Protein AF-A0A8S1D3E4-F1 (afdb_monomer_lite)

InterPro domains:
  IPR016024 Armadillo-type fold [SSF48371] (99-571)
  IPR039600 TANGO6/Rtp1 [PTHR20959] (107-395)
  IPR057347 TANGO6, N-terminal domain [PF25267] (110-205)
  IPR057407 TANGO6, HEAT repeat [PF23565] (251-438)

Organism: NCBI:txid197152

pLDDT: mean 80.7, std 14.31, range [28.19, 96.5]

Foldseek 3Di:
DDDPDPDDPDDDPVDDLVVLLVLLLVLLVLQLPDQDPPDDPVSNLVSNVVSLVVSCVSNVHPCLVCVVCVLCVVLPDDDPPPDPPSLLSSLSSLLSSLLVSLVSDDAPDDDDPSSLVSLLSSLLSCCQRQFVLLFDWQQFDDVVVVDVDRDHDDDDNPCSLSSLVSSLVSLLPRPRPSSVVSNLVRCVRRSLSSLLVNCVVPVVSVVVSVVSCVVDDLLSLLLSLVVSCPDDPRHDPSSNVSSVVVLLVLCLDVCSLVSLLSSLVVPDPPPDLLVSLLVSLCVSVPDPCLPPLSSLLSNLVNLVVLCLDPDPSSVLSSLSNLLVCCVSPVPSSLVRHVCVLLVLLVDQQQDVVLARDDDPVSLVSNQSSLVSLCSNVVRNVPQLVSCLVRLLSLLSSLVNCVPHPNPPSSNVSSLVSNLSNLQRHPDPSNLVSVLPDDPVSLVVNLVDLSNLQSNLVNLLVVLVVDPDPVSNVSSLVSNLVSCPDPSNLVVCLVDPDVSLLVSLLVLLVDDDQVSLQSSLVVLLSSLVRDLVSLVSNLVSLVSLVVVCPDPPHDPVSNVSSVVSNVCSVVSCPVVVCVVVVVVVVVVVVVVVVVVVVDDDDDDDDDDDPLDDLVNLVVQCVDPDPVSVVSSVVSLVVCVVVPPVVSVVVVVVVD

Secondary structure (DSSP, 8-state):
-----S--------S-HHHHHHHHHHHHHHHHSPP-TTS-HHHHHHHHHHHHHHHHHHHT-S-HHHHTHHHHHHT-PPP---S--HHHHHHHHHHHHHHHHHHHS-TT----HHHHHHHHHHHHHIIIIIIGGGSPTTSS--GGGT-SS-------GGGHHHHHHHHHHHHHT---HHHHHHHHHHHHHHHHHHHHHHHHH-TTHHHHHHHHHHHS-HHHHHHHHHHHTS--TT--HHHHHHHHHHHHHHHTSTTHHHHHHHHHHTTS-SS-HHHHHHHHHHHHT-SSGGG-HHHHHHHHHHHHHHHTSS-HHHHHHHHHHHHHHHHH-HHHHIIIIIHHHHTTTTS--B-TT--B---HHHHHHHHHHHHHHHHHHHHH---GGGGHHHHHHHHHHHHHHHHTT--HHHHHHHHHHHHHHHHH---HHHHHHHHTS-HHHHHHHHTSHHHHHHHHHHHHHHHTT---HHHHHHHHHHHHHHHTSHHHHHHHHHS--HHHHHHHHHHHT-S-HHHHHHHHHHHHHHHHH-HHHHHHHGGGHHHHHHHHT-SSS-HHHHHHHHHHHHHHHTTT--HHHHHHHHHHHHHHHHHHHHHHHS--PPP--S------HHHHHHHHT-SSHHHHHHHHHHHHHHHHTT-HHHHHHHHHH-

Radius of gyration: 42.12 Å; chains: 1; bounding box: 104×60×114 Å

Structure (mmCIF, N/CA/C/O backbone):
data_AF-A0A8S1D3E4-F1
#
_entry.id   AF-A0A8S1D3E4-F1
#
loop_
_atom_site.group_PDB
_atom_site.id
_atom_site.type_symbol
_atom_site.label_atom_id
_atom_site.label_alt_id
_atom_site.label_comp_id
_atom_site.label_asym_id
_atom_site.label_entity_id
_atom_site.label_seq_id
_atom_site.pdbx_PDB_ins_code
_atom_site.Cartn_x
_atom_site.Cartn_y
_atom_site.Cartn_z
_atom_site.occupancy
_atom_site.B_iso_or_equiv
_atom_site.auth_seq_id
_atom_site.auth_comp_id
_atom_site.auth_asym_id
_atom_site.auth_atom_id
_atom_site.pdbx_PDB_model_num
ATOM 1 N N . MET A 1 1 ? -2.136 -3.989 -42.545 1.00 36.16 1 MET A N 1
ATOM 2 C CA . MET A 1 1 ? -0.784 -4.506 -42.837 1.00 36.16 1 MET A CA 1
ATOM 3 C C . MET A 1 1 ? -0.884 -6.013 -42.980 1.00 36.16 1 MET A C 1
ATOM 5 O O . MET A 1 1 ? -1.240 -6.682 -42.019 1.00 36.16 1 MET A O 1
ATOM 9 N N . THR A 1 2 ? -0.713 -6.501 -44.203 1.00 28.19 2 THR A N 1
ATOM 10 C CA . THR A 1 2 ? -0.707 -7.915 -44.620 1.00 28.19 2 THR A CA 1
ATOM 11 C C . THR A 1 2 ? 0.515 -8.655 -44.045 1.00 28.19 2 THR A C 1
ATOM 13 O O . THR A 1 2 ? 1.530 -8.001 -43.794 1.00 28.19 2 THR A O 1
ATOM 16 N N . PRO A 1 3 ? 0.469 -9.985 -43.828 1.00 32.81 3 PRO A N 1
ATOM 17 C CA . PRO A 1 3 ? 1.600 -10.726 -43.288 1.00 32.81 3 PRO A CA 1
ATOM 18 C C . PRO A 1 3 ? 2.579 -11.064 -44.418 1.00 32.81 3 PRO A C 1
ATOM 20 O O . PRO A 1 3 ? 2.307 -11.912 -45.259 1.00 32.81 3 PRO A O 1
ATOM 23 N N . ILE A 1 4 ? 3.718 -10.377 -44.437 1.00 31.39 4 ILE A N 1
ATOM 24 C CA . ILE A 1 4 ? 4.891 -10.739 -45.239 1.00 31.39 4 ILE A CA 1
ATOM 25 C C . ILE A 1 4 ? 5.908 -11.287 -44.235 1.00 31.39 4 ILE A C 1
ATOM 27 O O . ILE A 1 4 ? 6.656 -10.525 -43.631 1.00 31.39 4 ILE A O 1
ATOM 31 N N . MET A 1 5 ? 5.843 -12.592 -43.966 1.00 30.23 5 MET A N 1
ATOM 32 C CA . MET A 1 5 ? 6.750 -13.290 -43.039 1.00 30.23 5 MET A CA 1
ATOM 33 C C . MET A 1 5 ? 7.652 -14.326 -43.729 1.00 30.23 5 MET A C 1
ATOM 35 O O . MET A 1 5 ? 8.582 -14.795 -43.089 1.00 30.23 5 MET A O 1
ATOM 39 N N . ASP A 1 6 ? 7.472 -14.621 -45.023 1.00 28.56 6 ASP A N 1
ATOM 40 C CA . ASP A 1 6 ? 8.093 -15.816 -45.630 1.00 28.56 6 ASP A CA 1
ATOM 41 C C . ASP A 1 6 ? 9.161 -15.559 -46.709 1.00 28.56 6 ASP A C 1
ATOM 43 O O . ASP A 1 6 ? 9.592 -16.489 -47.384 1.00 28.56 6 ASP A O 1
ATOM 47 N N . THR A 1 7 ? 9.663 -14.333 -46.882 1.00 31.59 7 THR A N 1
ATOM 48 C CA . THR A 1 7 ? 10.673 -14.055 -47.926 1.00 31.59 7 THR A CA 1
ATOM 49 C C . THR A 1 7 ? 11.857 -13.244 -47.419 1.00 31.59 7 THR A C 1
ATOM 51 O O . THR A 1 7 ? 12.033 -12.096 -47.810 1.00 31.59 7 THR A O 1
ATOM 54 N N . LEU A 1 8 ? 12.694 -13.854 -46.577 1.00 31.80 8 LEU A N 1
ATOM 55 C CA . LEU A 1 8 ? 14.083 -13.432 -46.358 1.00 31.80 8 LEU A CA 1
ATOM 56 C C . LEU A 1 8 ? 14.974 -14.673 -46.183 1.00 31.80 8 LEU A C 1
ATOM 58 O O . LEU A 1 8 ? 15.350 -15.042 -45.075 1.00 31.80 8 LEU A O 1
ATOM 62 N N . SER A 1 9 ? 15.312 -15.323 -47.300 1.00 34.59 9 SER A N 1
ATOM 63 C CA . SER A 1 9 ? 16.481 -16.203 -47.357 1.00 34.59 9 SER A CA 1
ATOM 64 C C . SER A 1 9 ? 17.702 -15.308 -47.559 1.00 34.59 9 SER A C 1
ATOM 66 O O . SER A 1 9 ? 17.910 -14.773 -48.648 1.00 34.59 9 SER A O 1
ATOM 68 N N . LEU A 1 10 ? 18.446 -15.075 -46.477 1.00 40.31 10 LEU A N 1
ATOM 69 C CA . LEU A 1 10 ? 19.677 -14.287 -46.467 1.00 40.31 10 LEU A CA 1
ATOM 70 C C . LEU A 1 10 ? 20.739 -14.910 -47.383 1.00 40.31 10 LEU A C 1
ATOM 72 O O . LEU A 1 10 ? 20.843 -16.129 -47.504 1.00 40.31 10 LEU A O 1
ATOM 76 N N . MET A 1 11 ? 21.501 -14.026 -48.027 1.00 38.31 11 MET A N 1
ATOM 77 C CA . MET A 1 11 ? 22.643 -14.327 -48.885 1.00 38.31 11 MET A CA 1
ATOM 78 C C . MET A 1 11 ? 23.598 -15.346 -48.245 1.00 38.31 11 MET A C 1
ATOM 80 O O . MET A 1 11 ? 23.834 -15.318 -47.039 1.00 38.31 11 MET A O 1
ATOM 84 N N . ASP A 1 12 ? 24.148 -16.216 -49.094 1.00 40.94 12 ASP A N 1
ATOM 85 C CA . ASP A 1 12 ? 25.049 -17.340 -48.808 1.00 40.94 12 ASP A CA 1
ATOM 86 C C . ASP A 1 12 ? 26.293 -16.924 -47.977 1.00 40.94 12 ASP 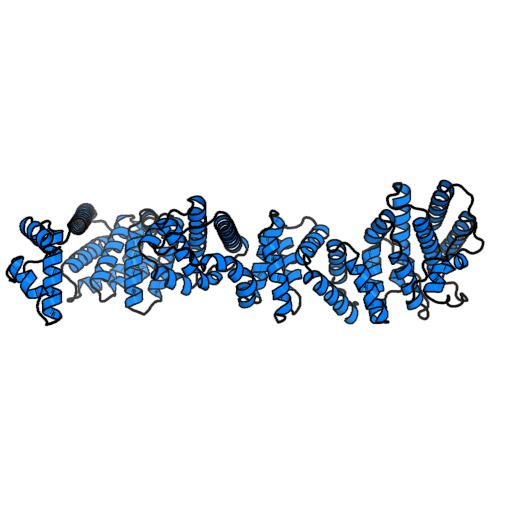A C 1
ATOM 88 O O . ASP A 1 12 ? 27.401 -16.768 -48.488 1.00 40.94 12 ASP A O 1
ATOM 92 N N . MET A 1 13 ? 26.144 -16.776 -46.658 1.00 44.19 13 MET A N 1
ATOM 93 C CA . MET A 1 13 ? 27.261 -16.792 -45.709 1.00 44.19 13 MET A CA 1
ATOM 94 C C . MET A 1 13 ? 27.557 -18.246 -45.327 1.00 44.19 13 MET A C 1
ATOM 96 O O . MET A 1 13 ? 27.177 -18.719 -44.262 1.00 44.19 13 MET A O 1
ATOM 100 N N . LYS A 1 14 ? 28.247 -18.980 -46.207 1.00 43.19 14 LYS A N 1
ATOM 101 C CA . LYS A 1 14 ? 28.715 -20.362 -45.958 1.00 43.19 14 LYS A CA 1
ATOM 102 C C . LYS A 1 14 ? 29.958 -20.443 -45.047 1.00 43.19 14 LYS A C 1
ATOM 104 O O . LYS A 1 14 ? 30.759 -21.362 -45.188 1.00 43.19 14 LYS A O 1
ATOM 109 N N . GLN A 1 15 ? 30.147 -19.491 -44.133 1.00 48.56 15 GLN A N 1
ATOM 110 C CA . GLN A 1 15 ? 31.189 -19.556 -43.099 1.00 48.56 15 GLN A CA 1
ATOM 111 C C . GLN A 1 15 ? 30.568 -19.960 -41.759 1.00 48.56 15 GLN A C 1
ATOM 113 O O . GLN A 1 15 ? 29.418 -19.630 -41.480 1.00 48.56 15 GLN A O 1
ATOM 118 N N . GLU A 1 16 ? 31.315 -20.724 -40.957 1.00 53.31 16 GLU A N 1
ATOM 119 C CA . GLU A 1 16 ? 30.838 -21.287 -39.693 1.00 53.31 16 GLU A CA 1
ATOM 120 C C . GLU A 1 16 ? 30.218 -20.210 -38.775 1.00 53.31 16 GLU A C 1
ATOM 122 O O . GLU A 1 16 ? 30.792 -19.131 -38.608 1.00 53.31 16 GLU A O 1
ATOM 127 N N . PRO A 1 17 ? 29.072 -20.489 -38.123 1.00 57.88 17 PRO A N 1
ATOM 128 C CA . PRO A 1 17 ? 28.314 -19.504 -37.341 1.00 57.88 17 PRO A CA 1
ATOM 129 C C . PRO A 1 17 ? 29.106 -18.868 -36.182 1.00 57.88 17 PRO A C 1
ATOM 131 O O . PRO A 1 17 ? 28.777 -17.765 -35.751 1.00 57.88 17 PRO A O 1
ATOM 134 N N . ALA A 1 18 ? 30.165 -19.528 -35.702 1.00 61.53 18 ALA A N 1
ATOM 135 C CA . ALA A 1 18 ? 31.038 -19.017 -34.646 1.00 61.53 18 ALA A CA 1
ATOM 136 C C . ALA A 1 18 ? 31.941 -17.851 -35.101 1.00 61.53 18 ALA A C 1
ATOM 138 O O . ALA A 1 18 ? 32.345 -17.034 -34.273 1.00 61.53 18 ALA A O 1
ATOM 139 N N . ASP A 1 19 ? 32.250 -17.738 -36.397 1.00 78.94 19 ASP A N 1
ATOM 140 C CA . ASP A 1 19 ? 33.063 -16.629 -36.912 1.00 78.94 19 ASP A CA 1
ATOM 141 C C . ASP A 1 19 ? 32.231 -15.339 -37.035 1.00 78.94 19 ASP A C 1
ATOM 143 O O . ASP A 1 19 ? 32.696 -14.247 -36.709 1.00 78.94 19 ASP A O 1
ATOM 147 N N . GLY A 1 20 ? 30.949 -15.461 -37.400 1.00 84.19 20 GLY A N 1
ATOM 148 C CA . GLY A 1 20 ? 30.034 -14.322 -37.542 1.00 84.19 20 GLY A CA 1
ATOM 149 C C . GLY A 1 20 ? 29.807 -13.546 -36.239 1.00 84.19 20 GLY A C 1
ATOM 150 O O . GLY A 1 20 ? 29.916 -12.319 -36.223 1.00 84.19 20 GLY A O 1
ATOM 151 N N . GLU A 1 21 ? 29.552 -14.248 -35.130 1.00 88.94 21 GLU A N 1
ATOM 152 C CA . GLU A 1 21 ? 29.365 -13.622 -33.811 1.00 88.94 21 GLU A CA 1
ATOM 153 C C . GLU A 1 21 ? 30.618 -12.846 -33.372 1.00 88.94 21 GLU A C 1
ATOM 155 O O . GLU A 1 21 ? 30.540 -11.665 -33.015 1.00 88.94 21 GLU A O 1
ATOM 160 N N . ASN A 1 22 ? 31.785 -13.493 -33.433 1.00 89.44 22 ASN A N 1
ATOM 161 C CA . ASN A 1 22 ? 33.046 -12.897 -32.995 1.00 89.44 22 ASN A CA 1
ATOM 162 C C . ASN A 1 22 ? 33.419 -11.675 -33.840 1.00 89.44 22 ASN A C 1
ATOM 164 O O . ASN A 1 22 ? 33.875 -10.666 -33.297 1.00 89.44 22 ASN A O 1
ATOM 168 N N . ARG A 1 23 ? 33.168 -11.721 -35.153 1.00 90.75 23 ARG A N 1
ATOM 169 C CA . ARG A 1 23 ? 33.380 -10.581 -36.056 1.00 90.75 23 ARG A CA 1
ATOM 170 C C . ARG A 1 23 ? 32.477 -9.396 -35.718 1.00 90.75 23 ARG A C 1
ATOM 172 O O . ARG A 1 23 ? 32.962 -8.264 -35.682 1.00 90.75 23 ARG A O 1
ATOM 179 N N . LEU A 1 24 ? 31.201 -9.631 -35.411 1.00 91.12 24 LEU A N 1
ATOM 180 C CA . LEU A 1 24 ? 30.271 -8.571 -35.002 1.00 91.12 24 LEU A CA 1
ATOM 181 C C . LEU A 1 24 ? 30.682 -7.932 -33.670 1.00 91.12 24 LEU A C 1
ATOM 183 O O . LEU A 1 24 ? 30.702 -6.704 -33.560 1.00 91.12 24 LEU A O 1
ATOM 187 N N . PHE A 1 25 ? 31.073 -8.729 -32.671 1.00 92.81 25 PHE A N 1
ATOM 188 C CA . PHE A 1 25 ? 31.577 -8.188 -31.406 1.00 92.81 25 PHE A CA 1
ATOM 189 C C . PHE A 1 25 ? 32.932 -7.490 -31.550 1.00 92.81 25 PHE A C 1
ATOM 191 O O . PHE A 1 25 ? 33.169 -6.509 -30.843 1.00 92.81 25 PHE A O 1
ATOM 198 N N . ALA A 1 26 ? 33.800 -7.932 -32.463 1.00 92.38 26 ALA A N 1
ATOM 199 C CA . ALA A 1 26 ? 35.049 -7.244 -32.783 1.00 92.38 26 ALA A CA 1
ATOM 200 C C . ALA A 1 26 ? 34.786 -5.876 -33.430 1.00 92.38 26 ALA A C 1
ATOM 202 O O . ALA A 1 26 ? 35.363 -4.875 -33.001 1.00 92.38 26 ALA A O 1
ATOM 203 N N . ALA A 1 27 ? 33.864 -5.807 -34.393 1.00 91.38 27 ALA A N 1
ATOM 204 C CA . ALA A 1 27 ? 33.439 -4.548 -35.000 1.00 91.38 27 ALA A CA 1
ATOM 205 C C . ALA A 1 27 ? 32.810 -3.606 -33.964 1.00 91.38 27 ALA A C 1
ATOM 207 O O . ALA A 1 27 ? 33.144 -2.421 -33.913 1.00 91.38 27 ALA A O 1
ATOM 208 N N . LEU A 1 28 ? 31.965 -4.143 -33.077 1.00 92.19 28 LEU A N 1
ATOM 209 C CA . LEU A 1 28 ? 31.385 -3.386 -31.973 1.00 92.19 28 LEU A CA 1
ATOM 210 C C . LEU A 1 28 ? 32.476 -2.866 -31.023 1.00 92.19 28 LEU A C 1
ATOM 212 O O . LEU A 1 28 ? 32.456 -1.703 -30.637 1.00 92.19 28 LEU A O 1
ATOM 216 N N . ALA A 1 29 ? 33.473 -3.685 -30.686 1.00 93.19 29 ALA A N 1
ATOM 217 C CA . ALA A 1 29 ? 34.586 -3.275 -29.833 1.00 93.19 29 ALA A CA 1
ATOM 218 C C . ALA A 1 29 ? 35.414 -2.141 -30.458 1.00 93.19 29 ALA A C 1
ATOM 220 O O . ALA A 1 29 ? 35.778 -1.197 -29.757 1.00 93.19 29 ALA A O 1
ATOM 221 N N . VAL A 1 30 ? 35.692 -2.206 -31.765 1.00 92.62 30 VAL A N 1
ATOM 222 C CA . VAL A 1 30 ? 36.372 -1.138 -32.521 1.00 92.62 30 VAL A CA 1
ATOM 223 C C . VAL A 1 30 ? 35.572 0.161 -32.451 1.00 92.62 30 VAL A C 1
ATOM 225 O O . VAL A 1 30 ? 36.122 1.207 -32.095 1.00 92.62 30 VAL A O 1
ATOM 228 N N . LEU A 1 31 ? 34.266 0.073 -32.703 1.00 90.00 31 LEU A N 1
ATOM 229 C CA . LEU A 1 31 ? 33.356 1.211 -32.711 1.00 90.00 31 LEU A CA 1
ATOM 230 C C . LEU A 1 31 ? 33.274 1.904 -31.339 1.00 90.00 31 LEU A C 1
ATOM 232 O O . LEU A 1 31 ? 33.252 3.132 -31.256 1.00 90.00 31 LEU A O 1
ATOM 236 N N . LEU A 1 32 ? 33.287 1.120 -30.257 1.00 88.94 32 LEU A N 1
ATOM 237 C CA . LEU A 1 32 ? 33.111 1.594 -28.880 1.00 88.94 32 LEU A CA 1
ATOM 238 C C . LEU A 1 32 ? 34.402 2.017 -28.176 1.00 88.94 32 LEU A C 1
ATOM 240 O O . LEU A 1 32 ? 34.339 2.499 -27.040 1.00 88.94 32 LEU A O 1
ATOM 244 N N . LYS A 1 33 ? 35.578 1.871 -28.806 1.00 88.19 33 LYS A N 1
ATOM 245 C CA . LYS A 1 33 ? 36.824 2.417 -28.245 1.00 88.19 33 LYS A CA 1
ATOM 246 C C . LYS A 1 33 ? 36.609 3.900 -27.958 1.00 88.19 33 LYS A C 1
ATOM 248 O O . LYS A 1 33 ? 36.222 4.653 -28.848 1.00 88.19 33 LYS A O 1
ATOM 253 N N . ALA A 1 34 ? 36.833 4.337 -26.720 1.00 70.56 34 ALA A N 1
ATOM 254 C CA . ALA A 1 34 ? 36.514 5.705 -26.318 1.00 70.56 34 ALA A CA 1
ATOM 255 C C . ALA A 1 34 ? 37.275 6.731 -27.188 1.00 70.56 34 ALA A C 1
ATOM 257 O O . ALA A 1 34 ? 38.471 6.558 -27.439 1.00 70.56 34 ALA A O 1
ATOM 258 N N . PRO A 1 35 ? 36.618 7.784 -27.706 1.00 67.00 35 PRO A N 1
ATOM 259 C CA . PRO A 1 35 ? 37.335 8.926 -28.257 1.00 67.00 35 PRO A CA 1
ATOM 260 C C . PRO A 1 35 ? 38.094 9.636 -27.130 1.00 67.00 35 PRO A C 1
ATOM 262 O O . PRO A 1 35 ? 37.649 9.673 -25.981 1.00 67.00 35 PRO A O 1
ATOM 265 N N . ASP A 1 36 ? 39.269 10.166 -27.454 1.00 67.62 36 ASP A N 1
ATOM 266 C CA . ASP A 1 36 ? 40.132 10.825 -26.479 1.00 67.62 36 ASP A CA 1
ATOM 267 C C . ASP A 1 36 ? 39.442 12.085 -25.923 1.00 67.62 36 ASP A C 1
ATOM 269 O O . ASP A 1 36 ? 39.165 13.040 -26.652 1.00 67.62 36 ASP A O 1
ATOM 273 N N . ARG A 1 37 ? 39.118 12.061 -24.624 1.00 63.28 37 ARG A N 1
ATOM 274 C CA . ARG A 1 37 ? 38.174 12.992 -23.973 1.00 63.28 37 ARG A CA 1
ATOM 275 C C . ARG A 1 37 ? 38.679 14.433 -23.876 1.00 63.28 37 ARG A C 1
ATOM 277 O O . ARG A 1 37 ? 37.902 15.324 -23.556 1.00 63.28 37 ARG A O 1
ATOM 284 N N . LYS A 1 38 ? 39.971 14.669 -24.117 1.00 70.75 38 LYS A N 1
ATOM 285 C CA . LYS A 1 38 ? 40.598 16.001 -24.046 1.00 70.75 38 LYS A CA 1
ATOM 286 C C . LYS A 1 38 ? 40.566 16.764 -25.375 1.00 70.75 38 LYS A C 1
ATOM 288 O O . LYS A 1 38 ? 41.084 17.875 -25.443 1.00 70.75 38 LYS A O 1
ATOM 293 N N . LYS A 1 39 ? 40.018 16.171 -26.439 1.00 71.88 39 LYS A N 1
ATOM 294 C CA . LYS A 1 39 ? 40.077 16.737 -27.790 1.00 71.88 39 LYS A CA 1
ATOM 295 C C . LYS A 1 39 ? 38.863 17.616 -28.109 1.00 71.88 39 LYS A C 1
ATOM 297 O O . LYS A 1 39 ? 37.799 17.478 -27.515 1.00 71.88 39 LYS A O 1
ATOM 302 N N . SER A 1 40 ? 39.043 18.539 -29.054 1.00 77.06 40 SER A N 1
ATOM 303 C CA . SER A 1 40 ? 37.979 19.424 -29.543 1.00 77.06 40 SER A CA 1
ATOM 304 C C . SER A 1 40 ? 36.834 18.636 -30.194 1.00 77.06 40 SER A C 1
ATOM 306 O O . SER A 1 40 ? 37.038 17.528 -30.684 1.00 77.06 40 SER A O 1
ATOM 308 N N . PHE A 1 41 ? 35.638 19.231 -30.261 1.00 70.94 41 PHE A N 1
ATOM 309 C CA . PHE A 1 41 ? 34.446 18.614 -30.863 1.00 70.94 41 PHE A CA 1
ATOM 310 C C . PHE A 1 41 ? 34.702 18.038 -32.269 1.00 70.94 41 PHE A C 1
ATOM 312 O O . PHE A 1 41 ? 34.396 16.877 -32.528 1.00 70.94 41 PHE A O 1
ATOM 319 N N . LYS A 1 42 ? 35.357 18.814 -33.145 1.00 79.00 42 LYS A N 1
ATOM 320 C CA . LYS A 1 42 ? 35.733 18.376 -34.500 1.00 79.00 42 LYS A CA 1
ATOM 321 C C . LYS A 1 42 ? 36.629 17.134 -34.476 1.00 79.00 42 LYS A C 1
ATOM 323 O O . LYS A 1 42 ? 36.416 16.200 -35.234 1.00 79.00 42 LYS A O 1
ATOM 328 N N . SER A 1 43 ? 37.572 17.077 -33.538 1.00 82.44 43 SER A N 1
ATOM 329 C CA . SER A 1 43 ? 38.435 15.908 -33.379 1.00 82.44 43 SER A CA 1
ATOM 330 C C . SER A 1 43 ? 37.693 14.674 -32.850 1.00 82.44 43 SER A C 1
ATOM 332 O O . SER A 1 43 ? 38.132 13.556 -33.126 1.00 82.44 43 SER A O 1
ATOM 334 N N . VAL A 1 44 ? 36.612 14.846 -32.083 1.00 83.62 44 VAL A N 1
ATOM 335 C CA . VAL A 1 44 ? 35.749 13.729 -31.667 1.00 83.62 44 VAL A CA 1
ATOM 336 C C . VAL A 1 44 ? 34.955 13.214 -32.866 1.00 83.62 44 VAL A C 1
ATOM 338 O O . VAL A 1 44 ? 34.896 12.003 -33.063 1.00 83.62 44 VAL A O 1
ATOM 341 N N . GLU A 1 45 ? 34.411 14.108 -33.694 1.00 84.75 45 GLU A N 1
ATOM 342 C CA . GLU A 1 45 ? 33.708 13.742 -34.927 1.00 84.75 45 GLU A CA 1
ATOM 343 C C . GLU A 1 45 ? 34.618 12.978 -35.902 1.00 84.75 45 GLU A C 1
ATOM 345 O O . GLU A 1 45 ? 34.265 11.882 -36.337 1.00 84.75 45 GLU A O 1
ATOM 350 N N . ASP A 1 46 ? 35.824 13.487 -36.169 1.00 87.94 46 ASP A N 1
ATOM 351 C CA . ASP A 1 46 ? 36.811 12.812 -37.023 1.00 87.94 46 ASP A CA 1
ATOM 352 C C . ASP A 1 46 ? 37.178 11.426 -36.462 1.00 87.94 46 ASP A C 1
ATOM 354 O O . ASP A 1 46 ? 37.262 10.442 -37.199 1.00 87.94 46 ASP A O 1
ATOM 358 N N . SER A 1 47 ? 37.321 11.311 -35.135 1.00 88.44 47 SER A N 1
ATOM 359 C CA . SER A 1 47 ? 37.568 10.021 -34.482 1.00 88.44 47 SER A CA 1
ATOM 360 C C . SER A 1 47 ? 36.407 9.039 -34.654 1.00 88.44 47 SER A C 1
ATOM 362 O O . SER A 1 47 ? 36.666 7.841 -34.780 1.00 88.44 47 SER A O 1
ATOM 364 N N . LEU A 1 48 ? 35.154 9.504 -34.644 1.00 87.31 48 LEU A N 1
ATOM 365 C CA . LEU A 1 48 ? 33.990 8.650 -34.893 1.00 87.31 48 LEU A CA 1
ATOM 366 C C . LEU A 1 48 ? 33.953 8.185 -36.350 1.00 87.31 48 LEU A C 1
ATOM 368 O O . LEU A 1 48 ? 33.726 7.001 -36.581 1.00 87.31 48 LEU A O 1
ATOM 372 N N . ARG A 1 49 ? 34.248 9.063 -37.319 1.00 89.50 49 ARG A N 1
ATOM 373 C CA . ARG A 1 49 ? 34.319 8.692 -38.747 1.00 89.50 49 ARG A CA 1
ATOM 374 C C . ARG A 1 49 ? 35.348 7.595 -39.002 1.00 89.50 49 ARG A C 1
ATOM 376 O O . ARG A 1 49 ? 35.041 6.621 -39.686 1.00 89.50 49 ARG A O 1
ATOM 383 N N . ILE A 1 50 ? 36.537 7.717 -38.406 1.00 90.19 50 ILE A N 1
ATOM 384 C CA . ILE A 1 50 ? 37.587 6.692 -38.503 1.00 90.19 50 ILE A CA 1
ATOM 385 C C . ILE A 1 50 ? 37.083 5.359 -37.938 1.00 90.19 50 ILE A C 1
ATOM 387 O O . ILE A 1 50 ? 37.166 4.339 -38.613 1.00 90.19 50 ILE A O 1
ATOM 391 N N . LYS A 1 51 ? 36.475 5.365 -36.746 1.00 91.38 51 LYS A N 1
ATOM 392 C CA . LYS A 1 51 ? 35.950 4.143 -36.111 1.00 91.38 51 LYS A CA 1
ATOM 393 C C . LYS A 1 51 ? 34.814 3.494 -36.890 1.00 91.38 51 LYS A C 1
ATOM 395 O O . LYS A 1 51 ? 34.753 2.272 -36.956 1.00 91.38 51 LYS A O 1
ATOM 400 N N . ILE A 1 52 ? 33.933 4.293 -37.492 1.00 89.19 52 ILE A N 1
ATOM 401 C CA . ILE A 1 52 ? 32.889 3.800 -38.397 1.00 89.19 52 ILE A CA 1
ATOM 402 C C . ILE A 1 52 ? 33.534 3.084 -39.588 1.00 89.19 52 ILE A C 1
ATOM 404 O O . ILE A 1 52 ? 33.150 1.961 -39.908 1.00 89.19 52 ILE A O 1
ATOM 408 N N . SER A 1 53 ? 34.547 3.697 -40.205 1.00 88.06 53 SER A N 1
ATOM 409 C CA . SER A 1 53 ? 35.274 3.098 -41.328 1.00 88.06 53 SER A CA 1
ATOM 410 C C . SER A 1 53 ? 35.982 1.796 -40.934 1.00 88.06 53 SER A C 1
ATOM 412 O O . SER A 1 53 ? 35.901 0.812 -41.667 1.00 88.06 53 SER A O 1
ATOM 414 N N . GLU A 1 54 ? 36.649 1.758 -39.778 1.00 90.12 54 GLU A N 1
ATOM 415 C CA . GLU A 1 54 ? 37.331 0.560 -39.264 1.00 90.12 54 GLU A CA 1
ATOM 416 C C . GLU A 1 54 ? 36.346 -0.572 -38.923 1.00 90.12 54 GLU A C 1
ATOM 418 O O . GLU A 1 54 ? 36.604 -1.746 -39.213 1.00 90.12 54 GLU A O 1
ATOM 423 N N . ALA A 1 55 ? 35.197 -0.235 -38.330 1.00 87.88 55 ALA A N 1
ATOM 424 C CA . ALA A 1 55 ? 34.141 -1.199 -38.038 1.00 87.88 55 ALA A CA 1
ATOM 425 C C . ALA A 1 55 ? 33.545 -1.778 -39.331 1.00 87.88 55 ALA A C 1
ATOM 427 O O . ALA A 1 55 ? 33.426 -2.996 -39.446 1.00 87.88 55 ALA A O 1
ATOM 428 N N . ASN A 1 56 ? 33.259 -0.942 -40.335 1.00 84.62 56 ASN A N 1
ATOM 429 C CA . ASN A 1 56 ? 32.781 -1.396 -41.647 1.00 84.62 56 ASN A CA 1
ATOM 430 C C . ASN A 1 56 ? 33.788 -2.330 -42.334 1.00 84.62 56 ASN A C 1
ATOM 432 O O . ASN A 1 56 ? 33.401 -3.386 -42.838 1.00 84.62 56 ASN A O 1
ATOM 436 N N . HIS A 1 57 ? 35.082 -1.997 -42.272 1.00 87.69 57 HIS A N 1
ATOM 437 C CA . HIS A 1 57 ? 36.146 -2.859 -42.789 1.00 87.69 57 HIS A CA 1
ATOM 438 C C . HIS A 1 57 ? 36.182 -4.218 -42.071 1.00 87.69 57 HIS A C 1
ATOM 440 O O . HIS A 1 57 ? 36.316 -5.255 -42.713 1.00 87.69 57 HIS A O 1
ATOM 446 N N . THR A 1 58 ? 36.005 -4.238 -40.746 1.00 87.62 58 THR A N 1
ATOM 447 C CA . THR A 1 58 ? 35.968 -5.482 -39.951 1.00 87.62 58 THR A CA 1
ATOM 448 C C . THR A 1 58 ? 34.762 -6.355 -40.313 1.00 87.62 58 THR A C 1
ATOM 450 O O . THR A 1 58 ? 34.853 -7.585 -40.352 1.00 87.62 58 THR A O 1
ATOM 453 N N . LEU A 1 59 ? 33.628 -5.728 -40.616 1.00 82.56 59 LEU A N 1
ATOM 454 C CA . LEU A 1 59 ? 32.426 -6.432 -41.053 1.00 82.56 59 LEU A CA 1
ATOM 455 C C . LEU A 1 59 ? 32.539 -6.927 -42.507 1.00 82.56 59 LEU A C 1
ATOM 457 O O . LEU A 1 59 ? 31.818 -7.845 -42.883 1.00 82.56 59 LEU A O 1
ATOM 461 N N . GLY A 1 60 ? 33.491 -6.410 -43.293 1.00 81.12 60 GLY A N 1
ATOM 462 C CA . GLY A 1 60 ? 33.693 -6.789 -44.695 1.00 81.12 60 GLY A CA 1
ATOM 463 C C . GLY A 1 60 ? 32.663 -6.173 -45.642 1.00 81.12 60 GLY A C 1
ATOM 464 O O . GLY A 1 60 ? 32.435 -6.706 -46.724 1.00 81.12 60 GLY A O 1
ATOM 465 N N . PHE A 1 61 ? 32.028 -5.069 -45.239 1.00 70.12 61 PHE A N 1
ATOM 466 C CA . PHE A 1 61 ? 31.075 -4.347 -46.075 1.00 70.12 61 PHE A CA 1
ATOM 467 C C . PHE A 1 61 ? 31.671 -3.009 -46.495 1.00 70.12 61 PHE A C 1
ATOM 469 O O . PHE A 1 61 ? 32.045 -2.194 -45.652 1.00 70.12 61 PHE A O 1
ATOM 476 N N . GLU A 1 62 ? 31.678 -2.741 -47.798 1.00 62.12 62 GLU A N 1
ATOM 477 C CA . GLU A 1 62 ? 32.059 -1.425 -48.321 1.00 62.12 62 GLU A CA 1
ATOM 478 C C . GLU A 1 62 ? 31.004 -0.349 -47.987 1.00 62.12 62 GLU A C 1
ATOM 480 O O . GLU A 1 62 ? 31.319 0.838 -47.996 1.00 62.12 62 GLU A O 1
ATOM 485 N N . ASN A 1 63 ? 29.764 -0.739 -47.633 1.00 58.53 63 ASN A N 1
ATOM 486 C CA . ASN A 1 63 ? 28.699 0.195 -47.249 1.00 58.53 63 ASN A CA 1
ATOM 487 C C . ASN A 1 63 ? 27.594 -0.440 -46.370 1.00 58.53 63 ASN A C 1
ATOM 489 O O . ASN A 1 63 ? 26.502 -0.765 -46.836 1.00 58.53 63 ASN A O 1
ATOM 493 N N . LEU A 1 64 ? 27.835 -0.583 -45.061 1.00 55.12 64 LEU A N 1
ATOM 494 C CA . LEU A 1 64 ? 26.844 -1.134 -44.114 1.00 55.12 64 LEU A CA 1
ATOM 495 C C . LEU A 1 64 ? 25.530 -0.329 -44.057 1.00 55.12 64 LEU A C 1
ATOM 497 O O . LEU A 1 64 ? 24.479 -0.864 -43.715 1.00 55.12 64 LEU A O 1
ATOM 501 N N . ALA A 1 65 ? 25.572 0.959 -44.413 1.00 52.75 65 ALA A N 1
ATOM 502 C CA . ALA A 1 65 ? 24.389 1.817 -44.475 1.00 52.75 65 ALA A CA 1
ATOM 503 C C . ALA A 1 65 ? 23.332 1.308 -45.475 1.00 52.75 65 ALA A C 1
ATOM 505 O O . ALA A 1 65 ? 22.151 1.615 -45.309 1.00 52.75 65 ALA A O 1
ATOM 506 N N . GLN A 1 66 ? 23.746 0.514 -46.470 1.00 54.53 66 GLN A N 1
ATOM 507 C CA . GLN A 1 66 ? 22.869 -0.087 -47.474 1.00 54.53 66 GLN A CA 1
ATOM 508 C C . GLN A 1 66 ? 22.372 -1.492 -47.081 1.00 54.53 66 GLN A C 1
ATOM 510 O O . GLN A 1 66 ? 21.349 -1.915 -47.599 1.00 54.53 66 GLN A O 1
ATOM 515 N N . SER A 1 67 ? 23.023 -2.219 -46.156 1.00 51.84 67 SER A N 1
ATOM 516 C CA . SER A 1 67 ? 22.649 -3.616 -45.832 1.00 51.84 67 SER A CA 1
ATOM 517 C C . SER A 1 67 ? 21.537 -3.766 -44.786 1.00 51.84 67 SER A C 1
ATOM 519 O O . SER A 1 67 ? 20.936 -4.829 -44.677 1.00 51.84 67 SER A O 1
ATOM 521 N N . VAL A 1 68 ? 21.187 -2.700 -44.059 1.00 53.28 68 VAL A N 1
ATOM 522 C CA . VAL A 1 68 ? 20.044 -2.689 -43.112 1.00 53.28 68 VAL A CA 1
ATOM 523 C C . VAL A 1 68 ? 18.693 -2.627 -43.847 1.00 53.28 68 VAL A C 1
ATOM 525 O O . VAL A 1 68 ? 17.629 -2.531 -43.231 1.00 53.28 68 VAL A O 1
ATOM 528 N N . ASP A 1 69 ? 18.726 -2.669 -45.179 1.00 51.88 69 ASP A N 1
ATOM 529 C CA . ASP A 1 69 ? 17.608 -2.383 -46.064 1.00 51.88 69 ASP A CA 1
ATOM 530 C C . ASP A 1 69 ? 16.298 -3.122 -45.745 1.00 51.88 69 ASP A C 1
ATOM 532 O O . ASP A 1 69 ? 15.259 -2.482 -45.833 1.00 51.88 69 ASP A O 1
ATOM 536 N N . PRO A 1 70 ? 16.252 -4.381 -45.266 1.00 56.78 70 PRO A N 1
ATOM 537 C CA . PRO A 1 70 ? 14.968 -5.033 -44.994 1.00 56.78 70 PRO A CA 1
ATOM 538 C C . PRO A 1 70 ? 14.149 -4.348 -43.886 1.00 56.78 70 PRO A C 1
ATOM 540 O O . PRO A 1 70 ? 12.924 -4.271 -43.970 1.00 56.78 70 PRO A O 1
ATOM 543 N N . LEU A 1 71 ? 14.811 -3.812 -42.854 1.00 50.34 71 LEU A N 1
ATOM 544 C CA . LEU A 1 71 ? 14.148 -3.066 -41.779 1.00 50.34 71 LEU A CA 1
ATOM 545 C C . LEU A 1 71 ? 13.943 -1.595 -42.124 1.00 50.34 71 LEU A C 1
ATOM 547 O O . LEU A 1 71 ? 12.938 -1.001 -41.729 1.00 50.34 71 LEU A O 1
ATOM 551 N N . ILE A 1 72 ? 14.887 -1.011 -42.866 1.00 49.84 72 ILE A N 1
ATOM 552 C CA . ILE A 1 72 ? 14.767 0.350 -43.395 1.00 49.84 72 ILE A CA 1
ATOM 553 C C . ILE A 1 72 ? 13.570 0.436 -44.335 1.00 49.84 72 ILE A C 1
ATOM 555 O O . ILE A 1 72 ? 12.734 1.313 -44.163 1.00 49.84 72 ILE A O 1
ATOM 559 N N . GLN A 1 73 ? 13.451 -0.492 -45.283 1.00 55.78 73 GLN A N 1
ATOM 560 C CA . GLN A 1 73 ? 12.382 -0.530 -46.277 1.00 55.78 73 GLN A CA 1
ATOM 561 C C . GLN A 1 73 ? 11.009 -0.728 -45.623 1.00 55.78 73 GLN A C 1
ATOM 563 O O . GLN A 1 73 ? 10.035 -0.132 -46.079 1.00 55.78 73 GLN A O 1
ATOM 568 N N . GLN A 1 74 ? 10.922 -1.465 -44.507 1.00 54.97 74 GLN A N 1
ATOM 569 C CA . GLN A 1 74 ? 9.692 -1.543 -43.703 1.00 54.97 74 GLN A CA 1
ATOM 570 C C . GLN A 1 74 ? 9.329 -0.215 -43.014 1.00 54.97 74 GLN A C 1
ATOM 572 O O . GLN A 1 74 ? 8.155 0.022 -42.732 1.00 54.97 74 GLN A O 1
ATOM 577 N N . CYS A 1 75 ? 10.310 0.653 -42.753 1.00 48.94 75 CYS A N 1
ATOM 578 C CA . CYS A 1 75 ? 10.132 1.945 -42.081 1.00 48.94 75 CYS A CA 1
ATOM 579 C C . CYS A 1 75 ? 10.099 3.152 -43.046 1.00 48.94 75 CYS A C 1
ATOM 581 O O . CYS A 1 75 ? 9.972 4.286 -42.581 1.00 48.94 75 CYS A O 1
ATOM 583 N N . GLY A 1 76 ? 10.189 2.924 -44.363 1.00 51.31 76 GLY A N 1
ATOM 584 C CA . GLY A 1 76 ? 10.214 3.952 -45.412 1.00 51.31 76 GLY A CA 1
ATOM 585 C C . GLY A 1 76 ? 11.626 4.313 -45.917 1.00 51.31 76 GLY A C 1
ATOM 586 O O . GLY A 1 76 ? 12.623 4.023 -45.254 1.00 51.31 76 GLY A O 1
ATOM 587 N N . PRO A 1 77 ? 11.739 4.938 -47.107 1.00 48.44 77 PRO A N 1
ATOM 588 C CA . PRO A 1 77 ? 13.027 5.241 -47.729 1.00 48.44 77 PRO A CA 1
ATOM 589 C C . PRO A 1 77 ? 13.886 6.169 -46.858 1.00 48.44 77 PRO A C 1
ATOM 591 O O . PRO A 1 77 ? 13.394 7.123 -46.252 1.00 48.44 77 PRO A O 1
ATOM 594 N N . LEU A 1 78 ? 15.192 5.886 -46.814 1.00 50.34 78 LEU A N 1
ATOM 595 C CA . LEU A 1 78 ? 16.190 6.757 -46.196 1.00 50.34 78 LEU A CA 1
ATOM 596 C C . LEU A 1 78 ? 16.090 8.162 -46.807 1.00 50.34 78 LEU A C 1
ATOM 598 O O . LEU A 1 78 ? 16.113 8.286 -48.031 1.00 50.34 78 LEU A O 1
ATOM 602 N N . PRO A 1 79 ? 16.026 9.234 -46.001 1.00 53.16 79 PRO A N 1
ATOM 603 C CA . PRO A 1 79 ? 16.145 10.566 -46.560 1.00 53.16 79 PRO A CA 1
ATOM 604 C C . PRO A 1 79 ? 17.557 10.703 -47.131 1.00 53.16 79 PRO A C 1
ATOM 606 O O . PRO A 1 79 ? 18.518 10.575 -46.369 1.00 53.16 79 PRO A O 1
ATOM 609 N N . GLU A 1 80 ? 17.665 10.963 -48.436 1.00 53.28 80 GLU A N 1
ATOM 610 C CA . GLU A 1 80 ? 18.929 11.043 -49.179 1.00 53.28 80 GLU A CA 1
ATOM 611 C C . GLU A 1 80 ? 20.028 11.718 -48.337 1.00 53.28 80 GLU A C 1
ATOM 613 O O . GLU A 1 80 ? 19.844 12.797 -47.749 1.00 53.28 80 GLU A O 1
ATOM 618 N N . SER A 1 81 ? 21.144 11.003 -48.192 1.00 47.72 81 SER A N 1
ATOM 619 C CA . SER A 1 81 ? 22.221 11.210 -47.217 1.00 47.72 81 SER A CA 1
ATOM 620 C C . SER A 1 81 ? 23.122 12.408 -47.525 1.00 47.72 81 SER A C 1
ATOM 622 O O . SER A 1 81 ? 24.280 12.433 -47.123 1.00 47.72 81 SER A O 1
ATOM 624 N N . ASN A 1 82 ? 22.605 13.443 -48.188 1.00 51.25 82 ASN A N 1
ATOM 625 C CA . ASN A 1 82 ? 23.385 14.624 -48.575 1.00 51.25 82 ASN A CA 1
ATOM 626 C C . ASN A 1 82 ? 23.849 15.492 -47.383 1.00 51.25 82 ASN A C 1
ATOM 628 O O . ASN A 1 82 ? 24.427 16.555 -47.578 1.00 51.25 82 ASN A O 1
ATOM 632 N N . THR A 1 83 ? 23.626 15.055 -46.139 1.00 55.41 83 THR A N 1
ATOM 633 C CA . THR A 1 83 ? 24.069 15.736 -44.916 1.00 55.41 83 THR A CA 1
ATOM 634 C C . THR A 1 83 ? 24.780 14.740 -43.999 1.00 55.41 83 THR A C 1
ATOM 636 O O . THR A 1 83 ? 24.130 13.837 -43.472 1.00 55.41 83 THR A O 1
ATOM 639 N N . SER A 1 84 ? 26.090 14.920 -43.803 1.00 70.06 84 SER A N 1
ATOM 640 C CA . SER A 1 84 ? 26.971 14.065 -42.995 1.00 70.06 84 SER A CA 1
ATOM 641 C C . SER A 1 84 ? 26.721 14.221 -41.485 1.00 70.06 84 SER A C 1
ATOM 643 O O . SER A 1 84 ? 27.473 14.915 -40.798 1.00 70.06 84 SER A O 1
ATOM 645 N N . ASP A 1 85 ? 25.650 13.633 -40.952 1.00 85.31 85 ASP A N 1
ATOM 646 C CA . ASP A 1 85 ? 25.473 13.516 -39.498 1.00 85.31 85 ASP A CA 1
ATOM 647 C C . ASP A 1 85 ? 26.245 12.289 -38.998 1.00 85.31 85 ASP A C 1
ATOM 649 O O . ASP A 1 85 ? 25.702 11.192 -38.870 1.00 85.31 85 ASP A O 1
ATOM 653 N N . THR A 1 86 ? 27.525 12.497 -38.687 1.00 87.06 86 THR A N 1
ATOM 654 C CA . THR A 1 86 ? 28.433 11.455 -38.187 1.00 87.06 86 THR A CA 1
ATOM 655 C C . THR A 1 86 ? 27.867 10.705 -36.971 1.00 87.06 86 THR A C 1
ATOM 657 O O . THR A 1 86 ? 28.096 9.506 -36.815 1.00 87.06 86 THR A O 1
ATOM 660 N N . ALA A 1 87 ? 27.118 11.382 -36.091 1.00 87.00 87 ALA A N 1
ATOM 661 C CA . ALA A 1 87 ? 26.533 10.748 -34.910 1.00 87.00 87 ALA A CA 1
ATOM 662 C C . ALA A 1 87 ? 25.369 9.818 -35.285 1.00 87.00 87 ALA A C 1
ATOM 664 O O . ALA A 1 87 ? 25.154 8.784 -34.642 1.00 87.00 87 ALA A O 1
ATOM 665 N N . TRP A 1 88 ? 24.602 10.178 -36.316 1.00 87.19 88 TRP A N 1
ATOM 666 C CA . TRP A 1 88 ? 23.569 9.303 -36.864 1.00 87.19 88 TRP A CA 1
ATOM 667 C C . TRP A 1 88 ? 24.173 8.118 -37.618 1.00 87.19 88 TRP A C 1
ATOM 669 O O . TRP A 1 88 ? 23.712 6.996 -37.416 1.00 87.19 88 TRP A O 1
ATOM 679 N N . ASP A 1 89 ? 25.238 8.330 -38.390 1.00 87.06 89 ASP A N 1
ATOM 680 C CA . ASP A 1 89 ? 25.956 7.250 -39.081 1.00 87.06 89 ASP A CA 1
ATOM 681 C C . ASP A 1 89 ? 26.511 6.232 -38.076 1.00 87.06 89 ASP A C 1
ATOM 683 O O . ASP A 1 89 ? 26.306 5.025 -38.223 1.00 87.06 89 ASP A O 1
ATOM 687 N N . PHE A 1 90 ? 27.111 6.718 -36.983 1.00 90.00 90 PHE A N 1
ATOM 688 C CA . PHE A 1 90 ? 27.538 5.885 -35.859 1.00 90.00 90 PHE A CA 1
ATOM 689 C C . PHE A 1 90 ? 26.377 5.066 -35.279 1.00 90.00 90 PHE A C 1
ATOM 691 O O . PHE A 1 90 ? 26.499 3.859 -35.049 1.00 90.00 90 PHE A O 1
ATOM 698 N N . SER A 1 91 ? 25.237 5.723 -35.042 1.00 89.81 91 SER A N 1
ATOM 699 C CA . SER A 1 91 ? 24.046 5.082 -34.479 1.00 89.81 91 SER A CA 1
ATOM 700 C C . SER A 1 91 ? 23.491 4.021 -35.428 1.00 89.81 91 SER A C 1
ATOM 702 O O . SER A 1 91 ? 23.143 2.936 -34.976 1.00 89.81 91 SER A O 1
ATOM 704 N N . CYS A 1 92 ? 23.470 4.295 -36.735 1.00 86.00 92 CYS A N 1
ATOM 705 C CA . CYS A 1 92 ? 23.055 3.343 -37.758 1.00 86.00 92 CYS A CA 1
ATOM 706 C C . CYS A 1 92 ? 23.937 2.103 -37.739 1.00 86.00 92 CYS A C 1
ATOM 708 O O . CYS A 1 92 ? 23.405 1.018 -37.554 1.00 86.00 92 CYS A O 1
ATOM 710 N N . VAL A 1 93 ? 25.260 2.259 -37.846 1.00 88.19 93 VAL A N 1
ATOM 711 C CA . VAL A 1 93 ? 26.202 1.127 -37.836 1.00 88.19 93 VAL A CA 1
ATOM 712 C C . VAL A 1 93 ? 26.066 0.307 -36.554 1.00 88.19 93 VAL A C 1
ATOM 714 O O . VAL A 1 93 ? 26.010 -0.919 -36.611 1.00 88.19 93 VAL A O 1
ATOM 717 N N . THR A 1 94 ? 25.931 0.968 -35.400 1.00 90.38 94 THR A N 1
ATOM 718 C CA . THR A 1 94 ? 25.707 0.274 -34.124 1.00 90.38 94 THR A CA 1
ATOM 719 C C . THR A 1 94 ? 24.405 -0.532 -34.150 1.00 90.38 94 THR A C 1
ATOM 721 O O . THR A 1 94 ? 24.410 -1.710 -33.805 1.00 90.38 94 THR A O 1
ATOM 724 N N . LEU A 1 95 ? 23.292 0.069 -34.581 1.00 88.12 95 LEU A N 1
ATOM 725 C CA . LEU A 1 95 ? 21.993 -0.604 -34.678 1.00 88.12 95 LEU A CA 1
ATOM 726 C C . LEU A 1 95 ? 22.022 -1.782 -35.662 1.00 88.12 95 LEU A C 1
ATOM 728 O O . LEU A 1 95 ? 21.448 -2.824 -35.355 1.00 88.12 95 LEU A O 1
ATOM 732 N N . SER A 1 96 ? 22.733 -1.656 -36.786 1.00 85.19 96 SER A N 1
ATOM 733 C CA . SER A 1 96 ? 22.940 -2.746 -37.745 1.00 85.19 96 SER A CA 1
ATOM 734 C C . SER A 1 96 ? 23.648 -3.930 -37.103 1.00 85.19 96 SER A C 1
ATOM 736 O O . SER A 1 96 ? 23.170 -5.054 -37.198 1.00 85.19 96 SER A O 1
ATOM 738 N N . ILE A 1 97 ? 24.763 -3.675 -36.407 1.00 88.69 97 ILE A N 1
ATOM 739 C CA . ILE A 1 97 ? 25.524 -4.728 -35.724 1.00 88.69 97 ILE A CA 1
ATOM 740 C C . ILE A 1 97 ? 24.633 -5.438 -34.703 1.00 88.69 97 ILE A C 1
ATOM 742 O O . ILE A 1 97 ? 24.633 -6.661 -34.630 1.00 88.69 97 ILE A O 1
ATOM 746 N N . LEU A 1 98 ? 23.846 -4.684 -33.932 1.00 88.19 98 LEU A N 1
ATOM 747 C CA . LEU A 1 98 ? 22.940 -5.250 -32.931 1.00 88.19 98 LEU A CA 1
ATOM 748 C C . LEU A 1 98 ? 21.826 -6.093 -33.552 1.00 88.19 98 LEU A C 1
ATOM 750 O O . LEU A 1 98 ? 21.471 -7.135 -33.002 1.00 88.19 98 LEU A O 1
ATOM 754 N N . PHE A 1 99 ? 21.284 -5.651 -34.684 1.00 84.25 99 PHE A N 1
ATOM 755 C CA . PHE A 1 99 ? 20.265 -6.398 -35.405 1.00 84.25 99 PHE A CA 1
ATOM 756 C C . PHE A 1 99 ? 20.818 -7.711 -35.969 1.00 84.25 99 PHE A C 1
ATOM 758 O O . PHE A 1 99 ? 20.197 -8.758 -35.792 1.00 84.25 99 PHE A O 1
ATOM 765 N N . GLU A 1 100 ? 22.008 -7.683 -36.569 1.00 84.75 100 GLU A N 1
ATOM 766 C CA . GLU A 1 100 ? 22.662 -8.901 -37.055 1.00 84.75 100 GLU A CA 1
ATOM 767 C C . GLU A 1 100 ? 23.041 -9.842 -35.911 1.00 84.75 100 GLU A C 1
ATOM 769 O O . GLU A 1 100 ? 22.788 -11.044 -35.989 1.00 84.75 100 GLU A O 1
ATOM 774 N N . LEU A 1 101 ? 23.542 -9.306 -34.793 1.00 87.69 101 LEU A N 1
ATOM 775 C CA . LEU A 1 101 ? 23.793 -10.098 -33.587 1.00 87.69 101 LEU A CA 1
ATOM 776 C C . LEU A 1 101 ? 22.526 -10.818 -33.123 1.00 87.69 101 LEU A C 1
ATOM 778 O O . LEU A 1 101 ? 22.586 -11.995 -32.785 1.00 87.69 101 LEU A O 1
ATOM 782 N N . LYS A 1 102 ? 21.370 -10.150 -33.148 1.00 86.44 102 LYS A N 1
ATOM 783 C CA . LYS A 1 102 ? 20.080 -10.763 -32.809 1.00 86.44 102 LYS A CA 1
ATOM 784 C C . LYS A 1 102 ? 19.692 -11.889 -33.781 1.00 86.44 102 LYS A C 1
ATOM 786 O O . LYS A 1 102 ? 19.079 -12.855 -33.338 1.00 86.44 102 LYS A O 1
ATOM 791 N N . ASN A 1 103 ? 20.029 -11.793 -35.067 1.00 84.44 103 ASN A N 1
ATOM 792 C CA . ASN A 1 103 ? 19.727 -12.847 -36.044 1.00 84.44 103 ASN A CA 1
ATOM 793 C C . ASN A 1 103 ? 20.647 -14.070 -35.895 1.00 84.44 103 ASN A C 1
ATOM 795 O O . ASN A 1 103 ? 20.210 -15.195 -36.131 1.00 84.44 103 ASN A O 1
ATOM 799 N N . ILE A 1 104 ? 21.905 -13.858 -35.497 1.00 86.12 104 ILE A N 1
ATOM 800 C CA . ILE A 1 104 ? 22.893 -14.934 -35.320 1.00 86.12 104 ILE A CA 1
ATOM 801 C C . ILE A 1 104 ? 22.738 -15.623 -33.957 1.00 86.12 104 ILE A C 1
ATOM 803 O O . ILE A 1 104 ? 22.849 -16.848 -33.856 1.00 86.12 104 ILE A O 1
ATOM 807 N N . LEU A 1 105 ? 22.470 -14.855 -32.900 1.00 86.62 105 LEU A N 1
ATOM 808 C CA . LEU A 1 105 ? 22.353 -15.381 -31.545 1.00 86.62 105 LEU A CA 1
ATOM 809 C C . LEU A 1 105 ? 21.004 -16.073 -31.348 1.00 86.62 105 LEU A C 1
ATOM 811 O O . LEU A 1 105 ? 19.952 -15.434 -31.288 1.00 86.62 105 LEU A O 1
ATOM 815 N N . LYS A 1 106 ? 21.054 -17.394 -31.169 1.00 81.19 106 LYS A N 1
ATOM 816 C CA . LYS A 1 106 ? 19.895 -18.191 -30.757 1.00 81.19 106 LYS A CA 1
ATOM 817 C C . LYS A 1 106 ? 19.386 -17.730 -29.388 1.00 81.19 106 LYS A C 1
ATOM 819 O O . LYS A 1 106 ? 20.165 -17.287 -28.540 1.00 81.19 106 LYS A O 1
ATOM 824 N N . ASP A 1 107 ? 18.084 -17.876 -29.159 1.00 74.88 107 ASP A N 1
ATOM 825 C CA . ASP A 1 107 ? 17.491 -17.608 -27.849 1.00 74.88 107 ASP A CA 1
ATOM 826 C C . ASP A 1 107 ? 18.148 -18.500 -26.778 1.00 74.88 107 ASP A C 1
ATOM 828 O O . ASP A 1 107 ? 18.251 -19.717 -26.944 1.00 74.88 107 ASP A O 1
ATOM 832 N N . GLY A 1 108 ? 18.632 -17.884 -25.693 1.00 70.69 108 GLY A N 1
ATOM 833 C CA . GLY A 1 108 ? 19.346 -18.566 -24.606 1.00 70.69 108 GLY A CA 1
ATOM 834 C C . GLY A 1 108 ? 20.857 -18.747 -24.808 1.00 70.69 108 GLY A C 1
ATOM 835 O O . GLY A 1 108 ? 21.490 -19.458 -24.024 1.00 70.69 108 GLY A O 1
ATOM 836 N N . ALA A 1 109 ? 21.457 -18.133 -25.834 1.00 80.50 109 ALA A N 1
ATOM 837 C CA . ALA A 1 109 ? 22.908 -18.121 -26.003 1.00 80.50 109 ALA A CA 1
ATOM 838 C C . ALA A 1 109 ? 23.603 -17.343 -24.867 1.00 80.50 109 ALA A C 1
ATOM 840 O O . ALA A 1 109 ? 23.380 -16.151 -24.665 1.00 80.50 109 ALA A O 1
ATOM 841 N N . LEU A 1 110 ? 24.501 -18.013 -24.137 1.00 81.88 110 LEU A N 1
ATOM 842 C CA . LEU A 1 110 ? 25.243 -17.397 -23.038 1.00 81.88 110 LEU A CA 1
ATOM 843 C C . LEU A 1 110 ? 26.287 -16.405 -23.568 1.00 81.88 110 LEU A C 1
ATOM 845 O O . LEU A 1 110 ? 27.344 -16.793 -24.059 1.00 81.88 110 LEU A O 1
ATOM 849 N N . LEU A 1 111 ? 26.019 -15.110 -23.405 1.00 88.31 111 LEU A N 1
ATOM 850 C CA . LEU A 1 111 ? 26.984 -14.059 -23.728 1.00 88.31 111 LEU A CA 1
ATOM 851 C C . LEU A 1 111 ? 28.137 -14.012 -22.717 1.00 88.31 111 LEU A C 1
ATOM 853 O O . LEU A 1 111 ? 27.912 -13.984 -21.500 1.00 88.31 111 LEU A O 1
ATOM 857 N N . SER A 1 112 ? 29.368 -13.894 -23.225 1.00 90.88 112 SER A N 1
ATOM 858 C CA . SER A 1 112 ? 30.557 -13.665 -22.399 1.00 90.88 112 SER A CA 1
ATOM 859 C C . SER A 1 112 ? 30.461 -12.343 -21.620 1.00 90.88 112 SER A C 1
ATOM 861 O O . SER A 1 112 ? 29.746 -11.410 -22.001 1.00 90.88 112 SER A O 1
ATOM 863 N N . VAL A 1 113 ? 31.216 -12.222 -20.522 1.00 91.38 113 VAL A N 1
ATOM 864 C CA . VAL A 1 113 ? 31.284 -10.975 -19.731 1.00 91.38 113 VAL A CA 1
ATOM 865 C C . VAL A 1 113 ? 31.738 -9.797 -20.600 1.00 91.38 113 VAL A C 1
ATOM 867 O O . VAL A 1 113 ? 31.216 -8.688 -20.474 1.00 91.38 113 VAL A O 1
ATOM 870 N N . GLN A 1 114 ? 32.662 -10.047 -21.530 1.00 92.19 114 GLN A N 1
ATOM 871 C CA . GLN A 1 114 ? 33.155 -9.041 -22.462 1.00 92.19 114 GLN A CA 1
ATOM 872 C C . GLN A 1 114 ? 32.078 -8.622 -23.474 1.00 92.19 114 GLN A C 1
ATOM 874 O O . GLN A 1 114 ? 31.888 -7.425 -23.687 1.00 92.19 114 GLN A O 1
ATOM 879 N N . HIS A 1 115 ? 31.304 -9.568 -24.020 1.00 92.88 115 HIS A N 1
ATOM 880 C CA . HIS A 1 115 ? 30.173 -9.270 -24.910 1.00 92.88 115 HIS A CA 1
ATOM 881 C C . HIS A 1 115 ? 29.123 -8.404 -24.203 1.00 92.88 115 HIS A C 1
ATOM 883 O O . HIS A 1 115 ? 28.703 -7.378 -24.739 1.00 92.88 115 HIS A O 1
ATOM 889 N N . LYS A 1 116 ? 28.760 -8.742 -22.957 1.00 91.00 116 LYS A N 1
ATOM 890 C CA . LYS A 1 116 ? 27.827 -7.939 -22.143 1.00 91.00 116 LYS A CA 1
ATOM 891 C C . LYS A 1 116 ? 28.352 -6.524 -21.879 1.00 91.00 116 LYS A C 1
ATOM 893 O O . LYS A 1 116 ? 27.571 -5.574 -21.898 1.00 91.00 116 LYS A O 1
ATOM 898 N N . SER A 1 117 ? 29.660 -6.377 -21.660 1.00 90.81 117 SER A N 1
ATOM 899 C CA . SER A 1 117 ? 30.312 -5.070 -21.501 1.00 90.81 117 SER A CA 1
ATOM 900 C C . SER A 1 117 ? 30.224 -4.230 -22.781 1.00 90.81 117 SER A C 1
ATOM 902 O O . SER A 1 117 ? 29.814 -3.070 -22.726 1.00 90.81 117 SER A O 1
ATOM 904 N N . HIS A 1 118 ? 30.513 -4.823 -23.945 1.00 92.25 118 HIS A N 1
ATOM 905 C CA . HIS A 1 118 ? 30.376 -4.140 -25.234 1.00 92.25 118 HIS A CA 1
ATOM 906 C C . HIS A 1 118 ? 28.923 -3.735 -25.517 1.00 92.25 118 HIS A C 1
ATOM 908 O O . HIS A 1 118 ? 28.678 -2.599 -25.905 1.00 92.25 118 HIS A O 1
ATOM 914 N N . LEU A 1 119 ? 27.942 -4.606 -25.257 1.00 92.12 119 LEU A N 1
ATOM 915 C CA . LEU A 1 119 ? 26.523 -4.263 -25.426 1.00 92.12 119 LEU A CA 1
ATOM 916 C C . LEU A 1 119 ? 26.081 -3.122 -24.504 1.00 92.12 119 LEU A C 1
ATOM 918 O O . LEU A 1 119 ? 25.324 -2.253 -24.930 1.00 92.12 119 LEU A O 1
ATOM 922 N N . ARG A 1 120 ? 26.566 -3.091 -23.257 1.00 90.25 120 ARG A N 1
ATOM 923 C CA . ARG A 1 120 ? 26.284 -1.988 -22.328 1.00 90.25 120 ARG A CA 1
ATOM 924 C C . ARG A 1 120 ? 26.842 -0.667 -22.853 1.00 90.25 120 ARG A C 1
ATOM 926 O O . ARG A 1 120 ? 26.111 0.314 -22.906 1.00 90.25 120 ARG A O 1
ATOM 933 N N . ALA A 1 121 ? 28.097 -0.655 -23.295 1.00 89.69 121 ALA A N 1
ATOM 934 C CA . ALA A 1 121 ? 28.690 0.535 -23.894 1.00 89.69 121 ALA A CA 1
ATOM 935 C C . ALA A 1 121 ? 27.942 0.955 -25.176 1.00 89.69 121 ALA A C 1
ATOM 937 O O . ALA A 1 121 ? 27.647 2.134 -25.349 1.00 89.69 121 ALA A O 1
ATOM 938 N N . ALA A 1 122 ? 27.549 0.009 -26.036 1.00 91.12 122 ALA A N 1
ATOM 939 C CA . ALA A 1 122 ? 26.728 0.289 -27.217 1.00 91.12 122 ALA A CA 1
ATOM 940 C C . ALA A 1 122 ? 25.398 0.953 -26.853 1.00 91.12 122 ALA A C 1
ATOM 942 O O . ALA A 1 122 ? 25.005 1.936 -27.477 1.00 91.12 122 ALA A O 1
ATOM 943 N N . ALA A 1 123 ? 24.729 0.446 -25.817 1.00 89.44 123 ALA A N 1
ATOM 944 C CA . ALA A 1 123 ? 23.513 1.032 -25.281 1.00 89.44 123 ALA A CA 1
ATOM 945 C C . ALA A 1 123 ? 23.745 2.472 -24.794 1.00 89.44 123 ALA A C 1
ATOM 947 O O . ALA A 1 123 ? 23.006 3.369 -25.183 1.00 89.44 123 ALA A O 1
ATOM 948 N N . GLU A 1 124 ? 24.796 2.729 -24.017 1.00 87.56 124 GLU A N 1
ATOM 949 C CA . GLU A 1 124 ? 25.131 4.081 -23.545 1.00 87.56 124 GLU A CA 1
ATOM 950 C C . GLU A 1 124 ? 25.388 5.057 -24.706 1.00 87.56 124 GLU A C 1
ATOM 952 O O . GLU A 1 124 ? 24.841 6.163 -24.718 1.00 87.56 124 GLU A O 1
ATOM 957 N N . PHE A 1 125 ? 26.150 4.646 -25.725 1.00 88.25 125 PHE A N 1
ATOM 958 C CA . PHE A 1 125 ? 26.381 5.477 -26.909 1.00 88.25 125 PHE A CA 1
ATOM 959 C C . PHE A 1 125 ? 25.111 5.685 -27.738 1.00 88.25 125 PHE A C 1
ATOM 961 O O . PHE A 1 125 ? 24.877 6.795 -28.211 1.00 88.25 125 PHE A O 1
ATOM 968 N N . LEU A 1 126 ? 24.256 4.672 -27.891 1.00 89.94 126 LEU A N 1
ATOM 969 C CA . LEU A 1 126 ? 22.965 4.826 -28.567 1.00 89.94 126 LEU A CA 1
ATOM 970 C C . LEU A 1 126 ? 22.017 5.751 -27.800 1.00 89.94 126 LEU A C 1
ATOM 972 O O . LEU A 1 126 ? 21.281 6.509 -28.426 1.00 89.94 126 LEU A O 1
ATOM 976 N N . SER A 1 127 ? 22.058 5.755 -26.468 1.00 89.38 127 SER A N 1
ATOM 977 C CA . SER A 1 127 ? 21.347 6.754 -25.665 1.00 89.38 127 SER A CA 1
ATOM 978 C C . SER A 1 127 ? 21.866 8.157 -25.977 1.00 89.38 127 SER A C 1
ATOM 980 O O . SER A 1 127 ? 21.095 9.037 -26.368 1.00 89.38 127 SER A O 1
ATOM 982 N N . ALA A 1 128 ? 23.184 8.346 -25.867 1.00 88.50 128 ALA A N 1
ATOM 983 C CA . ALA A 1 128 ? 23.831 9.651 -25.946 1.00 88.50 128 ALA A CA 1
ATOM 984 C C . ALA A 1 128 ? 23.838 10.256 -27.356 1.00 88.50 128 ALA A C 1
ATOM 986 O O . ALA A 1 128 ? 23.699 11.467 -27.498 1.00 88.50 128 ALA A O 1
ATOM 987 N N . LEU A 1 129 ? 23.993 9.429 -28.391 1.00 88.38 129 LEU A N 1
ATOM 988 C CA . LEU A 1 129 ? 24.136 9.854 -29.786 1.00 88.38 129 LEU A CA 1
ATOM 989 C C . LEU A 1 129 ? 22.904 9.527 -30.626 1.00 88.38 129 LEU A C 1
ATOM 991 O O . LEU A 1 129 ? 22.590 10.253 -31.564 1.00 88.38 129 LEU A O 1
ATOM 995 N N . GLY A 1 130 ? 22.205 8.440 -30.318 1.00 87.81 130 GLY A N 1
ATOM 996 C CA . GLY A 1 130 ? 21.105 7.927 -31.130 1.00 87.81 130 GLY A CA 1
ATOM 997 C C . GLY A 1 130 ? 19.758 8.507 -30.728 1.00 87.81 130 GLY A C 1
ATOM 998 O O . GLY A 1 130 ? 19.067 9.046 -31.583 1.00 87.81 130 GLY A O 1
ATOM 999 N N . VAL A 1 131 ? 19.395 8.430 -29.446 1.00 91.69 131 VAL A N 1
ATOM 1000 C CA . VAL A 1 131 ? 18.028 8.715 -28.981 1.00 91.69 131 VAL A CA 1
ATOM 1001 C C . VAL A 1 131 ? 17.916 10.074 -28.298 1.00 91.69 131 VAL A C 1
ATOM 1003 O O . VAL A 1 131 ? 17.140 10.915 -28.745 1.00 91.69 131 VAL A O 1
ATOM 1006 N N . SER A 1 132 ? 18.695 10.330 -27.245 1.00 91.25 132 SER A N 1
ATOM 1007 C CA . SER A 1 132 ? 18.513 11.519 -26.404 1.00 91.25 132 SER A CA 1
ATOM 1008 C C . SER A 1 132 ? 18.655 12.855 -27.153 1.00 91.25 132 SER A C 1
ATOM 1010 O O . SER A 1 132 ? 17.855 13.743 -26.865 1.00 91.25 132 SER A O 1
ATOM 1012 N N . PRO A 1 133 ? 19.576 13.038 -28.125 1.00 89.69 133 PRO A N 1
ATOM 1013 C CA . PRO A 1 133 ? 19.649 14.278 -28.911 1.00 89.69 133 PRO A CA 1
ATOM 1014 C C . PRO A 1 133 ? 18.451 14.508 -29.844 1.00 89.69 133 PRO A C 1
ATOM 1016 O O . PRO A 1 133 ? 18.295 15.601 -30.391 1.00 89.69 133 PRO A O 1
ATOM 1019 N N . LEU A 1 134 ? 17.639 13.474 -30.084 1.00 90.94 134 LEU A N 1
ATOM 1020 C CA . LEU A 1 134 ? 16.439 13.537 -30.923 1.00 90.94 134 LEU A CA 1
ATOM 1021 C C . LEU A 1 134 ? 15.160 13.783 -30.115 1.00 90.94 134 LEU A C 1
ATOM 1023 O O . LEU A 1 134 ? 14.106 14.052 -30.698 1.00 90.94 134 LEU A O 1
ATOM 1027 N N . LEU A 1 135 ? 15.240 13.694 -28.786 1.00 92.75 135 LEU A N 1
ATOM 1028 C CA . LEU A 1 135 ? 14.132 14.022 -27.902 1.00 92.75 135 LEU A CA 1
ATOM 1029 C C . LEU A 1 135 ? 13.946 15.543 -27.822 1.00 92.75 135 LEU A C 1
ATOM 1031 O O . LEU A 1 135 ? 14.904 16.318 -27.877 1.00 92.75 135 LEU A O 1
ATOM 1035 N N . GLN A 1 136 ? 12.697 15.980 -27.686 1.00 92.06 136 GLN A N 1
ATOM 1036 C CA . GLN A 1 136 ? 12.380 17.381 -27.431 1.00 92.06 136 GLN A CA 1
ATOM 1037 C C . GLN A 1 136 ? 12.963 17.825 -26.077 1.00 92.06 136 GLN A C 1
ATOM 1039 O O . GLN A 1 136 ? 13.073 17.014 -25.151 1.00 92.06 136 GLN A O 1
ATOM 1044 N N . PRO A 1 137 ? 13.308 19.115 -25.909 1.00 90.69 137 PRO A N 1
ATOM 1045 C CA . PRO A 1 137 ? 13.788 19.626 -24.631 1.00 90.69 137 PRO A CA 1
ATOM 1046 C C . PRO A 1 137 ? 12.844 19.263 -23.476 1.00 90.69 137 PRO A C 1
ATOM 1048 O O . PRO A 1 137 ? 11.649 19.541 -23.524 1.00 90.69 137 PRO A O 1
ATOM 1051 N N . GLY A 1 138 ? 13.397 18.631 -22.438 1.00 90.56 138 GLY A N 1
ATOM 1052 C CA . GLY A 1 138 ? 12.649 18.199 -21.254 1.00 90.56 138 GLY A CA 1
ATOM 1053 C C . GLY A 1 138 ? 11.906 16.865 -21.380 1.00 90.56 138 GLY A C 1
ATOM 1054 O O . GLY A 1 138 ? 11.334 16.425 -20.384 1.00 90.56 138 GLY A O 1
ATOM 1055 N N . VAL A 1 139 ? 11.931 16.209 -22.544 1.00 93.56 139 VAL A N 1
ATOM 1056 C CA . VAL A 1 139 ? 11.450 14.830 -22.717 1.00 93.56 139 VAL A CA 1
ATOM 1057 C C . VAL A 1 139 ? 12.551 13.850 -22.307 1.00 93.56 139 VAL A C 1
ATOM 1059 O O . VAL A 1 139 ? 13.675 13.924 -22.797 1.00 93.56 139 VAL A O 1
ATOM 1062 N N . GLY A 1 140 ? 12.224 12.915 -21.413 1.00 91.81 140 GLY A N 1
ATOM 1063 C CA . GLY A 1 140 ? 13.193 11.968 -20.855 1.00 91.81 140 GLY A CA 1
ATOM 1064 C C . GLY A 1 140 ? 14.035 12.543 -19.708 1.00 91.81 140 GLY A C 1
ATOM 1065 O O . GLY A 1 140 ? 13.765 13.625 -19.183 1.00 91.81 140 GLY A O 1
ATOM 1066 N N . ILE A 1 141 ? 15.054 11.788 -19.289 1.00 89.00 141 ILE A N 1
ATOM 1067 C CA . ILE A 1 141 ? 16.006 12.220 -18.255 1.00 89.00 141 ILE A CA 1
ATOM 1068 C C . ILE A 1 141 ? 17.249 12.806 -18.942 1.00 89.00 141 ILE A C 1
ATOM 1070 O O . ILE A 1 141 ? 17.818 12.129 -19.806 1.00 89.00 141 ILE A O 1
ATOM 1074 N N . PRO A 1 142 ? 17.709 14.013 -18.559 1.00 86.62 142 PRO A N 1
ATOM 1075 C CA . PRO A 1 142 ? 18.897 14.623 -19.152 1.00 86.62 142 PRO A CA 1
ATOM 1076 C C . PRO A 1 142 ? 20.122 13.698 -19.082 1.00 86.62 142 PRO A C 1
ATOM 1078 O O . PRO A 1 142 ? 20.315 12.988 -18.088 1.00 86.62 142 PRO A O 1
ATOM 1081 N N . LEU A 1 143 ? 20.950 13.685 -20.131 1.00 84.00 143 LEU A N 1
ATOM 1082 C CA . LEU A 1 143 ? 22.160 12.851 -20.185 1.00 84.00 143 LEU A CA 1
ATOM 1083 C C . LEU A 1 143 ? 23.142 13.219 -19.071 1.00 84.00 143 LEU A C 1
ATOM 1085 O O . LEU A 1 143 ? 23.785 12.338 -18.514 1.00 84.00 143 LEU A O 1
ATOM 1089 N N . GLU A 1 144 ? 23.198 14.490 -18.681 1.00 82.19 144 GLU A N 1
ATOM 1090 C CA . GLU A 1 144 ? 24.025 15.008 -17.584 1.00 82.19 144 GLU A CA 1
ATOM 1091 C C . GLU A 1 144 ? 23.698 14.327 -16.250 1.00 82.19 144 GLU A C 1
ATOM 1093 O O . GLU A 1 144 ? 24.548 14.211 -15.375 1.00 82.19 144 GLU A O 1
ATOM 1098 N N . SER A 1 145 ? 22.450 13.878 -16.087 1.00 81.00 145 SER A N 1
ATOM 1099 C CA . SER A 1 145 ? 21.987 13.192 -14.876 1.00 81.00 145 SER A CA 1
ATOM 1100 C C . SER A 1 145 ? 22.271 11.688 -14.891 1.00 81.00 145 SER A C 1
ATOM 1102 O O . SER A 1 145 ? 22.040 11.019 -13.887 1.00 81.00 145 SER A O 1
ATOM 1104 N N . ARG A 1 146 ? 22.705 11.136 -16.031 1.00 76.56 146 ARG A N 1
ATOM 1105 C CA . ARG A 1 146 ? 22.875 9.688 -16.249 1.00 76.56 146 ARG A CA 1
ATOM 1106 C C . ARG A 1 146 ? 24.299 9.300 -16.633 1.00 76.56 146 ARG A C 1
ATOM 1108 O O . ARG A 1 146 ? 24.707 8.172 -16.385 1.00 76.56 146 ARG A O 1
ATOM 1115 N N . CYS A 1 147 ? 25.048 10.225 -17.222 1.00 71.38 147 CYS A N 1
ATOM 1116 C CA . CYS A 1 147 ? 26.381 10.007 -17.752 1.00 71.38 147 CYS A CA 1
ATOM 1117 C C . CYS A 1 147 ? 27.352 11.027 -17.154 1.00 71.38 147 CYS A C 1
ATOM 1119 O O . CYS A 1 147 ? 27.104 12.229 -17.183 1.00 71.38 147 CYS A O 1
ATOM 1121 N N . ASN A 1 148 ? 28.514 10.554 -16.702 1.00 64.62 148 ASN A N 1
ATOM 1122 C CA . ASN A 1 148 ? 29.557 11.407 -16.119 1.00 64.62 148 ASN A CA 1
ATOM 1123 C C . ASN A 1 148 ? 30.197 12.384 -17.130 1.00 64.62 148 ASN A C 1
ATOM 1125 O O . ASN A 1 148 ? 30.909 13.299 -16.727 1.00 64.62 148 ASN A O 1
ATOM 1129 N N . ALA A 1 149 ? 29.993 12.175 -18.435 1.00 66.19 149 ALA A N 1
ATOM 1130 C CA . ALA A 1 149 ? 30.517 13.022 -19.507 1.00 66.19 149 ALA A CA 1
ATOM 1131 C C . ALA A 1 149 ? 29.582 12.974 -20.734 1.00 66.19 149 ALA A C 1
ATOM 1133 O O . ALA A 1 149 ? 29.812 12.173 -21.643 1.00 66.19 149 ALA A O 1
ATOM 1134 N N . PRO A 1 150 ? 28.499 13.769 -20.760 1.00 67.50 150 PRO A N 1
ATOM 1135 C CA . PRO A 1 150 ? 27.572 13.776 -21.884 1.00 67.50 150 PRO A CA 1
ATOM 1136 C C . PRO A 1 150 ? 28.247 14.396 -23.113 1.00 67.50 150 PRO A C 1
ATOM 1138 O O . PRO A 1 150 ? 28.668 15.551 -23.088 1.00 67.50 150 PRO A O 1
ATOM 1141 N N . ILE A 1 151 ? 28.357 13.626 -24.196 1.00 69.50 151 ILE A N 1
ATOM 1142 C CA . ILE A 1 151 ? 28.757 14.151 -25.504 1.00 69.50 151 ILE A CA 1
ATOM 1143 C C . ILE A 1 151 ? 27.471 14.425 -26.276 1.00 69.50 151 ILE A C 1
ATOM 1145 O O . ILE A 1 151 ? 26.740 13.494 -26.605 1.00 69.50 151 ILE A O 1
ATOM 1149 N N . THR A 1 152 ? 27.189 15.693 -26.557 1.00 67.00 152 THR A N 1
ATOM 1150 C CA . THR A 1 152 ? 26.051 16.098 -27.385 1.00 67.00 152 THR A CA 1
ATOM 1151 C C . THR A 1 152 ? 26.558 16.629 -28.720 1.00 67.00 152 THR A C 1
ATOM 1153 O O . THR A 1 152 ? 27.508 17.408 -28.779 1.00 67.00 152 THR A O 1
ATOM 1156 N N . PHE A 1 153 ? 25.939 16.174 -29.809 1.00 70.88 153 PHE A N 1
ATOM 1157 C CA . PHE A 1 153 ? 26.216 16.662 -31.158 1.00 70.88 153 PHE A CA 1
ATOM 1158 C C . PHE A 1 153 ? 25.079 17.603 -31.579 1.00 70.88 153 PHE A C 1
ATOM 1160 O O . PHE A 1 153 ? 23.910 17.240 -31.408 1.00 70.88 153 PHE A O 1
ATOM 1167 N N . PRO A 1 154 ? 25.375 18.801 -32.116 1.00 66.44 154 PRO A N 1
ATOM 1168 C CA . PRO A 1 154 ? 24.361 19.630 -32.743 1.00 66.44 154 PRO A CA 1
ATOM 1169 C C . PRO A 1 154 ? 23.774 18.865 -33.933 1.00 66.44 154 PRO A C 1
ATOM 1171 O O . PRO A 1 154 ? 24.507 18.329 -34.762 1.00 66.44 154 PRO A O 1
ATOM 1174 N N . ARG A 1 155 ? 22.442 18.795 -34.003 1.00 70.69 155 ARG A N 1
ATOM 1175 C CA . ARG A 1 155 ? 21.720 18.089 -35.065 1.00 70.69 155 ARG A CA 1
ATOM 1176 C C . ARG A 1 155 ? 20.802 19.022 -35.828 1.00 70.69 155 ARG A C 1
ATOM 1178 O O . ARG A 1 155 ? 20.116 19.842 -35.222 1.00 70.69 155 ARG A O 1
ATOM 1185 N N . ASN A 1 156 ? 20.736 18.812 -37.140 1.00 67.88 156 ASN A N 1
ATOM 1186 C CA . ASN A 1 156 ? 19.760 19.463 -38.006 1.00 67.88 156 ASN A CA 1
ATOM 1187 C C . ASN A 1 156 ? 18.334 19.028 -37.641 1.00 67.88 156 ASN A C 1
ATOM 1189 O O . ASN A 1 156 ? 18.047 17.838 -37.512 1.00 67.88 156 ASN A O 1
ATOM 1193 N N . ASP A 1 157 ? 17.433 20.001 -37.506 1.00 68.75 157 ASP A N 1
ATOM 1194 C CA . ASP A 1 157 ? 16.073 19.786 -36.999 1.00 68.75 157 ASP A CA 1
ATOM 1195 C C . ASP A 1 157 ? 15.169 18.980 -37.947 1.00 68.75 157 ASP A C 1
ATOM 1197 O O . ASP A 1 157 ? 14.266 18.279 -37.493 1.00 68.75 157 ASP A O 1
ATOM 1201 N N . THR A 1 158 ? 15.426 19.014 -39.257 1.00 73.31 158 THR A N 1
ATOM 1202 C CA . THR A 1 158 ? 14.484 18.533 -40.287 1.00 73.31 158 THR A CA 1
ATOM 1203 C C . THR A 1 158 ? 14.282 17.016 -40.330 1.00 73.31 158 THR A C 1
ATOM 1205 O O . THR A 1 158 ? 13.255 16.563 -40.828 1.00 73.31 158 THR A O 1
ATOM 1208 N N . LYS A 1 159 ? 15.222 16.216 -39.805 1.00 81.06 159 LYS A N 1
ATOM 1209 C CA . LYS A 1 159 ? 15.173 14.737 -39.839 1.00 81.06 159 LYS A CA 1
ATOM 1210 C C . LYS A 1 159 ? 15.066 14.091 -38.448 1.00 81.06 159 LYS A C 1
ATOM 1212 O O . LYS A 1 159 ? 15.162 12.873 -38.320 1.00 81.06 159 LYS A O 1
ATOM 1217 N N . LYS A 1 160 ? 14.853 14.877 -37.384 1.00 86.62 160 LYS A N 1
ATOM 1218 C CA . LYS A 1 160 ? 14.908 14.366 -36.000 1.00 86.62 160 LYS A CA 1
ATOM 1219 C C . LYS A 1 160 ? 13.899 13.250 -35.719 1.00 86.62 160 LYS A C 1
ATOM 1221 O O . LYS A 1 160 ? 14.256 12.246 -35.107 1.00 86.62 160 LYS A O 1
ATOM 1226 N N . LEU A 1 161 ? 12.659 13.405 -36.187 1.00 85.12 161 LEU A N 1
ATOM 1227 C CA . LEU A 1 161 ? 11.585 12.448 -35.912 1.00 85.12 161 LEU A CA 1
ATOM 1228 C C . LEU A 1 161 ? 11.797 11.104 -36.625 1.00 85.12 161 LEU A C 1
ATOM 1230 O O . LEU A 1 161 ? 11.581 10.059 -36.019 1.00 85.12 161 LEU A O 1
ATOM 1234 N N . SER A 1 162 ? 12.260 11.116 -37.880 1.00 84.44 162 SER A N 1
ATOM 1235 C CA . SER A 1 162 ? 12.524 9.886 -38.640 1.00 84.44 162 SER A CA 1
ATOM 1236 C C . SER A 1 162 ? 13.711 9.108 -38.071 1.00 84.44 162 SER A C 1
ATOM 1238 O O . SER A 1 162 ? 13.659 7.881 -37.974 1.00 84.44 162 SER A O 1
ATOM 1240 N N . TYR A 1 163 ? 14.752 9.810 -37.619 1.00 87.88 163 TYR A N 1
ATOM 1241 C CA . TYR A 1 163 ? 15.883 9.196 -36.923 1.00 87.88 163 TYR A CA 1
ATOM 1242 C C . TYR A 1 163 ? 15.450 8.582 -35.586 1.00 87.88 163 TYR A C 1
ATOM 1244 O O . TYR A 1 163 ? 15.816 7.446 -35.281 1.00 87.88 163 TYR A O 1
ATOM 1252 N N . LEU A 1 164 ? 14.606 9.287 -34.821 1.00 90.62 164 LEU A N 1
ATOM 1253 C CA . LEU A 1 164 ? 14.101 8.796 -33.539 1.00 90.62 164 LEU A CA 1
ATOM 1254 C C . LEU A 1 164 ? 13.259 7.543 -33.746 1.00 90.62 164 LEU A C 1
ATOM 1256 O O . LEU A 1 164 ? 13.498 6.528 -33.097 1.00 90.62 164 LEU A O 1
ATOM 1260 N N . LEU A 1 165 ? 12.315 7.603 -34.686 1.00 88.56 165 LEU A N 1
ATOM 1261 C CA . LEU A 1 165 ? 11.467 6.481 -35.059 1.00 88.56 165 LEU A CA 1
ATOM 1262 C C . LEU A 1 165 ? 12.297 5.228 -35.328 1.00 88.56 165 LEU A C 1
ATOM 1264 O O . LEU A 1 165 ? 12.054 4.167 -34.754 1.00 88.56 165 LEU A O 1
ATOM 1268 N N . ARG A 1 166 ? 13.318 5.365 -36.166 1.00 85.00 166 ARG A N 1
ATOM 1269 C CA . ARG A 1 166 ? 14.151 4.246 -36.581 1.00 85.00 166 ARG A CA 1
ATOM 1270 C C . ARG A 1 166 ? 15.011 3.690 -35.453 1.00 85.00 166 ARG A C 1
ATOM 1272 O O . ARG A 1 166 ? 15.103 2.471 -35.319 1.00 85.00 166 ARG A O 1
ATOM 1279 N N . ALA A 1 167 ? 15.596 4.557 -34.629 1.00 89.25 167 ALA A N 1
ATOM 1280 C CA . ALA A 1 167 ? 16.336 4.119 -33.451 1.00 89.25 167 ALA A CA 1
ATOM 1281 C C . ALA A 1 167 ? 15.434 3.311 -32.506 1.00 89.25 167 ALA A C 1
ATOM 1283 O O . ALA A 1 167 ? 15.791 2.208 -32.099 1.00 89.25 167 ALA A O 1
ATOM 1284 N N . ILE A 1 168 ? 14.232 3.817 -32.220 1.00 90.81 168 ILE A N 1
ATOM 1285 C CA . ILE A 1 168 ? 13.269 3.173 -31.322 1.00 90.81 168 ILE A CA 1
ATOM 1286 C C . ILE A 1 168 ? 12.772 1.838 -31.884 1.00 90.81 168 ILE A C 1
ATOM 1288 O O . ILE A 1 168 ? 12.794 0.838 -31.168 1.00 90.81 168 ILE A O 1
ATOM 1292 N N . LEU A 1 169 ? 12.378 1.783 -33.159 1.00 86.00 169 LEU A N 1
ATOM 1293 C CA . LEU A 1 169 ? 11.905 0.542 -33.780 1.00 86.00 169 LEU A CA 1
ATOM 1294 C C . LEU A 1 169 ? 12.988 -0.537 -33.802 1.00 86.00 169 LEU A C 1
ATOM 1296 O O . LEU A 1 169 ? 12.710 -1.680 -33.438 1.00 86.00 169 LEU A O 1
ATOM 1300 N N . CYS A 1 170 ? 14.223 -0.177 -34.157 1.00 83.25 170 CYS A N 1
ATOM 1301 C CA . CYS A 1 170 ? 15.327 -1.131 -34.167 1.00 83.25 170 CYS A CA 1
ATOM 1302 C C . CYS A 1 170 ? 15.614 -1.675 -32.759 1.00 83.25 170 CYS A C 1
ATOM 1304 O O . CYS A 1 170 ? 15.810 -2.878 -32.589 1.00 83.25 170 CYS A O 1
ATOM 1306 N N . LEU A 1 171 ? 15.580 -0.815 -31.734 1.00 86.19 171 LEU A N 1
ATOM 1307 C CA . LEU A 1 171 ? 15.753 -1.233 -30.341 1.00 86.19 171 LEU A CA 1
ATOM 1308 C C . LEU A 1 171 ? 14.621 -2.159 -29.870 1.00 86.19 171 LEU A C 1
ATOM 1310 O O . LEU A 1 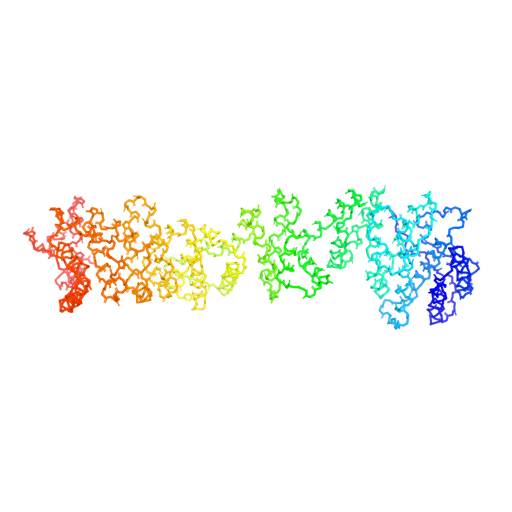171 ? 14.887 -3.153 -29.197 1.00 86.19 171 LEU A O 1
ATOM 1314 N N . MET A 1 172 ? 13.374 -1.876 -30.254 1.00 85.25 172 MET A N 1
ATOM 1315 C CA . MET A 1 172 ? 12.204 -2.683 -29.887 1.00 85.25 172 MET A CA 1
ATOM 1316 C C . MET A 1 172 ? 12.148 -4.049 -30.574 1.00 85.25 172 MET A C 1
ATOM 1318 O O . MET A 1 172 ? 11.552 -4.984 -30.040 1.00 85.25 172 MET A O 1
ATOM 1322 N N . GLN A 1 173 ? 12.725 -4.180 -31.767 1.00 82.00 173 GLN A N 1
ATOM 1323 C CA . GLN A 1 173 ? 12.696 -5.427 -32.532 1.00 82.00 173 GLN A CA 1
ATOM 1324 C C . GLN A 1 173 ? 13.688 -6.481 -32.021 1.00 82.00 173 GLN A C 1
ATOM 1326 O O . GLN A 1 173 ? 13.622 -7.634 -32.464 1.00 82.00 173 GLN A O 1
ATOM 1331 N N . ASN A 1 174 ? 14.576 -6.136 -31.087 1.00 73.25 174 ASN A N 1
ATOM 1332 C CA . ASN A 1 174 ? 15.496 -7.076 -30.453 1.00 73.25 174 ASN A CA 1
ATOM 1333 C C . ASN A 1 174 ? 14.757 -7.970 -29.449 1.00 73.25 174 ASN A C 1
ATOM 1335 O O . ASN A 1 174 ? 14.588 -7.615 -28.290 1.00 73.25 174 ASN A O 1
ATOM 1339 N N . LYS A 1 175 ? 14.303 -9.139 -29.919 1.00 68.94 175 LYS A N 1
ATOM 1340 C CA . LYS A 1 175 ? 13.597 -10.147 -29.106 1.00 68.94 175 LYS A CA 1
ATOM 1341 C C . LYS A 1 175 ? 14.517 -11.123 -28.363 1.00 68.94 175 LYS A C 1
ATOM 1343 O O . LYS A 1 175 ? 14.029 -11.811 -27.476 1.00 68.94 175 LYS A O 1
ATOM 1348 N N . ASN A 1 176 ? 15.809 -11.180 -28.707 1.00 78.00 176 ASN A N 1
ATOM 1349 C CA . ASN A 1 176 ? 16.761 -12.057 -28.024 1.00 78.00 176 ASN A CA 1
ATOM 1350 C C . ASN A 1 176 ? 16.857 -11.649 -26.543 1.00 78.00 176 ASN A C 1
ATOM 1352 O O . ASN A 1 176 ? 17.138 -10.487 -26.237 1.00 78.00 176 ASN A O 1
ATOM 1356 N N . THR A 1 177 ? 16.612 -12.595 -25.635 1.00 74.69 177 THR A N 1
ATOM 1357 C CA . THR A 1 177 ? 16.448 -12.350 -24.193 1.00 74.69 177 THR A CA 1
ATOM 1358 C C . THR A 1 177 ? 17.666 -11.701 -23.541 1.00 74.69 177 THR A C 1
ATOM 1360 O O . THR A 1 177 ? 17.512 -10.787 -22.727 1.00 74.69 177 THR A O 1
ATOM 1363 N N . ASP A 1 178 ? 18.877 -12.117 -23.914 1.00 80.31 178 ASP A N 1
ATOM 1364 C CA . ASP A 1 178 ? 20.114 -11.627 -23.305 1.00 80.31 178 ASP A CA 1
ATOM 1365 C C . ASP A 1 178 ? 20.436 -10.207 -23.761 1.00 80.31 178 ASP A C 1
ATOM 1367 O O . ASP A 1 178 ? 20.691 -9.326 -22.935 1.00 80.31 178 ASP A O 1
ATOM 1371 N N . ILE A 1 179 ? 20.331 -9.954 -25.066 1.00 82.69 179 ILE A N 1
ATOM 1372 C CA . ILE A 1 179 ? 20.484 -8.615 -25.639 1.00 82.69 179 ILE A CA 1
ATOM 1373 C C . ILE A 1 179 ? 19.422 -7.666 -25.068 1.00 82.69 179 ILE A C 1
ATOM 1375 O O . ILE A 1 179 ? 19.742 -6.573 -24.587 1.00 82.69 179 ILE A O 1
ATOM 1379 N N . TYR A 1 180 ? 18.161 -8.097 -25.067 1.00 82.12 180 TYR A N 1
ATOM 1380 C CA . TYR A 1 180 ? 17.038 -7.310 -24.569 1.00 82.12 180 TYR A CA 1
ATOM 1381 C C . TYR A 1 180 ? 17.188 -6.968 -23.083 1.00 82.12 180 TYR A C 1
ATOM 1383 O O . TYR A 1 180 ? 16.859 -5.851 -22.685 1.00 82.12 180 TYR A O 1
ATOM 1391 N N . SER A 1 181 ? 17.736 -7.871 -22.261 1.00 84.00 181 SER A N 1
ATOM 1392 C CA . SER A 1 181 ? 17.993 -7.600 -20.840 1.00 84.00 181 SER A CA 1
ATOM 1393 C C . SER A 1 181 ? 18.990 -6.451 -20.635 1.00 84.00 181 SER A C 1
ATOM 1395 O O . SER A 1 181 ? 18.742 -5.552 -19.827 1.00 84.00 181 SER A O 1
ATOM 1397 N N . VAL A 1 182 ? 20.076 -6.419 -21.420 1.00 85.12 182 VAL A N 1
ATOM 1398 C CA . VAL A 1 182 ? 21.085 -5.352 -21.362 1.00 85.12 182 VAL A CA 1
ATOM 1399 C C . VAL A 1 182 ? 20.483 -4.035 -21.842 1.00 85.12 182 VAL A C 1
ATOM 1401 O O . VAL A 1 182 ? 20.681 -3.000 -21.202 1.00 85.12 182 VAL A O 1
ATOM 1404 N N . PHE A 1 183 ? 19.700 -4.052 -22.921 1.00 82.75 183 PHE A N 1
ATOM 1405 C CA . PHE A 1 183 ? 19.049 -2.840 -23.416 1.00 82.75 183 PHE A CA 1
ATOM 1406 C C . PHE A 1 183 ? 17.967 -2.322 -22.480 1.00 82.75 183 PHE A C 1
ATOM 1408 O O . PHE A 1 183 ? 17.912 -1.125 -22.227 1.00 82.75 183 PHE A O 1
ATOM 1415 N N . THR A 1 184 ? 17.151 -3.193 -21.899 1.00 79.62 184 THR A N 1
ATOM 1416 C CA . THR A 1 184 ? 16.114 -2.778 -20.948 1.00 79.62 184 THR A CA 1
ATOM 1417 C C . THR A 1 184 ? 16.740 -2.168 -19.695 1.00 79.62 184 THR A C 1
ATOM 1419 O O . THR A 1 184 ? 16.241 -1.170 -19.184 1.00 79.62 184 THR A O 1
ATOM 1422 N N . ALA A 1 185 ? 17.879 -2.687 -19.230 1.00 83.50 185 ALA A N 1
ATOM 1423 C CA . ALA A 1 185 ? 18.573 -2.109 -18.082 1.00 83.50 185 ALA A CA 1
ATOM 1424 C C . ALA A 1 185 ? 19.087 -0.678 -18.344 1.00 83.50 185 ALA A C 1
ATOM 1426 O O . ALA A 1 185 ? 19.011 0.163 -17.446 1.00 83.50 185 ALA A O 1
ATOM 1427 N N . ASN A 1 186 ? 19.577 -0.393 -19.560 1.00 84.81 186 ASN A N 1
ATOM 1428 C CA . ASN A 1 186 ? 20.312 0.846 -19.862 1.00 84.81 186 ASN A CA 1
ATOM 1429 C C . ASN A 1 186 ? 19.527 1.879 -20.697 1.00 84.81 186 ASN A C 1
ATOM 1431 O O . ASN A 1 186 ? 19.732 3.076 -20.522 1.00 84.81 186 ASN A O 1
ATOM 1435 N N . LEU A 1 187 ? 18.620 1.447 -21.580 1.00 89.00 187 LEU A N 1
ATOM 1436 C CA . LEU A 1 187 ? 17.908 2.296 -22.549 1.00 89.00 187 LEU A CA 1
ATOM 1437 C C . LEU A 1 187 ? 16.412 2.449 -22.299 1.00 89.00 187 LEU A C 1
ATOM 1439 O O . LEU A 1 187 ? 15.768 3.225 -22.999 1.00 89.00 187 LEU A O 1
ATOM 1443 N N . MET A 1 188 ? 15.818 1.745 -21.336 1.00 90.56 188 MET A N 1
ATOM 1444 C CA . MET A 1 188 ? 14.355 1.737 -21.199 1.00 90.56 188 MET A CA 1
ATOM 1445 C C . MET A 1 188 ? 13.748 3.135 -20.994 1.00 90.56 188 MET A C 1
ATOM 1447 O O . MET A 1 188 ? 12.678 3.420 -21.527 1.00 90.56 188 MET A O 1
ATOM 1451 N N . LEU A 1 189 ? 14.446 4.034 -20.289 1.00 91.94 189 LEU A N 1
ATOM 1452 C CA . LEU A 1 189 ? 14.032 5.437 -20.154 1.00 91.94 189 LEU A CA 1
ATOM 1453 C C . LEU A 1 189 ? 13.955 6.153 -21.504 1.00 91.94 189 LEU A C 1
ATOM 1455 O O . LEU A 1 189 ? 12.974 6.842 -21.772 1.00 91.94 189 LEU A O 1
ATOM 1459 N N . ASP A 1 190 ? 14.976 5.979 -22.342 1.00 92.88 190 ASP A N 1
ATOM 1460 C CA . ASP A 1 190 ? 15.059 6.610 -23.659 1.00 92.88 190 ASP A CA 1
ATOM 1461 C C . ASP A 1 190 ? 14.050 6.003 -24.627 1.00 92.88 190 ASP A C 1
ATOM 1463 O O . ASP A 1 190 ? 13.418 6.728 -25.392 1.00 92.88 190 ASP A O 1
ATOM 1467 N N . ILE A 1 191 ? 13.851 4.683 -24.554 1.00 93.19 191 ILE A N 1
ATOM 1468 C CA . ILE A 1 191 ? 12.873 3.973 -25.376 1.00 93.19 191 ILE A CA 1
ATOM 1469 C C . ILE A 1 191 ? 11.459 4.459 -25.049 1.00 93.19 191 ILE A C 1
ATOM 1471 O O . ILE A 1 191 ? 10.715 4.826 -25.955 1.00 93.19 191 ILE A O 1
ATOM 1475 N N . LEU A 1 192 ? 11.091 4.524 -23.765 1.00 95.12 192 LEU A N 1
ATOM 1476 C CA . LEU A 1 192 ? 9.784 5.038 -23.347 1.00 95.12 192 LEU A CA 1
ATOM 1477 C C . LEU A 1 192 ? 9.608 6.515 -23.713 1.00 95.12 192 LEU A C 1
ATOM 1479 O O . LEU A 1 192 ? 8.556 6.892 -24.230 1.00 95.12 192 LEU A O 1
ATOM 1483 N N . ALA A 1 193 ? 10.630 7.343 -23.484 1.00 95.81 193 ALA A N 1
ATOM 1484 C CA . ALA A 1 193 ? 10.581 8.760 -23.824 1.00 95.81 193 ALA A CA 1
ATOM 1485 C C . ALA A 1 193 ? 10.387 8.974 -25.335 1.00 95.81 193 ALA A C 1
ATOM 1487 O O . ALA A 1 193 ? 9.508 9.736 -25.745 1.00 95.81 193 ALA A O 1
ATOM 1488 N N . GLY A 1 194 ? 11.140 8.235 -26.154 1.00 95.69 194 GLY A N 1
ATOM 1489 C CA . GLY A 1 194 ? 11.017 8.248 -27.607 1.00 95.69 194 GLY A CA 1
ATOM 1490 C C . GLY A 1 194 ? 9.657 7.749 -28.082 1.00 95.69 194 GLY A C 1
ATOM 1491 O O . GLY A 1 194 ? 9.024 8.408 -28.899 1.00 95.69 194 GLY A O 1
ATOM 1492 N N . LEU A 1 195 ? 9.149 6.650 -27.522 1.00 95.12 195 LEU A N 1
ATOM 1493 C CA . LEU A 1 195 ? 7.817 6.125 -27.839 1.00 95.12 195 LEU A CA 1
ATOM 1494 C C . LEU A 1 195 ? 6.688 7.095 -27.491 1.00 95.12 195 LEU A C 1
ATOM 1496 O O . LEU A 1 195 ? 5.723 7.215 -28.247 1.00 95.12 195 LEU A O 1
ATOM 1500 N N . PHE A 1 196 ? 6.790 7.800 -26.366 1.00 96.31 196 PHE A N 1
ATOM 1501 C CA . PHE A 1 196 ? 5.800 8.803 -25.978 1.00 96.31 196 PHE A CA 1
ATOM 1502 C C . PHE A 1 196 ? 5.842 10.022 -26.888 1.00 96.31 196 PHE A C 1
ATOM 1504 O O . PHE A 1 196 ? 4.777 10.498 -27.276 1.00 96.31 196 PHE A O 1
ATOM 1511 N N . GLN A 1 197 ? 7.034 10.484 -27.275 1.00 96.44 197 GLN A N 1
ATOM 1512 C CA . GLN A 1 197 ? 7.175 11.543 -28.272 1.00 96.44 197 GLN A CA 1
ATOM 1513 C C . GLN A 1 197 ? 6.605 11.108 -29.626 1.00 96.44 197 GLN A C 1
ATOM 1515 O O . GLN A 1 197 ? 5.752 11.799 -30.170 1.00 96.44 197 GLN A O 1
ATOM 1520 N N . LEU A 1 198 ? 6.973 9.926 -30.126 1.00 94.38 198 LEU A N 1
ATOM 1521 C CA . LEU A 1 198 ? 6.435 9.383 -31.378 1.00 94.38 198 LEU A CA 1
ATOM 1522 C C . LEU A 1 198 ? 4.910 9.227 -31.326 1.00 94.38 198 LEU A C 1
ATOM 1524 O O . LEU A 1 198 ? 4.236 9.603 -32.272 1.00 94.38 198 LEU A O 1
ATOM 1528 N N . SER A 1 199 ? 4.354 8.757 -30.206 1.00 94.50 199 SER A N 1
ATOM 1529 C CA . SER A 1 199 ? 2.901 8.633 -29.995 1.00 94.50 199 SER A CA 1
ATOM 1530 C C . SER A 1 199 ? 2.159 9.967 -29.897 1.00 94.50 199 SER A C 1
ATOM 1532 O O . SER A 1 199 ? 0.931 10.006 -30.059 1.00 94.50 199 SER A O 1
ATOM 1534 N N . HIS A 1 200 ? 2.867 11.030 -29.512 1.00 94.50 200 HIS A N 1
ATOM 1535 C CA . HIS A 1 200 ? 2.326 12.380 -29.448 1.00 94.50 200 HIS A CA 1
ATOM 1536 C C . HIS A 1 200 ? 2.255 12.996 -30.845 1.00 94.50 200 HIS A C 1
ATOM 1538 O O . HIS A 1 200 ? 1.203 13.521 -31.210 1.00 94.50 200 HIS A O 1
ATOM 1544 N N . GLU A 1 201 ? 3.337 12.861 -31.613 1.00 92.31 201 GLU A N 1
ATOM 1545 C CA . GLU A 1 201 ? 3.461 13.376 -32.981 1.00 92.31 201 GLU A CA 1
ATOM 1546 C C . GLU A 1 201 ? 2.609 12.570 -33.980 1.00 92.31 201 GLU A C 1
ATOM 1548 O O . GLU A 1 201 ? 1.923 13.145 -34.822 1.00 92.31 201 GLU A O 1
ATOM 1553 N N . ASP A 1 202 ? 2.579 11.240 -33.852 1.00 90.25 202 ASP A N 1
ATOM 1554 C CA . ASP A 1 202 ? 1.756 10.347 -34.667 1.00 90.25 202 ASP A CA 1
ATOM 1555 C C . ASP A 1 202 ? 0.997 9.330 -33.794 1.00 90.25 202 ASP A C 1
ATOM 1557 O O . ASP A 1 202 ? 1.550 8.473 -33.099 1.00 90.25 202 ASP A O 1
ATOM 1561 N N . LYS A 1 203 ? -0.337 9.405 -33.861 1.00 89.56 203 LYS A N 1
ATOM 1562 C CA . LYS A 1 203 ? -1.246 8.554 -33.084 1.00 89.56 203 LYS A CA 1
ATOM 1563 C C . LYS A 1 203 ? -1.132 7.072 -33.446 1.00 89.56 203 LYS A C 1
ATOM 1565 O O . LYS A 1 203 ? -1.545 6.258 -32.616 1.00 89.56 203 LYS A O 1
ATOM 1570 N N . SER A 1 204 ? -0.614 6.722 -34.627 1.00 87.19 204 SER A N 1
ATOM 1571 C CA . SER A 1 204 ? -0.416 5.330 -35.046 1.00 87.19 204 SER A CA 1
ATOM 1572 C C . SER A 1 204 ? 0.443 4.564 -34.027 1.00 87.19 204 SER A C 1
ATOM 1574 O O . SER A 1 204 ? 0.042 3.493 -33.577 1.00 87.19 204 SER A O 1
ATOM 1576 N N . PHE A 1 205 ? 1.496 5.202 -33.500 1.00 88.00 205 PHE A N 1
ATOM 1577 C CA . PHE A 1 205 ? 2.440 4.628 -32.532 1.00 88.00 205 PHE A CA 1
ATOM 1578 C C . PHE A 1 205 ? 1.874 4.376 -31.134 1.00 88.00 205 PHE A C 1
ATOM 1580 O O . PHE A 1 205 ? 2.525 3.726 -30.306 1.00 88.00 205 PHE A O 1
ATOM 1587 N N . LYS A 1 206 ? 0.654 4.840 -30.832 1.00 91.06 206 LYS A N 1
ATOM 1588 C CA . LYS A 1 206 ? 0.010 4.542 -29.542 1.00 91.06 206 LYS A CA 1
ATOM 1589 C C . LYS A 1 206 ? -0.211 3.044 -29.357 1.00 91.06 206 LYS A C 1
ATOM 1591 O O . LYS A 1 206 ? -0.134 2.550 -28.226 1.00 91.06 206 LYS A O 1
ATOM 1596 N N . LEU A 1 207 ? -0.490 2.327 -30.447 1.00 90.06 207 LEU A N 1
ATOM 1597 C CA . LEU A 1 207 ? -0.691 0.885 -30.413 1.00 90.06 207 LEU A CA 1
ATOM 1598 C C . LEU A 1 207 ? 0.630 0.163 -30.127 1.00 90.06 207 LEU A C 1
ATOM 1600 O O . LEU A 1 207 ? 0.676 -0.684 -29.237 1.00 90.06 207 LEU A O 1
ATOM 1604 N N . GLU A 1 208 ? 1.704 0.535 -30.815 1.00 88.12 208 GLU A N 1
ATOM 1605 C CA . GLU A 1 208 ? 3.053 -0.019 -30.656 1.00 88.12 208 GLU A CA 1
ATOM 1606 C C . GLU A 1 208 ? 3.595 0.250 -29.252 1.00 88.12 208 GLU A C 1
ATOM 1608 O O . GLU A 1 208 ? 4.083 -0.668 -28.595 1.00 88.12 208 GLU A O 1
ATOM 1613 N N . THR A 1 209 ? 3.401 1.466 -28.739 1.00 92.00 209 THR A N 1
ATOM 1614 C CA . THR A 1 209 ? 3.747 1.831 -27.357 1.00 92.00 209 THR A CA 1
ATOM 1615 C C . THR A 1 209 ? 2.994 0.969 -26.349 1.00 92.00 209 THR A C 1
ATOM 1617 O O . THR A 1 209 ? 3.580 0.439 -25.406 1.00 92.00 209 THR A O 1
ATOM 1620 N N . SER A 1 210 ? 1.691 0.767 -26.563 1.00 92.19 210 SER A N 1
ATOM 1621 C CA . SER A 1 210 ? 0.875 -0.082 -25.690 1.00 92.19 210 SER A CA 1
ATOM 1622 C C . SER A 1 210 ? 1.292 -1.554 -25.763 1.00 92.19 210 SER A C 1
ATOM 1624 O O . SER A 1 210 ? 1.311 -2.223 -24.731 1.00 92.19 210 SER A O 1
ATOM 1626 N N . LYS A 1 211 ? 1.642 -2.067 -26.951 1.00 91.19 211 LYS A N 1
ATOM 1627 C CA . LYS A 1 211 ? 2.170 -3.429 -27.135 1.00 91.19 211 LYS A CA 1
ATOM 1628 C C . LYS A 1 211 ? 3.490 -3.603 -26.385 1.00 91.19 211 LYS A C 1
ATOM 1630 O O . LYS A 1 211 ? 3.613 -4.561 -25.633 1.00 91.19 211 LYS A O 1
ATOM 1635 N N . PHE A 1 212 ? 4.418 -2.656 -26.534 1.00 90.62 212 PHE A N 1
ATOM 1636 C CA . PHE A 1 212 ? 5.720 -2.677 -25.866 1.00 90.62 212 PHE A CA 1
ATOM 1637 C C . PHE A 1 212 ? 5.594 -2.669 -24.341 1.00 90.62 212 PHE A C 1
ATOM 1639 O O . PHE A 1 212 ? 6.209 -3.478 -23.649 1.00 90.62 212 PHE A O 1
ATOM 1646 N N . ILE A 1 213 ? 4.743 -1.791 -23.805 1.00 91.62 213 ILE A N 1
ATOM 1647 C CA . ILE A 1 213 ? 4.475 -1.729 -22.365 1.00 91.62 213 ILE A CA 1
ATOM 1648 C C . ILE A 1 213 ? 3.878 -3.047 -21.861 1.00 91.62 213 ILE A C 1
ATOM 1650 O O . ILE A 1 213 ? 4.291 -3.534 -20.815 1.00 91.62 213 ILE A O 1
ATOM 1654 N N . ARG A 1 214 ? 2.943 -3.652 -22.607 1.00 90.31 214 ARG A N 1
ATOM 1655 C CA . ARG A 1 214 ? 2.319 -4.933 -22.232 1.00 90.31 214 ARG A CA 1
ATOM 1656 C C . ARG A 1 214 ? 3.269 -6.125 -22.331 1.00 90.31 214 ARG A C 1
ATOM 1658 O O . ARG A 1 214 ? 3.092 -7.077 -21.583 1.00 90.31 214 ARG A O 1
ATOM 1665 N N . SER A 1 215 ? 4.233 -6.096 -23.251 1.00 88.81 215 SER A N 1
ATOM 1666 C CA . SER A 1 215 ? 5.224 -7.167 -23.404 1.00 88.81 215 SER A CA 1
ATOM 1667 C C . SER A 1 215 ? 6.381 -7.067 -22.412 1.00 88.81 215 SER A C 1
ATOM 1669 O O . SER A 1 215 ? 7.134 -8.023 -22.261 1.00 88.81 215 SER A O 1
ATOM 1671 N N . THR A 1 216 ? 6.551 -5.918 -21.758 1.00 89.12 216 THR A N 1
ATOM 1672 C CA . THR A 1 216 ? 7.631 -5.696 -20.795 1.00 89.12 216 THR A CA 1
ATOM 1673 C C . THR A 1 216 ? 7.174 -6.072 -19.386 1.00 89.12 216 THR A C 1
ATOM 1675 O O . THR A 1 216 ? 6.020 -5.863 -19.016 1.00 89.12 216 THR A O 1
ATOM 1678 N N . HIS A 1 217 ? 8.091 -6.595 -18.569 1.00 89.38 217 HIS A N 1
ATOM 1679 C CA . HIS A 1 217 ? 7.814 -6.938 -17.175 1.00 89.38 217 HIS A CA 1
ATOM 1680 C C . HIS A 1 217 ? 7.226 -5.727 -16.403 1.00 89.38 217 HIS A C 1
ATOM 1682 O O . HIS A 1 217 ? 7.868 -4.670 -16.353 1.00 89.38 217 HIS A O 1
ATOM 1688 N N . PRO A 1 218 ? 6.027 -5.836 -15.790 1.00 90.56 218 PRO A N 1
ATOM 1689 C CA . PRO A 1 218 ? 5.308 -4.670 -15.266 1.00 90.56 218 PRO A CA 1
ATOM 1690 C C . PRO A 1 218 ? 6.052 -3.856 -14.190 1.00 90.56 218 PRO A C 1
ATOM 1692 O O . PRO A 1 218 ? 6.060 -2.628 -14.303 1.00 90.56 218 PRO A O 1
ATOM 1695 N N . PRO A 1 219 ? 6.736 -4.464 -13.194 1.00 91.00 219 PRO A N 1
ATOM 1696 C CA . PRO A 1 219 ? 7.576 -3.722 -12.248 1.00 91.00 219 PRO A CA 1
ATOM 1697 C C . PRO A 1 219 ? 8.660 -2.884 -12.932 1.00 91.00 219 PRO A C 1
ATOM 1699 O O . PRO A 1 219 ? 8.928 -1.754 -12.530 1.00 91.00 219 PRO A O 1
ATOM 1702 N N . THR A 1 220 ? 9.245 -3.399 -14.013 1.00 89.56 220 THR A N 1
ATOM 1703 C CA . THR A 1 220 ? 10.274 -2.694 -14.780 1.00 89.56 220 THR A CA 1
ATOM 1704 C C . THR A 1 220 ? 9.685 -1.460 -15.459 1.00 89.56 220 THR A C 1
ATOM 1706 O O . THR A 1 220 ? 10.213 -0.363 -15.298 1.00 89.56 220 THR A O 1
ATOM 1709 N N . VAL A 1 221 ? 8.548 -1.597 -16.150 1.00 91.81 221 VAL A N 1
ATOM 1710 C CA . VAL A 1 221 ? 7.856 -0.448 -16.762 1.00 91.81 221 VAL A CA 1
ATOM 1711 C C . VAL A 1 221 ? 7.497 0.590 -15.703 1.00 91.81 221 VAL A C 1
ATOM 1713 O O . VAL A 1 221 ? 7.798 1.769 -15.864 1.00 91.81 221 VAL A O 1
ATOM 1716 N N . MET A 1 222 ? 6.900 0.145 -14.600 1.00 91.06 222 MET A N 1
ATOM 1717 C CA . MET A 1 222 ? 6.477 0.995 -13.492 1.00 91.06 222 MET A CA 1
ATOM 1718 C C . MET A 1 222 ? 7.648 1.797 -12.911 1.00 91.06 222 MET A C 1
ATOM 1720 O O . MET A 1 222 ? 7.541 3.013 -12.757 1.00 91.06 222 MET A O 1
ATOM 1724 N N . LYS A 1 223 ? 8.798 1.148 -12.686 1.00 90.06 223 LYS A N 1
ATOM 1725 C CA . LYS A 1 223 ? 10.047 1.790 -12.246 1.00 90.06 223 LYS A CA 1
ATOM 1726 C C . LYS A 1 223 ? 10.437 2.941 -13.165 1.00 90.06 223 LYS A C 1
ATOM 1728 O O . LYS A 1 223 ? 10.683 4.050 -12.694 1.00 90.06 223 LYS A O 1
ATOM 1733 N N . TYR A 1 224 ? 10.467 2.703 -14.471 1.00 90.94 224 TYR A N 1
ATOM 1734 C CA . TYR A 1 224 ? 10.901 3.722 -15.421 1.00 90.94 224 TYR A CA 1
ATOM 1735 C C . TYR A 1 224 ? 9.860 4.828 -15.639 1.00 90.94 224 TYR A C 1
ATOM 1737 O O . TYR A 1 224 ? 10.249 5.988 -15.754 1.00 90.94 224 TYR A O 1
ATOM 1745 N N . LEU A 1 225 ? 8.558 4.527 -15.600 1.00 91.88 225 LEU A N 1
ATOM 1746 C CA . LEU A 1 225 ? 7.510 5.558 -15.625 1.00 91.88 225 LEU A CA 1
ATOM 1747 C C . LEU A 1 225 ? 7.614 6.495 -14.416 1.00 91.88 225 LEU A C 1
ATOM 1749 O O . LEU A 1 225 ? 7.543 7.710 -14.578 1.00 91.88 225 LEU A O 1
ATOM 1753 N N . LEU A 1 226 ? 7.850 5.955 -13.217 1.00 88.69 226 LEU A N 1
ATOM 1754 C CA . LEU A 1 226 ? 8.047 6.758 -12.007 1.00 88.69 226 LEU A CA 1
ATOM 1755 C C . LEU A 1 226 ? 9.304 7.633 -12.088 1.00 88.69 226 LEU A C 1
ATOM 1757 O O . LEU A 1 226 ? 9.283 8.785 -11.659 1.00 88.69 226 LEU A O 1
ATOM 1761 N N . LEU A 1 227 ? 10.387 7.118 -12.674 1.00 88.31 227 LEU A N 1
ATOM 1762 C CA . LEU A 1 227 ? 11.603 7.898 -12.915 1.00 88.31 227 LEU A CA 1
ATOM 1763 C C . LEU A 1 227 ? 11.376 9.044 -13.918 1.00 88.31 227 LEU A C 1
ATOM 1765 O O . LEU A 1 227 ? 11.946 10.119 -13.728 1.00 88.31 227 LEU A O 1
ATOM 1769 N N . LEU A 1 228 ? 10.534 8.846 -14.939 1.00 90.12 228 LEU A N 1
ATOM 1770 C CA . LEU A 1 228 ? 10.168 9.878 -15.921 1.00 90.12 228 LEU A CA 1
ATOM 1771 C C . LEU A 1 228 ? 9.265 10.982 -15.344 1.00 90.12 228 LEU A C 1
ATOM 1773 O O . LEU A 1 228 ? 9.255 12.090 -15.873 1.00 90.12 228 LEU A O 1
ATOM 1777 N N . LEU A 1 229 ? 8.536 10.710 -14.258 1.00 86.44 229 LEU A N 1
ATOM 1778 C CA . LEU A 1 229 ? 7.694 11.696 -13.566 1.00 86.44 229 LEU A CA 1
ATOM 1779 C C . LEU A 1 229 ? 8.457 12.581 -12.571 1.00 86.44 229 LEU A C 1
ATOM 1781 O O . LEU A 1 229 ? 7.843 13.425 -11.913 1.00 86.44 229 LEU A O 1
ATOM 1785 N N . LYS A 1 230 ? 9.780 12.415 -12.433 1.00 83.12 230 LYS A N 1
ATOM 1786 C CA . LYS A 1 230 ? 10.580 13.285 -11.562 1.00 83.12 230 LYS A CA 1
ATOM 1787 C C . LYS A 1 230 ? 10.400 14.761 -11.962 1.00 83.12 230 LYS A C 1
ATOM 1789 O O . LYS A 1 230 ? 10.395 15.060 -13.158 1.00 83.12 230 LYS A O 1
ATOM 1794 N N . PRO A 1 231 ? 10.283 15.692 -10.993 1.00 76.94 231 PRO A N 1
ATOM 1795 C CA . PRO A 1 231 ? 10.059 17.102 -11.289 1.00 76.94 231 PRO A CA 1
ATOM 1796 C C . PRO A 1 231 ? 11.153 17.656 -12.205 1.00 76.94 231 PRO A C 1
ATOM 1798 O O . PRO A 1 231 ? 12.323 17.705 -11.833 1.00 76.94 231 PRO A O 1
ATOM 1801 N N . ASN A 1 232 ? 10.764 18.084 -13.404 1.00 84.00 232 ASN A N 1
ATOM 1802 C CA . ASN A 1 232 ? 11.644 18.754 -14.350 1.00 84.00 232 ASN A CA 1
ATOM 1803 C C . ASN A 1 232 ? 10.915 19.992 -14.895 1.00 84.00 232 ASN A C 1
ATOM 1805 O O . ASN A 1 232 ? 9.915 19.835 -15.597 1.00 84.00 232 ASN A O 1
ATOM 1809 N N . PRO A 1 233 ? 11.393 21.220 -14.613 1.00 84.88 233 PRO A N 1
ATOM 1810 C CA . PRO A 1 233 ? 10.714 22.446 -15.034 1.00 84.88 233 PRO A CA 1
ATOM 1811 C C . PRO A 1 233 ? 10.656 22.611 -16.559 1.00 84.88 233 PRO A C 1
ATOM 1813 O O . PRO A 1 233 ? 9.833 23.370 -17.060 1.00 84.88 233 PRO A O 1
ATOM 1816 N N . LYS A 1 234 ? 11.511 21.900 -17.305 1.00 89.44 234 LYS A N 1
ATOM 1817 C CA . LYS A 1 234 ? 11.528 21.914 -18.773 1.00 89.44 234 LYS A CA 1
ATOM 1818 C C . LYS A 1 234 ? 10.610 20.855 -19.393 1.00 89.44 234 LYS A C 1
ATOM 1820 O O . LYS A 1 234 ? 10.478 20.832 -20.610 1.00 89.44 234 LYS A O 1
ATOM 1825 N N . CYS A 1 235 ? 10.007 19.974 -18.592 1.00 91.56 235 CYS A N 1
ATOM 1826 C CA . CYS A 1 235 ? 9.182 18.871 -19.080 1.00 91.56 235 CYS A CA 1
ATOM 1827 C C . CYS A 1 235 ? 7.890 19.382 -19.745 1.00 91.56 235 CYS A C 1
ATOM 1829 O O . CYS A 1 235 ? 7.112 20.096 -19.100 1.00 91.56 235 CYS A O 1
ATOM 1831 N N . PRO A 1 236 ? 7.611 19.009 -21.008 1.00 94.75 236 PRO A N 1
ATOM 1832 C CA . PRO A 1 236 ? 6.364 19.379 -21.663 1.00 94.75 236 PRO A CA 1
ATOM 1833 C C . PRO A 1 236 ? 5.134 18.807 -20.945 1.00 94.75 236 PRO A C 1
ATOM 1835 O O . PRO A 1 236 ? 5.097 17.634 -20.568 1.00 94.75 236 PRO A O 1
ATOM 1838 N N . LYS A 1 237 ? 4.060 19.605 -20.839 1.00 92.88 237 LYS A N 1
ATOM 1839 C CA . LYS A 1 237 ? 2.797 19.173 -20.206 1.00 92.88 237 LYS A CA 1
ATOM 1840 C C . LYS A 1 237 ? 2.226 17.901 -20.841 1.00 92.88 237 LYS A C 1
ATOM 1842 O O . LYS A 1 237 ? 1.732 17.034 -20.128 1.00 92.88 237 LYS A O 1
ATOM 1847 N N . TRP A 1 238 ? 2.306 17.769 -22.169 1.00 94.50 238 TRP A N 1
ATOM 1848 C CA . TRP A 1 238 ? 1.806 16.588 -22.881 1.00 94.50 238 TRP A CA 1
ATOM 1849 C C . TRP A 1 238 ? 2.550 15.308 -22.471 1.00 94.50 238 TRP A C 1
ATOM 1851 O O . TRP A 1 238 ? 1.929 14.248 -22.362 1.00 94.50 238 TRP A O 1
ATOM 1861 N N . PHE A 1 239 ? 3.856 15.405 -22.201 1.00 94.75 239 PHE A N 1
ATOM 1862 C CA . PHE A 1 239 ? 4.695 14.271 -21.823 1.00 94.75 239 PHE A CA 1
ATOM 1863 C C . PHE A 1 239 ? 4.365 13.813 -20.407 1.00 94.75 239 PHE A C 1
ATOM 1865 O O . PHE A 1 239 ? 4.163 12.619 -20.173 1.00 94.75 239 PHE A O 1
ATOM 1872 N N . LEU A 1 240 ? 4.201 14.769 -19.488 1.00 90.81 240 LEU A N 1
ATOM 1873 C CA . LEU A 1 240 ? 3.738 14.503 -18.129 1.00 90.81 240 LEU A CA 1
ATOM 1874 C C . LEU A 1 240 ? 2.360 13.822 -18.133 1.00 90.81 240 LEU A C 1
ATOM 1876 O O . LEU A 1 240 ? 2.187 12.779 -17.508 1.00 90.81 240 LEU A O 1
ATOM 1880 N N . LEU A 1 241 ? 1.394 14.359 -18.887 1.00 90.25 241 LEU A N 1
ATOM 1881 C CA . LEU A 1 241 ? 0.048 13.782 -19.001 1.00 90.25 241 LEU A CA 1
ATOM 1882 C C . LEU A 1 241 ? 0.067 12.370 -19.600 1.00 90.25 241 LEU A C 1
ATOM 1884 O O . LEU A 1 241 ? -0.651 11.490 -19.126 1.00 90.25 241 LEU A O 1
ATOM 1888 N N . THR 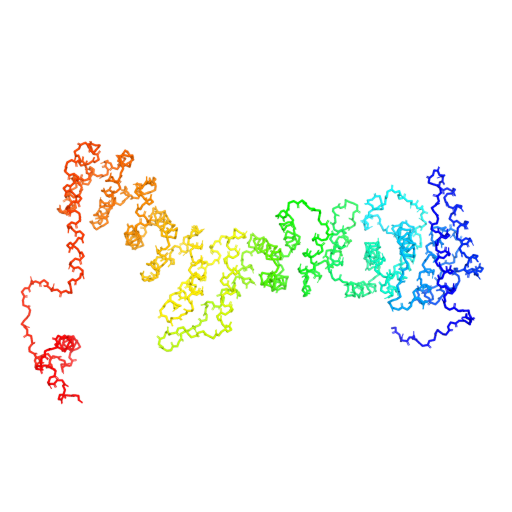A 1 242 ? 0.897 12.139 -20.619 1.00 92.19 242 THR A N 1
ATOM 1889 C CA . THR A 1 242 ? 1.025 10.828 -21.272 1.00 92.19 242 THR A CA 1
ATOM 1890 C C . THR A 1 242 ? 1.651 9.805 -20.328 1.00 92.19 242 THR A C 1
ATOM 1892 O O . THR A 1 242 ? 1.098 8.719 -20.152 1.00 92.19 242 THR A O 1
ATOM 1895 N N . THR A 1 243 ? 2.749 10.168 -19.663 1.00 91.44 243 THR A N 1
ATOM 1896 C CA . THR A 1 243 ? 3.443 9.309 -18.693 1.00 91.44 243 THR A CA 1
ATOM 1897 C C . THR A 1 243 ? 2.522 8.950 -17.531 1.00 91.44 243 THR A C 1
ATOM 1899 O O . THR A 1 243 ? 2.364 7.771 -17.219 1.00 91.44 243 THR A O 1
ATOM 1902 N N . THR A 1 244 ? 1.828 9.938 -16.961 1.00 88.88 244 THR A N 1
ATOM 1903 C CA . THR A 1 244 ? 0.822 9.728 -15.913 1.00 88.88 244 THR A CA 1
ATOM 1904 C C . THR A 1 244 ? -0.315 8.836 -16.411 1.00 88.88 244 THR A C 1
ATOM 1906 O O . THR A 1 244 ? -0.691 7.890 -15.729 1.00 88.88 244 THR A O 1
ATOM 1909 N N . SER A 1 245 ? -0.828 9.047 -17.630 1.00 89.88 245 SER A N 1
ATOM 1910 C CA . SER A 1 245 ? -1.875 8.189 -18.209 1.00 89.88 245 SER A CA 1
ATOM 1911 C C . SER A 1 245 ? -1.450 6.719 -18.285 1.00 89.88 245 SER A C 1
ATOM 1913 O O . SER A 1 245 ? -2.228 5.839 -17.910 1.00 89.88 245 SER A O 1
ATOM 1915 N N . TYR A 1 246 ? -0.223 6.434 -18.729 1.00 91.06 246 TYR A N 1
ATOM 1916 C CA . TYR A 1 246 ? 0.295 5.064 -18.767 1.00 91.06 246 TYR A CA 1
ATOM 1917 C C . TYR A 1 246 ? 0.560 4.499 -17.374 1.00 91.06 246 TYR A C 1
ATOM 1919 O O . TYR A 1 246 ? 0.184 3.355 -17.123 1.00 91.06 246 TYR A O 1
ATOM 1927 N N . LEU A 1 247 ? 1.112 5.296 -16.455 1.00 89.94 247 LEU A N 1
ATOM 1928 C CA . LEU A 1 247 ? 1.295 4.897 -15.059 1.00 89.94 247 LEU A CA 1
ATOM 1929 C C . LEU A 1 247 ? -0.037 4.454 -14.444 1.00 89.94 247 LEU A C 1
ATOM 1931 O O . LEU A 1 247 ? -0.125 3.390 -13.839 1.00 89.94 247 LEU A O 1
ATOM 1935 N N . ASN A 1 248 ? -1.092 5.229 -14.683 1.00 87.94 248 ASN A N 1
ATOM 1936 C CA . ASN A 1 248 ? -2.430 4.954 -14.176 1.00 87.94 248 ASN A CA 1
ATOM 1937 C C . ASN A 1 248 ? -3.027 3.687 -14.790 1.00 87.94 248 ASN A C 1
ATOM 1939 O O . ASN A 1 248 ? -3.606 2.874 -14.075 1.00 87.94 248 ASN A O 1
ATOM 1943 N N . LYS A 1 249 ? -2.839 3.468 -16.097 1.00 90.00 249 LYS A N 1
ATOM 1944 C CA . LYS A 1 249 ? -3.237 2.207 -16.744 1.00 90.00 249 LYS A CA 1
ATOM 1945 C C . LYS A 1 249 ? -2.514 1.008 -16.133 1.00 90.00 249 LYS A C 1
ATOM 1947 O O . LYS A 1 249 ? -3.143 -0.028 -15.944 1.00 90.00 249 LYS A O 1
ATOM 1952 N N . CYS A 1 250 ? -1.228 1.145 -15.812 1.00 90.81 250 CYS A N 1
ATOM 1953 C CA . CYS A 1 250 ? -0.467 0.094 -15.143 1.00 90.81 250 CYS A CA 1
ATOM 1954 C C . CYS A 1 250 ? -0.955 -0.127 -13.702 1.00 90.81 250 CYS A C 1
ATOM 1956 O O . CYS A 1 250 ? -1.175 -1.271 -13.325 1.00 90.81 250 CYS A O 1
ATOM 1958 N N . LEU A 1 251 ? -1.209 0.930 -12.924 1.00 90.81 251 LEU A N 1
ATOM 1959 C CA . LEU A 1 251 ? -1.760 0.835 -11.562 1.00 90.81 251 LEU A CA 1
ATOM 1960 C C . LEU A 1 251 ? -3.144 0.166 -11.529 1.00 90.81 251 LEU A C 1
ATOM 1962 O O . LEU A 1 251 ? -3.416 -0.671 -10.671 1.00 90.81 251 LEU A O 1
ATOM 1966 N N . MET A 1 252 ? -4.012 0.504 -12.486 1.00 90.56 252 MET A N 1
ATOM 1967 C CA . MET A 1 252 ? -5.362 -0.062 -12.609 1.00 90.56 252 MET A CA 1
ATOM 1968 C C . MET A 1 252 ? -5.384 -1.480 -13.195 1.00 90.56 252 MET A C 1
ATOM 1970 O O . MET A 1 252 ? -6.439 -2.116 -13.191 1.00 90.56 252 MET A O 1
ATOM 1974 N N . SER A 1 253 ? -4.268 -1.963 -13.744 1.00 92.44 253 SER A N 1
ATOM 1975 C CA . SER A 1 253 ? -4.170 -3.335 -14.246 1.00 92.44 253 SER A CA 1
ATOM 1976 C C . SER A 1 253 ? -4.027 -4.335 -13.088 1.00 92.44 253 SER A C 1
ATOM 1978 O O . SER A 1 253 ? -3.529 -3.960 -12.026 1.00 92.44 253 SER A O 1
ATOM 1980 N N . PRO A 1 254 ? -4.452 -5.602 -13.251 1.00 93.12 254 PRO A N 1
ATOM 1981 C CA . PRO A 1 254 ? -4.282 -6.619 -12.214 1.00 93.12 254 PRO A CA 1
ATOM 1982 C C . PRO A 1 254 ? -2.809 -6.768 -11.804 1.00 93.12 254 PRO A C 1
ATOM 1984 O O . PRO A 1 254 ? -1.944 -6.974 -12.652 1.00 93.12 254 PRO A O 1
ATOM 1987 N N . GLY A 1 255 ? -2.515 -6.651 -10.506 1.00 93.56 255 GLY A N 1
ATOM 1988 C CA . GLY A 1 255 ? -1.142 -6.694 -9.984 1.00 93.56 255 GLY A CA 1
ATOM 1989 C C . GLY A 1 255 ? -0.340 -5.403 -10.197 1.00 93.56 255 GLY A C 1
ATOM 1990 O O . GLY A 1 255 ? 0.862 -5.371 -9.913 1.00 93.56 255 GLY A O 1
ATOM 1991 N N . GLY A 1 256 ? -0.986 -4.331 -10.660 1.00 93.19 256 GLY A N 1
ATOM 1992 C CA . GLY A 1 256 ? -0.401 -3.007 -10.827 1.00 93.19 256 GLY A CA 1
ATOM 1993 C C . GLY A 1 256 ? 0.186 -2.461 -9.532 1.00 93.19 256 GLY A C 1
ATOM 1994 O O . GLY A 1 256 ? 1.343 -2.047 -9.523 1.00 93.19 256 GLY A O 1
ATOM 1995 N N . VAL A 1 257 ? -0.557 -2.549 -8.423 1.00 94.06 257 VAL A N 1
ATOM 1996 C CA . VAL A 1 257 ? -0.097 -2.048 -7.114 1.00 94.06 257 VAL A CA 1
ATOM 1997 C C . VAL A 1 257 ? 1.151 -2.796 -6.644 1.00 94.06 257 VAL A C 1
ATOM 1999 O O . VAL A 1 257 ? 2.151 -2.168 -6.314 1.00 94.06 257 VAL A O 1
ATOM 2002 N N . ILE A 1 258 ? 1.146 -4.133 -6.690 1.00 94.12 258 ILE A N 1
ATOM 2003 C CA . ILE A 1 258 ? 2.320 -4.959 -6.344 1.00 94.12 258 ILE A CA 1
ATOM 2004 C C . ILE A 1 258 ? 3.515 -4.589 -7.221 1.00 94.12 258 ILE A C 1
ATOM 2006 O O . ILE A 1 258 ? 4.642 -4.493 -6.737 1.00 94.12 258 ILE A O 1
ATOM 2010 N N . SER A 1 259 ? 3.272 -4.363 -8.513 1.00 93.00 259 SER A N 1
ATOM 2011 C CA . SER A 1 259 ? 4.318 -3.964 -9.450 1.00 93.00 259 SER A CA 1
ATOM 2012 C C . SER A 1 259 ? 4.918 -2.610 -9.085 1.00 93.00 259 SER A C 1
ATOM 2014 O O . SER A 1 259 ? 6.131 -2.448 -9.180 1.00 93.00 259 SER A O 1
ATOM 2016 N N . THR A 1 260 ? 4.106 -1.668 -8.602 1.00 91.69 260 THR A N 1
ATOM 2017 C CA . THR A 1 260 ? 4.555 -0.378 -8.056 1.00 91.69 260 THR A CA 1
ATOM 2018 C C . THR A 1 260 ? 5.362 -0.528 -6.783 1.00 91.69 260 THR A C 1
ATOM 2020 O O . THR A 1 260 ? 6.425 0.082 -6.680 1.00 91.69 260 THR A O 1
ATOM 2023 N N . VAL A 1 261 ? 4.916 -1.365 -5.847 1.00 91.56 261 VAL A N 1
ATOM 2024 C CA . VAL A 1 261 ? 5.670 -1.634 -4.615 1.00 91.56 261 VAL A CA 1
ATOM 2025 C C . VAL A 1 261 ? 7.042 -2.220 -4.948 1.00 91.56 261 VAL A C 1
ATOM 2027 O O . VAL A 1 261 ? 8.056 -1.686 -4.506 1.00 91.56 261 VAL A O 1
ATOM 2030 N N . ARG A 1 262 ? 7.103 -3.239 -5.814 1.00 90.75 262 ARG A N 1
ATOM 2031 C CA . ARG A 1 262 ? 8.369 -3.835 -6.280 1.00 90.75 262 ARG A CA 1
ATOM 2032 C C . ARG A 1 262 ? 9.262 -2.813 -6.984 1.00 90.75 262 ARG A C 1
ATOM 2034 O O . ARG A 1 262 ? 10.429 -2.675 -6.642 1.00 90.75 262 ARG A O 1
ATOM 2041 N N . ALA A 1 263 ? 8.692 -2.042 -7.908 1.00 87.62 263 ALA A N 1
ATOM 2042 C CA . ALA A 1 263 ? 9.412 -1.010 -8.646 1.00 87.62 263 ALA A CA 1
ATOM 2043 C C . ALA A 1 263 ? 10.056 0.042 -7.733 1.00 87.62 263 ALA A C 1
ATOM 2045 O O . ALA A 1 263 ? 11.175 0.478 -7.990 1.00 87.62 263 ALA A O 1
ATOM 2046 N N . LEU A 1 264 ? 9.353 0.465 -6.681 1.00 85.12 264 LEU A N 1
ATOM 2047 C CA . LEU A 1 264 ? 9.855 1.454 -5.730 1.00 85.12 264 LEU A CA 1
ATOM 2048 C C . LEU A 1 264 ? 10.866 0.860 -4.754 1.00 85.12 264 LEU A C 1
ATOM 2050 O O . LEU A 1 264 ? 11.819 1.551 -4.387 1.00 85.12 264 LEU A O 1
ATOM 2054 N N . HIS A 1 265 ? 10.714 -0.415 -4.392 1.00 81.50 265 HIS A N 1
ATOM 2055 C CA . HIS A 1 265 ? 11.729 -1.130 -3.624 1.00 81.50 265 HIS A CA 1
ATOM 2056 C C . HIS A 1 265 ? 13.066 -1.196 -4.372 1.00 81.50 265 HIS A C 1
ATOM 2058 O O . HIS A 1 265 ? 14.095 -0.986 -3.740 1.00 81.50 265 HIS A O 1
ATOM 2064 N N . ASP A 1 266 ? 13.045 -1.354 -5.698 1.00 75.44 266 ASP A N 1
ATOM 2065 C CA . ASP A 1 266 ? 14.247 -1.394 -6.547 1.00 75.44 266 ASP A CA 1
ATOM 2066 C C . ASP A 1 266 ? 14.897 -0.019 -6.818 1.00 75.44 266 ASP A C 1
ATOM 2068 O O . ASP A 1 266 ? 15.941 0.051 -7.475 1.00 75.44 266 ASP A O 1
ATOM 2072 N N . VAL A 1 267 ? 14.246 1.090 -6.446 1.00 70.56 267 VAL A N 1
ATOM 2073 C CA . VAL A 1 267 ? 14.694 2.464 -6.768 1.00 70.56 267 VAL A CA 1
ATOM 2074 C C . VAL A 1 267 ? 15.162 3.230 -5.535 1.00 70.56 267 VAL A C 1
ATOM 2076 O O . VAL A 1 267 ? 16.022 4.103 -5.655 1.00 70.56 267 VAL A O 1
ATOM 2079 N N . GLN A 1 268 ? 14.578 2.963 -4.370 1.00 65.06 268 GLN A N 1
ATOM 2080 C CA . GLN A 1 268 ? 14.862 3.718 -3.152 1.00 65.06 268 GLN A CA 1
ATOM 2081 C C . GLN A 1 268 ? 16.075 3.132 -2.417 1.00 65.06 268 GLN A C 1
ATOM 2083 O O . GLN A 1 268 ? 16.149 1.924 -2.210 1.00 65.06 268 GLN A O 1
ATOM 2088 N N . SER A 1 269 ? 17.023 3.994 -2.029 1.00 60.34 269 SER A N 1
ATOM 2089 C CA . SER A 1 269 ? 18.159 3.629 -1.172 1.00 60.34 269 SER A CA 1
ATOM 2090 C C . SER A 1 269 ? 17.703 3.291 0.255 1.00 60.34 269 SER A C 1
ATOM 2092 O O . SER A 1 269 ? 16.593 3.647 0.645 1.00 60.34 269 SER A O 1
ATOM 2094 N N . GLU A 1 270 ? 18.565 2.623 1.030 1.00 57.59 270 GLU A N 1
ATOM 2095 C CA . GLU A 1 270 ? 18.331 2.073 2.386 1.00 57.59 270 GLU A CA 1
ATOM 2096 C C . GLU A 1 270 ? 18.020 3.103 3.503 1.00 57.59 270 GLU A C 1
ATOM 2098 O O . GLU A 1 270 ? 18.259 2.848 4.681 1.00 57.59 270 GLU A O 1
ATOM 2103 N N . HIS A 1 271 ? 17.496 4.284 3.178 1.00 58.53 271 HIS A N 1
ATOM 2104 C CA . HIS A 1 271 ? 17.012 5.226 4.189 1.00 58.53 271 HIS A CA 1
ATOM 2105 C C . HIS A 1 271 ? 15.600 4.856 4.673 1.00 58.53 271 HIS A C 1
ATOM 2107 O O . HIS A 1 271 ? 14.860 4.178 3.964 1.00 58.53 271 HIS A O 1
ATOM 2113 N N . ASP A 1 272 ? 15.277 5.298 5.896 1.00 72.56 272 ASP A N 1
ATOM 2114 C CA . ASP A 1 272 ? 14.099 4.974 6.720 1.00 72.56 272 ASP A CA 1
ATOM 2115 C C . ASP A 1 272 ? 12.961 4.208 6.011 1.00 72.56 272 ASP A C 1
ATOM 2117 O O . ASP A 1 272 ? 12.193 4.740 5.201 1.00 72.56 272 ASP A O 1
ATOM 2121 N N . VAL A 1 273 ? 12.845 2.930 6.379 1.00 75.50 273 VAL A N 1
ATOM 2122 C CA . VAL A 1 273 ? 11.896 1.955 5.831 1.00 75.50 273 VAL A CA 1
ATOM 2123 C C . VAL A 1 273 ? 10.444 2.441 5.942 1.00 75.50 273 VAL A C 1
ATOM 2125 O O . VAL A 1 273 ? 9.647 2.191 5.035 1.00 75.50 273 VAL A O 1
ATOM 2128 N N . LEU A 1 274 ? 10.093 3.170 7.008 1.00 73.19 274 LEU A N 1
ATOM 2129 C CA . LEU A 1 274 ? 8.730 3.680 7.203 1.00 73.19 274 LEU A CA 1
ATOM 2130 C C . LEU A 1 274 ? 8.409 4.824 6.238 1.00 73.19 274 LEU A C 1
ATOM 2132 O O . LEU A 1 274 ? 7.343 4.845 5.617 1.00 73.19 274 LEU A O 1
ATOM 2136 N N . GLU A 1 275 ? 9.349 5.748 6.039 1.00 82.38 275 GLU A N 1
ATOM 2137 C CA . GLU A 1 275 ? 9.171 6.854 5.095 1.00 82.38 275 GLU A CA 1
ATOM 2138 C C . GLU A 1 275 ? 9.046 6.341 3.649 1.00 82.38 275 GLU A C 1
ATOM 2140 O O . GLU A 1 275 ? 8.288 6.891 2.842 1.00 82.38 275 GLU A O 1
ATOM 2145 N N . LYS A 1 276 ? 9.745 5.247 3.327 1.00 84.12 276 LYS A N 1
ATOM 2146 C CA . LYS A 1 276 ? 9.642 4.528 2.049 1.00 84.12 276 LYS A CA 1
ATOM 2147 C C . LYS A 1 276 ? 8.227 4.004 1.778 1.00 84.12 276 LYS A C 1
ATOM 2149 O O . LYS A 1 276 ? 7.704 4.202 0.671 1.00 84.12 276 LYS A O 1
ATOM 2154 N N . TYR A 1 277 ? 7.574 3.398 2.769 1.00 87.69 277 TYR A N 1
ATOM 2155 C CA . TYR A 1 277 ? 6.196 2.911 2.627 1.00 87.69 277 TYR A CA 1
ATOM 2156 C C . TYR A 1 277 ? 5.202 4.059 2.461 1.00 87.69 277 TYR A C 1
ATOM 2158 O O . TYR A 1 277 ? 4.414 4.049 1.512 1.00 87.69 277 TYR A O 1
ATOM 2166 N N . ALA A 1 278 ? 5.322 5.107 3.278 1.00 85.94 278 ALA A N 1
ATOM 2167 C CA . ALA A 1 278 ? 4.479 6.295 3.169 1.00 85.94 278 ALA A CA 1
ATOM 2168 C C . ALA A 1 278 ? 4.638 6.996 1.805 1.00 85.94 278 ALA A C 1
ATOM 2170 O O . ALA A 1 278 ? 3.651 7.397 1.182 1.00 85.94 278 ALA A O 1
ATOM 2171 N N . LYS A 1 279 ? 5.867 7.117 1.279 1.00 86.31 279 LYS A N 1
ATOM 2172 C CA . LYS A 1 279 ? 6.127 7.653 -0.074 1.00 86.31 279 LYS A CA 1
ATOM 2173 C C . LYS A 1 279 ? 5.467 6.799 -1.156 1.00 86.31 279 LYS A C 1
ATOM 2175 O O . LYS A 1 279 ? 4.857 7.345 -2.073 1.00 86.31 279 LYS A O 1
ATOM 2180 N N . THR A 1 280 ? 5.555 5.478 -1.033 1.00 86.62 280 THR A N 1
ATOM 2181 C CA . THR A 1 280 ? 4.931 4.534 -1.971 1.00 86.62 280 THR A CA 1
ATOM 2182 C C . THR A 1 280 ? 3.412 4.666 -1.970 1.00 86.62 280 THR A C 1
ATOM 2184 O O . THR A 1 280 ? 2.809 4.841 -3.032 1.00 86.62 280 THR A O 1
ATOM 2187 N N . ALA A 1 281 ? 2.798 4.687 -0.787 1.00 88.88 281 ALA A N 1
ATOM 2188 C CA . ALA A 1 281 ? 1.366 4.904 -0.635 1.00 88.88 281 ALA A CA 1
ATOM 2189 C C . ALA A 1 281 ? 0.933 6.254 -1.225 1.00 88.88 281 ALA A C 1
ATOM 2191 O O . ALA A 1 281 ? -0.029 6.315 -1.989 1.00 88.88 281 ALA A O 1
ATOM 2192 N N . ARG A 1 282 ? 1.687 7.332 -0.966 1.00 88.38 282 ARG A N 1
ATOM 2193 C CA . ARG A 1 282 ? 1.413 8.659 -1.542 1.00 88.38 282 ARG A CA 1
ATOM 2194 C C . ARG A 1 282 ? 1.429 8.654 -3.064 1.00 88.38 282 ARG A C 1
ATOM 2196 O O . ARG A 1 282 ? 0.569 9.311 -3.629 1.00 88.38 282 ARG A O 1
ATOM 2203 N N . ILE A 1 283 ? 2.350 7.933 -3.708 1.00 86.06 283 ILE A N 1
ATOM 2204 C CA . ILE A 1 283 ? 2.416 7.804 -5.177 1.00 86.06 283 ILE A CA 1
ATOM 2205 C C . ILE A 1 283 ? 1.183 7.064 -5.715 1.00 86.06 283 ILE A C 1
ATOM 2207 O O . ILE A 1 283 ? 0.551 7.519 -6.666 1.00 86.06 283 ILE A O 1
ATOM 2211 N N . ILE A 1 284 ? 0.798 5.953 -5.083 1.00 89.25 284 ILE A N 1
ATOM 2212 C CA . ILE A 1 284 ? -0.379 5.158 -5.481 1.00 89.25 284 ILE A CA 1
ATOM 2213 C C . ILE A 1 284 ? -1.675 5.963 -5.300 1.00 89.25 284 ILE A C 1
ATOM 2215 O O . ILE A 1 284 ? -2.619 5.837 -6.082 1.00 89.25 284 ILE A O 1
ATOM 2219 N N . LEU A 1 285 ? -1.709 6.827 -4.286 1.00 87.94 285 LEU A N 1
ATOM 2220 C CA . LEU A 1 285 ? -2.839 7.694 -3.968 1.00 87.94 285 LEU A CA 1
ATOM 2221 C C . LEU A 1 285 ? -2.748 9.084 -4.622 1.00 87.94 285 LEU A C 1
ATOM 2223 O O . LEU A 1 285 ? -3.621 9.912 -4.367 1.00 87.94 285 LEU A O 1
ATOM 2227 N N . GLN A 1 286 ? -1.690 9.396 -5.379 1.00 79.25 286 GLN A N 1
ATOM 2228 C CA . GLN A 1 286 ? -1.334 10.772 -5.757 1.00 79.25 286 GLN A CA 1
ATOM 2229 C C . GLN A 1 286 ? -2.215 11.447 -6.810 1.00 79.25 286 GLN A C 1
ATOM 2231 O O . GLN A 1 286 ? -2.392 12.657 -6.680 1.00 79.25 286 GLN A O 1
ATOM 2236 N N . PRO A 1 287 ? -2.733 10.778 -7.855 1.00 62.19 287 PRO A N 1
ATOM 2237 C CA . PRO A 1 287 ? -3.389 11.529 -8.920 1.00 62.19 287 PRO A CA 1
ATOM 2238 C C . PRO A 1 287 ? -4.750 12.066 -8.450 1.00 62.19 287 PRO A C 1
ATOM 2240 O O . PRO A 1 287 ? -5.286 11.592 -7.446 1.00 62.19 287 PRO A O 1
ATOM 2243 N N . ASP A 1 288 ? -5.324 13.017 -9.198 1.00 57.38 288 ASP A N 1
ATOM 2244 C CA . ASP A 1 288 ? -6.667 13.628 -9.042 1.00 57.38 288 ASP A CA 1
ATOM 2245 C C . ASP A 1 288 ? -7.846 12.619 -9.139 1.00 57.38 288 ASP A C 1
ATOM 2247 O O . ASP A 1 288 ? -8.948 12.906 -9.604 1.00 57.38 288 ASP A O 1
ATOM 2251 N N . PHE A 1 289 ? -7.627 11.386 -8.694 1.00 55.59 289 PHE A N 1
ATOM 2252 C CA . PHE A 1 289 ? -8.539 10.256 -8.685 1.00 55.59 289 PHE A CA 1
ATOM 2253 C C . PHE A 1 289 ? -9.402 10.161 -7.446 1.00 55.59 289 PHE A C 1
ATOM 2255 O O . PHE A 1 289 ? -10.251 9.279 -7.398 1.00 55.59 289 PHE A O 1
ATOM 2262 N N . ALA A 1 290 ? -9.279 11.103 -6.509 1.00 50.12 290 ALA A N 1
ATOM 2263 C CA . ALA A 1 290 ? -10.228 11.255 -5.407 1.00 50.12 290 ALA A CA 1
ATOM 2264 C C . ALA A 1 290 ? -11.695 11.314 -5.886 1.00 50.12 290 ALA A C 1
ATOM 2266 O O . ALA A 1 290 ? -12.603 11.023 -5.113 1.00 50.12 290 ALA A O 1
ATOM 2267 N N . ARG A 1 291 ? -11.927 11.633 -7.172 1.00 58.62 291 ARG A N 1
ATOM 2268 C CA . ARG A 1 291 ? -13.249 11.645 -7.818 1.00 58.62 291 ARG A CA 1
ATOM 2269 C C . ARG A 1 291 ? -13.511 10.489 -8.790 1.00 58.62 291 ARG A C 1
ATOM 2271 O O . ARG A 1 291 ? -14.592 10.437 -9.367 1.00 58.62 291 ARG A O 1
ATOM 2278 N N . ASN A 1 292 ? -12.561 9.581 -9.016 1.00 74.88 292 ASN A N 1
ATOM 2279 C CA . ASN A 1 292 ? -12.738 8.482 -9.962 1.00 74.88 292 ASN A CA 1
ATOM 2280 C C . ASN A 1 292 ? -13.119 7.189 -9.228 1.00 74.88 292 ASN A C 1
ATOM 2282 O O . ASN A 1 292 ? -12.259 6.386 -8.867 1.00 74.88 292 ASN A O 1
ATOM 2286 N N . ALA A 1 293 ? -14.423 6.975 -9.043 1.00 84.75 293 ALA A N 1
ATOM 2287 C CA . ALA A 1 293 ? -14.968 5.750 -8.453 1.00 84.75 293 ALA A CA 1
ATOM 2288 C C . ALA A 1 293 ? -14.463 4.474 -9.162 1.00 84.75 293 ALA A C 1
ATOM 2290 O O . ALA A 1 293 ? -14.240 3.450 -8.518 1.00 84.75 293 ALA A O 1
ATOM 2291 N N . GLU A 1 294 ? -14.210 4.534 -10.477 1.00 87.81 294 GLU A N 1
ATOM 2292 C CA . GLU A 1 294 ? -13.674 3.401 -11.240 1.00 87.81 294 GLU A CA 1
ATOM 2293 C C . GLU A 1 294 ? -12.234 3.050 -10.832 1.00 87.81 294 GLU A C 1
ATOM 2295 O O . GLU A 1 294 ? -11.862 1.874 -10.814 1.00 87.81 294 GLU A O 1
ATOM 2300 N N . TYR A 1 295 ? -11.429 4.056 -10.474 1.00 88.31 295 TYR A N 1
ATOM 2301 C CA . TYR A 1 295 ? -10.066 3.850 -9.989 1.00 88.31 295 TYR A CA 1
ATOM 2302 C C . TYR A 1 295 ? -10.081 3.083 -8.668 1.00 88.31 295 TYR A C 1
ATOM 2304 O O . TYR A 1 295 ? -9.462 2.024 -8.573 1.00 88.31 295 TYR A O 1
ATOM 2312 N N . TYR A 1 296 ? -10.851 3.555 -7.682 1.00 88.56 296 TYR A N 1
ATOM 2313 C CA . TYR A 1 296 ? -10.950 2.889 -6.381 1.00 88.56 296 TYR A CA 1
ATOM 2314 C C . TYR A 1 296 ? -11.554 1.490 -6.483 1.00 88.56 296 TYR A C 1
ATOM 2316 O O . TYR A 1 296 ? -11.036 0.562 -5.863 1.00 88.56 296 TYR A O 1
ATOM 2324 N N . LYS A 1 297 ? -12.545 1.292 -7.361 1.00 91.19 297 LYS A N 1
ATOM 2325 C CA . LYS A 1 297 ? -13.119 -0.031 -7.645 1.00 91.19 297 LYS A CA 1
ATOM 2326 C C . LYS A 1 297 ? -12.071 -1.053 -8.108 1.00 91.19 297 LYS A C 1
ATOM 2328 O O . LYS A 1 297 ? -12.200 -2.234 -7.801 1.00 91.19 297 LYS A O 1
ATOM 2333 N N . LYS A 1 298 ? -11.036 -0.621 -8.838 1.00 92.50 298 LYS A N 1
ATOM 2334 C CA . LYS A 1 298 ? -9.926 -1.486 -9.287 1.00 92.50 298 LYS A CA 1
ATOM 2335 C C . LYS A 1 298 ? -8.742 -1.508 -8.319 1.00 92.50 298 LYS A C 1
ATOM 2337 O O . LYS A 1 298 ? -7.988 -2.480 -8.314 1.00 92.50 298 LYS A O 1
ATOM 2342 N N . LEU A 1 299 ? -8.558 -0.458 -7.521 1.00 92.56 299 LEU A N 1
ATOM 2343 C CA . LEU A 1 299 ? -7.474 -0.353 -6.547 1.00 92.56 299 LEU A CA 1
ATOM 2344 C C . LEU A 1 299 ? -7.743 -1.216 -5.311 1.00 92.56 299 LEU A C 1
ATOM 2346 O O . LEU A 1 299 ? -6.878 -1.999 -4.923 1.00 92.56 299 LEU A O 1
ATOM 2350 N N . CYS A 1 300 ? -8.928 -1.102 -4.706 1.00 94.31 300 CYS A N 1
ATOM 2351 C CA . CYS A 1 300 ? -9.231 -1.736 -3.422 1.00 94.31 300 CYS A CA 1
ATOM 2352 C C . CYS A 1 300 ? -9.032 -3.266 -3.425 1.00 94.31 300 CYS A C 1
ATOM 2354 O O . CYS A 1 300 ? -8.352 -3.754 -2.524 1.00 94.31 300 CYS A O 1
ATOM 2356 N N . PRO A 1 301 ? -9.467 -4.032 -4.450 1.00 95.56 301 PRO A N 1
ATOM 2357 C CA . PRO A 1 301 ? -9.191 -5.471 -4.508 1.00 95.56 301 PRO A CA 1
ATOM 2358 C C . PRO A 1 301 ? -7.693 -5.812 -4.514 1.00 95.56 301 PRO A C 1
ATOM 2360 O O . PRO A 1 301 ? -7.275 -6.806 -3.927 1.00 95.56 301 PRO A O 1
ATOM 2363 N N . GLN A 1 302 ? -6.860 -4.975 -5.142 1.00 96.50 302 GLN A N 1
ATOM 2364 C CA . GLN A 1 302 ? -5.407 -5.171 -5.156 1.00 96.50 302 GLN A CA 1
ATOM 2365 C C . GLN A 1 302 ? -4.770 -4.853 -3.796 1.00 96.50 302 GLN A C 1
ATOM 2367 O O . GLN A 1 302 ? -3.804 -5.504 -3.404 1.00 96.50 302 GLN A O 1
ATOM 2372 N N . VAL A 1 303 ? -5.311 -3.873 -3.067 1.00 95.88 303 VAL A N 1
ATOM 2373 C CA . VAL A 1 303 ? -4.879 -3.545 -1.700 1.00 95.88 303 VAL A CA 1
ATOM 2374 C C . VAL A 1 303 ? -5.278 -4.656 -0.727 1.00 95.88 303 VAL A C 1
ATOM 2376 O O . VAL A 1 303 ? -4.444 -5.079 0.068 1.00 95.88 303 VAL A O 1
ATOM 2379 N N . LEU A 1 304 ? -6.491 -5.207 -0.845 1.00 95.12 304 LEU A N 1
ATOM 2380 C CA . LEU A 1 304 ? -6.916 -6.387 -0.078 1.00 95.12 304 LEU A CA 1
ATOM 2381 C C . LEU A 1 304 ? -6.015 -7.595 -0.346 1.00 95.12 304 LEU A C 1
ATOM 2383 O O . LEU A 1 304 ? -5.653 -8.315 0.581 1.00 95.12 304 LEU A O 1
ATOM 2387 N N . TYR A 1 305 ? -5.610 -7.805 -1.599 1.00 95.81 305 TYR A N 1
ATOM 2388 C CA . TYR A 1 305 ? -4.651 -8.856 -1.930 1.00 95.81 305 TYR A CA 1
ATOM 2389 C C . TYR A 1 305 ? -3.294 -8.639 -1.235 1.00 95.81 305 TYR A C 1
ATOM 2391 O O . TYR A 1 305 ? -2.706 -9.589 -0.727 1.00 95.81 305 TYR A O 1
ATOM 2399 N N . LEU A 1 306 ? -2.792 -7.399 -1.183 1.00 95.12 306 LEU A N 1
ATOM 2400 C CA . LEU A 1 306 ? -1.539 -7.079 -0.487 1.00 95.12 306 LEU A CA 1
ATOM 2401 C C . LEU A 1 306 ? -1.642 -7.301 1.027 1.00 95.12 306 LEU A C 1
ATOM 2403 O O . LEU A 1 306 ? -0.719 -7.868 1.613 1.00 95.12 306 LEU A O 1
ATOM 2407 N N . LEU A 1 307 ? -2.761 -6.904 1.638 1.00 94.06 307 LEU A N 1
ATOM 2408 C CA . LEU A 1 307 ? -3.046 -7.132 3.058 1.00 94.06 307 LEU A CA 1
ATOM 2409 C C . LEU A 1 307 ? -3.057 -8.628 3.409 1.00 94.06 307 LEU A C 1
ATOM 2411 O O . LEU A 1 307 ? -2.507 -9.024 4.432 1.00 94.06 307 LEU A O 1
ATOM 2415 N N . ASN A 1 308 ? -3.616 -9.462 2.530 1.00 92.94 308 ASN A N 1
ATOM 2416 C CA . ASN A 1 308 ? -3.656 -10.919 2.694 1.00 92.94 308 ASN A CA 1
ATOM 2417 C C . ASN A 1 308 ? -2.354 -11.635 2.297 1.00 92.94 308 ASN A C 1
ATOM 2419 O O . ASN A 1 308 ? -2.262 -12.858 2.397 1.00 92.94 308 ASN A O 1
ATOM 2423 N N . SER A 1 309 ? -1.348 -10.916 1.798 1.00 94.12 309 SER A N 1
ATOM 2424 C CA . SER A 1 309 ? -0.108 -11.550 1.356 1.00 94.12 309 SER A CA 1
ATOM 2425 C C . SER A 1 309 ? 0.745 -12.008 2.543 1.00 94.12 309 SER A C 1
ATOM 2427 O O . SER A 1 309 ? 0.727 -11.402 3.609 1.00 94.12 309 SER A O 1
ATOM 2429 N N . SER A 1 310 ? 1.557 -13.050 2.359 1.00 92.00 310 SER A N 1
ATOM 2430 C CA . SER A 1 310 ? 2.504 -13.519 3.383 1.00 92.00 310 SER A CA 1
ATOM 2431 C C . SER A 1 310 ? 3.712 -12.592 3.583 1.00 92.00 310 SER A C 1
ATOM 2433 O O . SER A 1 310 ? 4.517 -12.815 4.483 1.00 92.00 310 SER A O 1
ATOM 2435 N N . ASN A 1 311 ? 3.866 -11.562 2.746 1.00 92.31 311 ASN A N 1
ATOM 2436 C CA . ASN A 1 311 ? 4.991 -10.640 2.808 1.00 92.31 311 ASN A CA 1
ATOM 2437 C C . ASN A 1 311 ? 4.662 -9.451 3.726 1.00 92.31 311 ASN A C 1
ATOM 2439 O O . ASN A 1 311 ? 3.828 -8.606 3.401 1.00 92.31 311 ASN A O 1
ATOM 2443 N N . GLU A 1 312 ? 5.370 -9.351 4.850 1.00 89.88 312 GLU A N 1
ATOM 2444 C CA . GLU A 1 312 ? 5.187 -8.282 5.840 1.00 89.88 312 GLU A CA 1
ATOM 2445 C C . GLU A 1 312 ? 5.444 -6.869 5.287 1.00 89.88 312 GLU A C 1
ATOM 2447 O O . GLU A 1 312 ? 4.814 -5.906 5.726 1.00 89.88 312 GLU A O 1
ATOM 2452 N N . GLU A 1 313 ? 6.319 -6.705 4.291 1.00 90.00 313 GLU A N 1
ATOM 2453 C CA . GLU A 1 313 ? 6.522 -5.403 3.638 1.00 90.00 313 GLU A CA 1
ATOM 2454 C C . GLU A 1 313 ? 5.278 -4.981 2.851 1.00 90.00 313 GLU A C 1
ATOM 2456 O O . GLU A 1 313 ? 4.866 -3.821 2.891 1.00 90.00 313 GLU A O 1
ATOM 2461 N N . TYR A 1 314 ? 4.639 -5.932 2.167 1.00 92.75 314 TYR A N 1
ATOM 2462 C CA . TYR A 1 314 ? 3.424 -5.680 1.393 1.00 92.75 314 TYR A CA 1
ATOM 2463 C C . TYR A 1 314 ? 2.256 -5.307 2.299 1.00 92.75 314 TYR A C 1
ATOM 2465 O O . TYR A 1 314 ? 1.530 -4.366 1.978 1.00 92.75 314 TYR A O 1
ATOM 2473 N N . LYS A 1 315 ? 2.128 -5.973 3.451 1.00 92.44 315 LYS A N 1
ATOM 2474 C CA . LYS A 1 315 ? 1.150 -5.617 4.484 1.00 92.44 315 LYS A CA 1
ATOM 2475 C C . LYS A 1 315 ? 1.344 -4.187 4.982 1.00 92.44 315 LYS A C 1
ATOM 2477 O O . LYS A 1 315 ? 0.392 -3.416 4.981 1.00 92.44 315 LYS A O 1
ATOM 2482 N N . LYS A 1 316 ? 2.577 -3.798 5.327 1.00 90.88 316 LYS 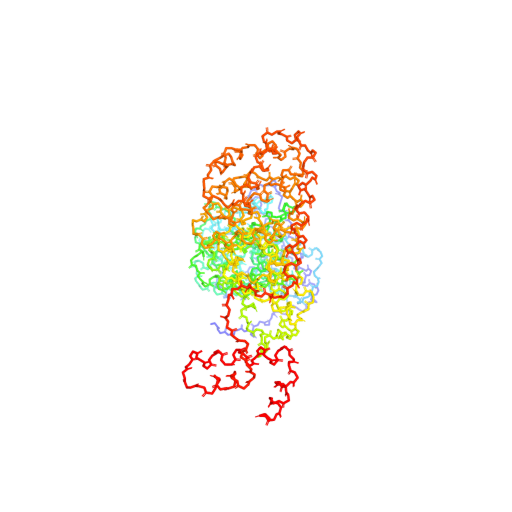A N 1
ATOM 2483 C CA . LYS A 1 316 ? 2.888 -2.437 5.807 1.00 90.88 316 LYS A CA 1
ATOM 2484 C C . LYS A 1 316 ? 2.583 -1.367 4.763 1.00 90.88 316 LYS A C 1
ATOM 2486 O O . LYS A 1 316 ? 1.952 -0.364 5.084 1.00 90.88 316 LYS A O 1
ATOM 2491 N N . VAL A 1 317 ? 2.971 -1.591 3.506 1.00 92.94 317 VAL A N 1
ATOM 2492 C CA . VAL A 1 317 ? 2.627 -0.669 2.412 1.00 92.94 317 VAL A CA 1
ATOM 2493 C C . VAL A 1 317 ? 1.116 -0.593 2.212 1.00 92.94 317 VAL A C 1
ATOM 2495 O O . VAL A 1 317 ? 0.583 0.496 2.013 1.00 92.94 317 VAL A O 1
ATOM 2498 N N . ALA A 1 318 ? 0.412 -1.722 2.280 1.00 94.75 318 ALA A N 1
ATOM 2499 C CA . ALA A 1 318 ? -1.036 -1.737 2.155 1.00 94.75 318 ALA A CA 1
ATOM 2500 C C . ALA A 1 318 ? -1.715 -0.966 3.292 1.00 94.75 318 ALA A C 1
ATOM 2502 O O . ALA A 1 318 ? -2.591 -0.158 3.001 1.00 94.75 318 ALA A O 1
ATOM 2503 N N . SER A 1 319 ? -1.263 -1.117 4.539 1.00 93.25 319 SER A N 1
ATOM 2504 C CA . SER A 1 319 ? -1.744 -0.340 5.690 1.00 93.25 319 SER A CA 1
ATOM 2505 C C . SER A 1 319 ? -1.588 1.171 5.481 1.00 93.25 319 SER A C 1
ATOM 2507 O O . SER A 1 319 ? -2.540 1.917 5.705 1.00 93.25 319 SER A O 1
ATOM 2509 N N . GLU A 1 320 ? -0.443 1.630 4.966 1.00 93.38 320 GLU A N 1
ATOM 2510 C CA . GLU A 1 320 ? -0.227 3.044 4.608 1.00 93.38 320 GLU A CA 1
ATOM 2511 C C . GLU A 1 320 ? -1.158 3.509 3.471 1.00 93.38 320 GLU A C 1
ATOM 2513 O O . GLU A 1 320 ? -1.656 4.638 3.477 1.00 93.38 320 GLU A O 1
ATOM 2518 N N . ILE A 1 321 ? -1.440 2.638 2.491 1.00 93.75 321 ILE A N 1
ATOM 2519 C CA . ILE A 1 321 ? -2.419 2.924 1.431 1.00 93.75 321 ILE A CA 1
ATOM 2520 C C . ILE A 1 321 ? -3.829 3.041 2.021 1.00 93.75 321 ILE A C 1
ATOM 2522 O O . ILE A 1 321 ? -4.544 3.972 1.652 1.00 93.75 321 ILE A O 1
ATOM 2526 N N . VAL A 1 322 ? -4.233 2.148 2.933 1.00 94.12 322 VAL A N 1
ATOM 2527 C CA . VAL A 1 322 ? -5.553 2.208 3.588 1.00 94.12 322 VAL A CA 1
ATOM 2528 C C . VAL A 1 322 ? -5.681 3.490 4.405 1.00 94.12 322 VAL A C 1
ATOM 2530 O O . VAL A 1 322 ? -6.682 4.192 4.267 1.00 94.12 322 VAL A O 1
ATOM 2533 N N . GLN A 1 323 ? -4.656 3.855 5.182 1.00 91.88 323 GLN A N 1
ATOM 2534 C CA . GLN A 1 323 ? -4.648 5.101 5.949 1.00 91.88 323 GLN A CA 1
ATOM 2535 C C . GLN A 1 323 ? -4.795 6.316 5.032 1.00 91.88 323 GLN A C 1
ATOM 2537 O O . GLN A 1 323 ? -5.677 7.154 5.226 1.00 91.88 323 GLN A O 1
ATOM 2542 N N . GLY A 1 324 ? -3.953 6.409 4.001 1.00 91.19 324 GLY A N 1
ATOM 2543 C CA . GLY A 1 324 ? -4.003 7.522 3.062 1.00 91.19 324 GLY A CA 1
ATOM 2544 C C . GLY A 1 324 ? -5.319 7.575 2.280 1.00 91.19 324 GLY A C 1
ATOM 2545 O O . GLY A 1 324 ? -5.793 8.667 1.962 1.00 91.19 324 GLY A O 1
ATOM 2546 N N . LEU A 1 325 ? -5.931 6.423 1.988 1.00 91.00 325 LEU A N 1
ATOM 2547 C CA . LEU A 1 325 ? -7.247 6.349 1.361 1.00 91.00 325 LEU A CA 1
ATOM 2548 C C . LEU A 1 325 ? -8.342 6.828 2.314 1.00 91.00 325 LEU A C 1
ATOM 2550 O O . LEU A 1 325 ? -9.167 7.636 1.903 1.00 91.00 325 LEU A O 1
ATOM 2554 N N . HIS A 1 326 ? -8.323 6.393 3.575 1.00 90.50 326 HIS A N 1
ATOM 2555 C CA . HIS A 1 326 ? -9.281 6.814 4.594 1.00 90.50 326 HIS A CA 1
ATOM 2556 C C . HIS A 1 326 ? -9.242 8.334 4.815 1.00 90.50 326 HIS A C 1
ATOM 2558 O O . HIS A 1 326 ? -10.284 8.984 4.780 1.00 90.50 326 HIS A O 1
ATOM 2564 N N . LEU A 1 327 ? -8.041 8.915 4.925 1.00 89.44 327 LEU A N 1
ATOM 2565 C CA . LEU A 1 327 ? -7.857 10.363 5.081 1.00 89.44 327 LEU A CA 1
ATOM 2566 C C . LEU A 1 327 ? -8.342 11.172 3.867 1.00 89.44 327 LEU A C 1
ATOM 2568 O O . LEU A 1 327 ? -8.774 12.312 4.021 1.00 89.44 327 LEU A O 1
ATOM 2572 N N . LYS A 1 328 ? -8.251 10.616 2.652 1.00 88.38 328 LYS A N 1
ATOM 2573 C CA . LYS A 1 328 ? -8.691 11.297 1.421 1.00 88.38 328 LYS A CA 1
ATOM 2574 C C . LYS A 1 328 ? -10.175 11.102 1.120 1.00 88.38 328 LYS A C 1
ATOM 2576 O O . LYS A 1 328 ? -10.812 12.023 0.616 1.00 88.38 328 LYS A O 1
ATOM 2581 N N . ASN A 1 329 ? -10.697 9.899 1.341 1.00 88.56 329 ASN A N 1
ATOM 2582 C CA . ASN A 1 329 ? -12.083 9.531 1.088 1.00 88.56 329 ASN A CA 1
ATOM 2583 C C . ASN A 1 329 ? -12.480 8.320 1.954 1.00 88.56 329 ASN A C 1
ATOM 2585 O O . ASN A 1 329 ? -12.348 7.160 1.549 1.00 88.56 329 ASN A O 1
ATOM 2589 N N . ALA A 1 330 ? -12.978 8.609 3.156 1.00 88.88 330 ALA A N 1
ATOM 2590 C CA . ALA A 1 330 ? -13.389 7.596 4.123 1.00 88.88 330 ALA A CA 1
ATOM 2591 C C . ALA A 1 330 ? -14.498 6.674 3.590 1.00 88.88 330 ALA A C 1
ATOM 2593 O O . ALA A 1 330 ? -14.487 5.482 3.888 1.00 88.88 330 ALA A O 1
ATOM 2594 N N . GLU A 1 331 ? -15.414 7.192 2.765 1.00 89.69 331 GLU A N 1
ATOM 2595 C CA . GLU A 1 331 ? -16.539 6.424 2.227 1.00 89.69 331 GLU A CA 1
ATOM 2596 C C . GLU A 1 331 ? -16.081 5.333 1.249 1.00 89.69 331 GLU A C 1
ATOM 2598 O O . GLU A 1 331 ? -16.466 4.175 1.408 1.00 89.69 331 GLU A O 1
ATOM 2603 N N . PHE A 1 332 ? -15.207 5.652 0.286 1.00 89.19 332 PHE A N 1
ATOM 2604 C CA . PHE A 1 332 ? -14.654 4.634 -0.618 1.00 89.19 332 PHE A CA 1
ATOM 2605 C C . PHE A 1 332 ? -13.751 3.641 0.107 1.00 89.19 332 PHE A C 1
ATOM 2607 O O . PHE A 1 332 ? -13.744 2.461 -0.243 1.00 89.19 332 PHE A O 1
ATOM 2614 N N . CYS A 1 333 ? -12.994 4.102 1.108 1.00 91.31 333 CYS A N 1
ATOM 2615 C CA . CYS A 1 333 ? -12.210 3.211 1.957 1.00 91.31 333 CYS A CA 1
ATOM 2616 C C . CYS A 1 333 ? -13.130 2.205 2.661 1.00 91.31 333 CYS A C 1
ATOM 2618 O O . CYS A 1 333 ? -12.890 0.999 2.614 1.00 91.31 333 CYS A O 1
ATOM 2620 N N . HIS A 1 334 ? -14.236 2.692 3.226 1.00 91.38 334 HIS A N 1
ATOM 2621 C CA . HIS A 1 334 ? -15.231 1.848 3.866 1.00 91.38 334 HIS A CA 1
ATOM 2622 C C . HIS A 1 334 ? -15.855 0.860 2.872 1.00 91.38 334 HIS A C 1
ATOM 2624 O O . HIS A 1 334 ? -15.742 -0.342 3.062 1.00 91.38 334 HIS A O 1
ATOM 2630 N N . GLN A 1 335 ? -16.459 1.335 1.780 1.00 92.50 335 GLN A N 1
ATOM 2631 C CA . GLN A 1 335 ? -17.149 0.476 0.806 1.00 92.50 335 GLN A CA 1
ATOM 2632 C C . GLN A 1 335 ? -16.214 -0.522 0.106 1.00 92.50 335 GLN A C 1
ATOM 2634 O O . GLN A 1 335 ? -16.618 -1.640 -0.200 1.00 92.50 335 GLN A O 1
ATOM 2639 N N . GLY A 1 336 ? -14.978 -0.116 -0.191 1.00 91.38 336 GLY A N 1
ATOM 2640 C CA . GLY A 1 336 ? -14.046 -0.911 -0.985 1.00 91.38 336 GLY A CA 1
ATOM 2641 C C . GLY A 1 336 ? -13.125 -1.824 -0.178 1.00 91.38 336 GLY A C 1
ATOM 2642 O O . GLY A 1 336 ? -12.642 -2.806 -0.740 1.00 91.38 336 GLY A O 1
ATOM 2643 N N . LEU A 1 337 ? -12.847 -1.504 1.092 1.00 93.62 337 LEU A N 1
ATOM 2644 C CA . LEU A 1 337 ? -11.909 -2.255 1.937 1.00 93.62 337 LEU A CA 1
ATOM 2645 C C . LEU A 1 337 ? -12.572 -2.790 3.203 1.00 93.62 337 LEU A C 1
ATOM 2647 O O . LEU A 1 337 ? -12.596 -4.002 3.389 1.00 93.62 337 LEU A O 1
ATOM 2651 N N . PHE A 1 338 ? -13.127 -1.919 4.050 1.00 92.75 338 PHE A N 1
ATOM 2652 C CA . PHE A 1 338 ? -13.667 -2.352 5.343 1.00 92.75 338 PHE A CA 1
ATOM 2653 C C . PHE A 1 338 ? -14.930 -3.189 5.200 1.00 92.75 338 PHE A C 1
ATOM 2655 O O . PHE A 1 338 ? -14.994 -4.249 5.799 1.00 92.75 338 PHE A O 1
ATOM 2662 N N . PHE A 1 339 ? -15.880 -2.787 4.355 1.00 93.50 339 PHE A N 1
ATOM 2663 C CA . PHE A 1 339 ? -17.112 -3.538 4.135 1.00 93.50 339 PHE A CA 1
ATOM 2664 C C . PHE A 1 339 ? -16.823 -4.978 3.676 1.00 93.50 339 PHE A C 1
ATOM 2666 O O . PHE A 1 339 ? -17.287 -5.888 4.347 1.00 93.50 339 PHE A O 1
ATOM 2673 N N . PRO A 1 340 ? -15.981 -5.254 2.656 1.00 94.12 340 PRO A N 1
ATOM 2674 C CA . PRO A 1 340 ? -15.612 -6.632 2.314 1.00 94.12 340 PRO A CA 1
ATOM 2675 C C . PRO A 1 340 ? -14.947 -7.432 3.445 1.00 94.12 340 PRO A C 1
ATOM 2677 O O . PRO A 1 340 ? -15.140 -8.645 3.515 1.00 94.12 340 PRO A O 1
ATOM 2680 N N . ILE A 1 341 ? -14.154 -6.781 4.305 1.00 94.31 341 ILE A N 1
ATOM 2681 C CA . ILE A 1 341 ? -13.510 -7.431 5.459 1.00 94.31 341 ILE A CA 1
ATOM 2682 C C . ILE A 1 341 ? -14.540 -7.700 6.566 1.00 94.31 341 ILE A C 1
ATOM 2684 O O . ILE A 1 341 ? -14.511 -8.756 7.183 1.00 94.31 341 ILE A O 1
ATOM 2688 N N . CYS A 1 342 ? -15.459 -6.769 6.816 1.00 93.12 342 CYS A N 1
ATOM 2689 C CA . CYS A 1 342 ? -16.447 -6.846 7.887 1.00 93.12 342 CYS A CA 1
ATOM 2690 C C . CYS A 1 342 ? -17.704 -7.633 7.503 1.00 93.12 342 CYS A C 1
ATOM 2692 O O . CYS A 1 342 ? -18.367 -8.163 8.385 1.00 93.12 342 CYS A O 1
ATOM 2694 N N . GLN A 1 343 ? -17.996 -7.788 6.210 1.00 93.12 343 GLN A N 1
ATOM 2695 C CA . GLN A 1 343 ? -19.156 -8.526 5.704 1.00 93.12 343 GLN A CA 1
ATOM 2696 C C . GLN A 1 343 ? -19.180 -9.977 6.199 1.00 93.12 343 GLN A C 1
ATOM 2698 O O . GLN A 1 343 ? -20.239 -10.595 6.259 1.00 93.12 343 GLN A O 1
ATOM 2703 N N . VAL A 1 344 ? -18.024 -10.541 6.569 1.00 91.88 344 VAL A N 1
ATOM 2704 C CA . VAL A 1 344 ? -17.998 -11.871 7.181 1.00 91.88 344 VAL A CA 1
ATOM 2705 C C . VAL A 1 344 ? -18.764 -11.909 8.502 1.00 91.88 344 VAL A C 1
ATOM 2707 O O . VAL A 1 344 ? -19.331 -12.942 8.793 1.00 91.88 344 VAL A O 1
ATOM 2710 N N . PHE A 1 345 ? -18.848 -10.819 9.267 1.00 88.50 345 PHE A N 1
ATOM 2711 C CA . PHE A 1 345 ? -19.553 -10.790 10.553 1.00 88.50 345 PHE A CA 1
ATOM 2712 C C . PHE A 1 345 ? -21.066 -10.593 10.411 1.00 88.50 345 PHE A C 1
ATOM 2714 O O . PHE A 1 345 ? -21.798 -10.931 11.332 1.00 88.50 345 PHE A O 1
ATOM 2721 N N . GLU A 1 346 ? -21.534 -10.092 9.263 1.00 86.81 346 GLU A N 1
ATOM 2722 C CA . GLU A 1 346 ? -22.962 -9.879 8.972 1.00 86.81 346 GLU A CA 1
ATOM 2723 C C . GLU A 1 346 ? -23.699 -11.179 8.605 1.00 86.81 346 GLU A C 1
ATOM 2725 O O . GLU A 1 346 ? -24.918 -11.181 8.436 1.00 86.81 346 GLU A O 1
ATOM 2730 N N . GLN A 1 347 ? -22.976 -12.288 8.416 1.00 81.38 347 GLN A N 1
ATOM 2731 C CA . GLN A 1 347 ? -23.595 -13.556 8.047 1.00 81.38 347 GLN A CA 1
ATOM 2732 C C . GLN A 1 347 ? -24.386 -14.127 9.224 1.00 81.38 347 GLN A C 1
ATOM 2734 O O . GLN A 1 347 ? -23.923 -14.140 10.362 1.00 81.38 347 GLN A O 1
ATOM 2739 N N . ASP A 1 348 ? -25.585 -14.628 8.934 1.00 76.12 348 ASP A N 1
ATOM 2740 C CA . ASP A 1 348 ? -26.413 -15.288 9.935 1.00 76.12 348 ASP A CA 1
ATOM 2741 C C . ASP A 1 348 ? -25.805 -16.666 10.233 1.00 76.12 348 ASP A C 1
ATOM 2743 O O . ASP A 1 348 ? -25.927 -17.613 9.455 1.00 76.12 348 ASP A O 1
ATOM 2747 N N . PHE A 1 349 ? -25.031 -16.742 11.315 1.00 68.00 349 PHE A N 1
ATOM 2748 C CA . PHE A 1 349 ? -24.258 -17.931 11.676 1.00 68.00 349 PHE A CA 1
ATOM 2749 C C . PHE A 1 349 ? -25.038 -18.940 12.529 1.00 68.00 349 PHE A C 1
ATOM 2751 O O . PHE A 1 349 ? -24.488 -19.981 12.891 1.00 68.00 349 PHE A O 1
ATOM 2758 N N . GLY A 1 350 ? -26.281 -18.620 12.896 1.00 64.38 350 GLY A N 1
ATOM 2759 C CA . GLY A 1 350 ? -27.108 -19.434 13.779 1.00 64.38 350 GLY A CA 1
ATOM 2760 C C . GLY A 1 350 ? -27.923 -20.494 13.040 1.00 64.38 350 GLY A C 1
ATOM 2761 O O . GLY A 1 350 ? -28.544 -20.220 12.016 1.00 64.38 350 GLY A O 1
ATOM 2762 N N . ASP A 1 351 ? -27.988 -21.700 13.605 1.00 62.50 351 ASP A N 1
ATOM 2763 C CA . ASP A 1 351 ? -29.117 -22.602 13.361 1.00 62.50 351 ASP A CA 1
ATOM 2764 C C . ASP A 1 351 ? -30.396 -22.100 14.076 1.00 62.50 351 ASP A C 1
ATOM 2766 O O . ASP A 1 351 ? -30.391 -21.077 14.761 1.00 62.50 351 ASP A O 1
ATOM 2770 N N . LEU A 1 352 ? -31.515 -22.826 13.947 1.00 54.38 352 LEU A N 1
ATOM 2771 C CA . LEU A 1 352 ? -32.780 -22.495 14.631 1.00 54.38 352 LEU A CA 1
ATOM 2772 C C . LEU A 1 352 ? -32.650 -22.426 16.169 1.00 54.38 352 LEU A C 1
ATOM 2774 O O . LEU A 1 352 ? -33.524 -21.861 16.826 1.00 54.38 352 LEU A O 1
ATOM 2778 N N . GLU A 1 353 ? -31.584 -22.994 16.744 1.00 62.44 353 GLU A N 1
ATOM 2779 C CA . GLU A 1 353 ? -31.269 -22.956 18.176 1.00 62.44 353 GLU A CA 1
ATOM 2780 C C . GLU A 1 353 ? -30.242 -21.864 18.536 1.00 62.44 353 GLU A C 1
ATOM 2782 O O . GLU A 1 353 ? -29.872 -21.721 19.705 1.00 62.44 353 GLU A O 1
ATOM 2787 N N . GLY A 1 354 ? -29.780 -21.082 17.556 1.00 67.19 354 GLY A N 1
ATOM 2788 C CA . GLY A 1 354 ? -28.787 -20.028 17.732 1.00 67.19 354 GLY A CA 1
ATOM 2789 C C . GLY A 1 354 ? -27.359 -20.540 17.907 1.00 67.19 354 GLY A C 1
ATOM 2790 O O . GLY A 1 354 ? -26.531 -19.808 18.451 1.00 67.19 354 GLY A O 1
ATOM 2791 N N . ARG A 1 355 ? -27.044 -21.776 17.490 1.00 73.19 355 ARG A N 1
ATOM 2792 C CA . ARG A 1 355 ? -25.678 -22.319 17.520 1.00 73.19 355 ARG A CA 1
ATOM 2793 C C . ARG A 1 355 ? -24.873 -21.841 16.316 1.00 73.19 355 ARG A C 1
ATOM 2795 O O . ARG A 1 355 ? -25.293 -22.045 15.185 1.00 73.19 355 ARG A O 1
ATOM 2802 N N . LEU A 1 356 ? -23.694 -21.264 16.568 1.00 78.31 356 LEU A N 1
ATOM 2803 C CA . LEU A 1 356 ? -22.711 -20.925 15.539 1.00 78.31 356 LEU A CA 1
ATOM 2804 C C . LEU A 1 356 ? -22.163 -22.221 14.927 1.00 78.31 356 LEU A C 1
ATOM 2806 O O . LEU A 1 356 ? -21.377 -22.920 15.573 1.00 78.31 356 LEU A O 1
ATOM 2810 N N . ILE A 1 357 ? -22.575 -22.540 13.703 1.00 79.94 357 ILE A N 1
ATOM 2811 C CA . ILE A 1 357 ? -22.014 -23.649 12.925 1.00 79.94 357 ILE A CA 1
ATOM 2812 C C . ILE A 1 357 ? -21.131 -23.031 11.848 1.00 79.94 357 ILE A C 1
ATOM 2814 O O . ILE A 1 357 ? -21.624 -22.565 10.827 1.00 79.94 357 ILE A O 1
ATOM 2818 N N . LEU A 1 358 ? -19.822 -23.007 12.105 1.00 84.62 358 LEU A N 1
ATOM 2819 C CA . LEU A 1 358 ? -18.832 -22.610 11.109 1.00 84.62 358 LEU A CA 1
ATOM 2820 C C . LEU A 1 358 ? -18.234 -23.856 10.472 1.00 84.62 358 LEU A C 1
ATOM 2822 O O . LEU A 1 358 ? -17.759 -24.750 11.178 1.00 84.62 358 LEU A O 1
ATOM 2826 N N . ASP A 1 359 ? -18.218 -23.900 9.145 1.00 88.38 359 ASP A N 1
ATOM 2827 C CA . ASP A 1 359 ? -17.313 -24.809 8.454 1.00 88.38 359 ASP A CA 1
ATOM 2828 C C . ASP A 1 359 ? -15.855 -24.305 8.552 1.00 88.38 359 ASP A C 1
ATOM 2830 O O . ASP A 1 359 ? -15.571 -23.168 8.945 1.00 88.38 359 ASP A O 1
ATOM 2834 N N . GLN A 1 360 ? -14.901 -25.174 8.212 1.00 89.12 360 GLN A N 1
ATOM 2835 C CA . GLN A 1 360 ? -13.476 -24.850 8.302 1.00 89.12 360 GLN A CA 1
ATOM 2836 C C . GLN A 1 360 ? -13.075 -23.686 7.375 1.00 89.12 360 GLN A C 1
ATOM 2838 O O . GLN A 1 360 ? -12.154 -22.933 7.694 1.00 89.12 360 GLN A O 1
ATOM 2843 N N . GLU A 1 361 ? -13.744 -23.520 6.232 1.00 90.50 361 GLU A N 1
ATOM 2844 C CA . GLU A 1 361 ? -13.444 -22.460 5.266 1.00 90.50 361 GLU A CA 1
ATOM 2845 C C . GLU A 1 361 ? -13.912 -21.092 5.787 1.00 90.50 361 GLU A C 1
ATOM 2847 O O . GLU A 1 361 ? -13.160 -20.112 5.738 1.00 90.50 361 GLU A O 1
ATOM 2852 N N . GLN A 1 362 ? -15.113 -21.036 6.362 1.00 90.44 362 GLN A N 1
ATOM 2853 C CA . GLN A 1 362 ? -15.672 -19.872 7.043 1.00 90.44 362 GLN A CA 1
ATOM 2854 C C . GLN A 1 362 ? -14.806 -19.472 8.234 1.00 90.44 362 GLN A C 1
ATOM 2856 O O . GLN A 1 362 ? -14.481 -18.293 8.380 1.00 90.44 362 GLN A O 1
ATOM 2861 N N . GLU A 1 363 ? -14.375 -20.436 9.051 1.00 89.44 363 GLU A N 1
ATOM 2862 C CA . GLU A 1 363 ? -13.506 -20.159 10.194 1.00 89.44 363 GLU A CA 1
ATOM 2863 C C . GLU A 1 363 ? -12.187 -19.509 9.752 1.00 89.44 363 GLU A C 1
ATOM 2865 O O . GLU A 1 363 ? -11.803 -18.469 10.291 1.00 89.44 363 GLU A O 1
ATOM 2870 N N . ILE A 1 364 ? -11.524 -20.067 8.730 1.00 90.56 364 ILE A N 1
ATOM 2871 C CA . ILE A 1 364 ? -10.286 -19.504 8.169 1.00 90.56 364 ILE A CA 1
ATOM 2872 C C . ILE A 1 364 ? -10.537 -18.084 7.657 1.00 90.56 364 ILE A C 1
ATOM 2874 O O . ILE A 1 364 ? -9.777 -17.171 7.982 1.00 90.56 364 ILE A O 1
ATOM 2878 N N . LYS A 1 365 ? -11.623 -17.871 6.909 1.00 92.06 365 LYS A N 1
ATOM 2879 C CA . LYS A 1 365 ? -11.965 -16.566 6.333 1.00 92.06 365 LYS A CA 1
ATOM 2880 C C . LYS A 1 365 ? -12.224 -15.502 7.403 1.00 92.06 365 LYS A C 1
ATOM 2882 O O . LYS A 1 365 ? -11.735 -14.375 7.275 1.00 92.06 365 LYS A O 1
ATOM 2887 N N . ILE A 1 366 ? -12.966 -15.838 8.458 1.00 92.50 366 ILE A N 1
ATOM 2888 C CA . ILE A 1 366 ? -13.234 -14.917 9.571 1.00 92.50 366 ILE A CA 1
ATOM 2889 C C . ILE A 1 366 ? -11.941 -14.650 10.333 1.00 92.50 366 ILE A C 1
ATOM 2891 O O . ILE A 1 366 ? -11.632 -13.496 10.619 1.00 92.50 366 ILE A O 1
ATOM 2895 N N . SER A 1 367 ? -11.147 -15.687 10.603 1.00 92.75 367 SER A N 1
ATOM 2896 C CA . SER A 1 367 ? -9.875 -15.535 11.307 1.00 92.75 367 SER A CA 1
ATOM 2897 C C . SER A 1 367 ? -8.919 -14.603 10.560 1.00 92.75 367 SER A C 1
ATOM 2899 O O . SER A 1 367 ? -8.371 -13.682 11.164 1.00 92.75 367 SER A O 1
ATOM 2901 N N . SER A 1 368 ? -8.789 -14.766 9.239 1.00 93.06 368 SER A N 1
ATOM 2902 C CA . SER A 1 368 ? -8.022 -13.843 8.396 1.00 93.06 368 SER A CA 1
ATOM 2903 C C . SER A 1 368 ? -8.593 -12.425 8.434 1.00 93.06 368 SER A C 1
ATOM 2905 O O . SER A 1 368 ? -7.834 -11.467 8.536 1.00 93.06 368 SER A O 1
ATOM 2907 N N . SER A 1 369 ? -9.918 -12.263 8.417 1.00 94.12 369 SER A N 1
ATOM 2908 C CA . SER A 1 369 ? -10.558 -10.940 8.482 1.00 94.12 369 SER A CA 1
ATOM 2909 C C . SER A 1 369 ? -10.289 -10.232 9.816 1.00 94.12 369 SER A C 1
ATOM 2911 O O . SER A 1 369 ? -9.960 -9.047 9.825 1.00 94.12 369 SER A O 1
ATOM 2913 N N . VAL A 1 370 ? -10.341 -10.960 10.936 1.00 93.88 370 VAL A N 1
ATOM 2914 C CA . VAL A 1 370 ? -9.982 -10.445 12.268 1.00 93.88 370 VAL A CA 1
ATOM 2915 C C . VAL A 1 370 ? -8.511 -10.021 12.313 1.00 93.88 370 VAL A C 1
ATOM 2917 O O . VAL A 1 370 ? -8.211 -8.917 12.766 1.00 93.88 370 VAL A O 1
ATOM 2920 N N . GLU A 1 371 ? -7.595 -10.849 11.801 1.00 92.88 371 GLU A N 1
ATOM 2921 C CA . GLU A 1 371 ? -6.166 -10.509 11.725 1.00 92.88 371 GLU A CA 1
ATOM 2922 C C . GLU A 1 371 ? -5.917 -9.242 10.894 1.00 92.88 371 GLU A C 1
ATOM 2924 O O . GLU A 1 371 ? -5.124 -8.387 11.293 1.00 92.88 371 GLU A O 1
ATOM 2929 N N . LEU A 1 372 ? -6.616 -9.086 9.766 1.00 93.00 372 LEU A N 1
ATOM 2930 C CA . LEU A 1 372 ? -6.525 -7.883 8.941 1.00 93.00 372 LEU A CA 1
ATOM 2931 C C . LEU A 1 372 ? -7.026 -6.637 9.670 1.00 93.00 372 LEU A C 1
ATOM 2933 O O . LEU A 1 372 ? -6.377 -5.596 9.593 1.00 93.00 372 LEU A O 1
ATOM 2937 N N . LEU A 1 373 ? -8.154 -6.721 10.377 1.00 93.50 373 LEU A N 1
ATOM 2938 C CA . LEU A 1 373 ? -8.682 -5.588 11.139 1.00 93.50 373 LEU A CA 1
ATOM 2939 C C . LEU A 1 373 ? -7.725 -5.172 12.258 1.00 93.50 373 LEU A C 1
ATOM 2941 O O . LEU A 1 373 ? -7.439 -3.983 12.392 1.00 93.50 373 LEU A O 1
ATOM 2945 N N . ILE A 1 374 ? -7.163 -6.136 12.991 1.00 91.31 374 ILE A N 1
ATOM 2946 C CA . ILE A 1 374 ? -6.135 -5.881 14.010 1.00 91.31 374 ILE A CA 1
ATOM 2947 C C . ILE A 1 374 ? -4.914 -5.202 13.383 1.00 91.31 374 ILE A C 1
ATOM 2949 O O . ILE A 1 374 ? -4.427 -4.194 13.900 1.00 91.31 374 ILE A O 1
ATOM 2953 N N . LEU A 1 375 ? -4.420 -5.715 12.252 1.00 90.50 375 LEU A N 1
ATOM 2954 C CA . LEU A 1 375 ? -3.291 -5.126 11.532 1.00 90.50 375 LEU A CA 1
ATOM 2955 C C . LEU A 1 375 ? -3.587 -3.674 11.127 1.00 90.50 375 LEU A C 1
ATOM 2957 O O . LEU A 1 375 ? -2.734 -2.802 11.291 1.00 90.50 375 LEU A O 1
ATOM 2961 N N . LEU A 1 376 ? -4.784 -3.403 10.606 1.00 90.31 376 LEU A N 1
ATOM 2962 C CA . LEU A 1 376 ? -5.178 -2.060 10.197 1.00 90.31 376 LEU A CA 1
ATOM 2963 C C . LEU A 1 376 ? -5.250 -1.126 11.409 1.00 90.31 376 LEU A C 1
ATOM 2965 O O . LEU A 1 376 ? -4.600 -0.084 11.396 1.00 90.31 376 LEU A O 1
ATOM 2969 N N . ILE A 1 377 ? -5.940 -1.501 12.479 1.00 87.75 377 ILE A N 1
ATOM 2970 C CA . ILE A 1 377 ? -6.061 -0.660 13.680 1.00 87.75 377 ILE A CA 1
ATOM 2971 C C . ILE A 1 377 ? -4.683 -0.373 14.294 1.00 87.75 377 ILE A C 1
ATOM 2973 O O . ILE A 1 377 ? -4.334 0.779 14.546 1.00 87.75 377 ILE A O 1
ATOM 2977 N N . SER A 1 378 ? -3.852 -1.404 14.457 1.00 86.12 378 SER A N 1
ATOM 2978 C CA . SER A 1 378 ? -2.538 -1.273 15.096 1.00 86.12 378 SER A CA 1
ATOM 2979 C C . SER A 1 378 ? -1.510 -0.502 14.259 1.00 86.12 378 SER A C 1
ATOM 2981 O O . SER A 1 378 ? -0.780 0.327 14.802 1.00 86.12 378 SER A O 1
ATOM 2983 N N . HIS A 1 379 ? -1.431 -0.744 12.945 1.00 80.12 379 HIS A N 1
ATOM 2984 C CA . HIS A 1 379 ? -0.374 -0.164 12.108 1.00 80.12 379 HIS A CA 1
ATOM 2985 C C . HIS A 1 379 ? -0.781 1.105 11.371 1.00 80.12 379 HIS A C 1
ATOM 2987 O O . HIS A 1 379 ? 0.053 1.988 11.189 1.00 80.12 379 HIS A O 1
ATOM 2993 N N . SER A 1 380 ? -2.028 1.203 10.914 1.00 72.31 380 SER A N 1
ATOM 2994 C CA . SER A 1 380 ? -2.434 2.281 10.005 1.00 72.31 380 SER A CA 1
ATOM 2995 C C . SER A 1 380 ? -2.935 3.533 10.729 1.00 72.31 380 SER A C 1
ATOM 2997 O O . SER A 1 380 ? -3.296 4.507 10.074 1.00 72.31 380 SER A O 1
ATOM 2999 N N . LYS A 1 381 ? -2.954 3.536 12.075 1.00 79.06 381 LYS A N 1
ATOM 3000 C CA . LYS A 1 381 ? -3.511 4.623 12.908 1.00 79.06 381 LYS A CA 1
ATOM 3001 C C . LYS A 1 381 ? -4.895 5.079 12.426 1.00 79.06 381 LYS A C 1
ATOM 3003 O O . LYS A 1 381 ? -5.231 6.260 12.517 1.00 79.06 381 LYS A O 1
ATOM 3008 N N . ILE A 1 382 ? -5.652 4.174 11.812 1.00 81.31 382 ILE A N 1
ATOM 3009 C CA . ILE A 1 382 ? -7.016 4.461 11.393 1.00 81.31 382 ILE A CA 1
ATOM 3010 C C . ILE A 1 382 ? -7.844 4.513 12.663 1.00 81.31 382 ILE A C 1
ATOM 3012 O O . ILE A 1 382 ? -7.718 3.626 13.506 1.00 81.31 382 ILE A O 1
ATOM 3016 N N . SER A 1 383 ? -8.664 5.558 12.790 1.00 81.56 383 SER A N 1
ATOM 3017 C CA . SER A 1 383 ? -9.559 5.650 13.934 1.00 81.56 383 SER A CA 1
ATOM 3018 C C . SER A 1 383 ? -10.439 4.395 13.975 1.00 81.56 383 SER A C 1
ATOM 3020 O O . SER A 1 383 ? -11.034 4.047 12.945 1.00 81.56 383 SER A O 1
ATOM 3022 N N . PRO A 1 384 ? -10.556 3.709 15.123 1.00 80.06 384 PRO A N 1
ATOM 3023 C CA . PRO A 1 384 ? -11.451 2.562 15.261 1.00 80.06 384 PRO A CA 1
ATOM 3024 C C . PRO A 1 384 ? -12.903 2.899 14.930 1.00 80.06 384 PRO A C 1
ATOM 3026 O O . PRO A 1 384 ? -13.673 2.006 14.591 1.00 80.06 384 PRO A O 1
ATOM 3029 N N . ASP A 1 385 ? -13.255 4.184 14.953 1.00 78.69 385 ASP A N 1
ATOM 3030 C CA . ASP A 1 385 ? -14.536 4.752 14.533 1.00 78.69 385 ASP A CA 1
ATOM 3031 C C . ASP A 1 385 ? -14.972 4.287 13.135 1.00 78.69 385 ASP A C 1
ATOM 3033 O O . ASP A 1 385 ? -16.164 4.196 12.849 1.00 78.69 385 ASP A O 1
ATOM 3037 N N . VAL A 1 386 ? -14.033 3.908 12.260 1.00 83.69 386 VAL A N 1
ATOM 3038 C CA . VAL A 1 386 ? -14.360 3.318 10.949 1.00 83.69 386 VAL A CA 1
ATOM 3039 C C . VAL A 1 386 ? -15.130 2.004 11.079 1.00 83.69 386 VAL A C 1
ATOM 3041 O O . VAL A 1 386 ? -15.930 1.672 10.205 1.00 83.69 386 VAL A O 1
ATOM 3044 N N . LEU A 1 387 ? -14.925 1.279 12.176 1.00 86.62 387 LEU A N 1
ATOM 3045 C CA . LEU A 1 387 ? -15.628 0.042 12.490 1.00 86.62 387 LEU A CA 1
ATOM 3046 C C . LEU A 1 387 ? -16.923 0.272 13.262 1.00 86.62 387 LEU A C 1
ATOM 3048 O O . LEU A 1 387 ? -17.631 -0.701 13.490 1.00 86.62 387 LEU A O 1
ATOM 3052 N N . SER A 1 38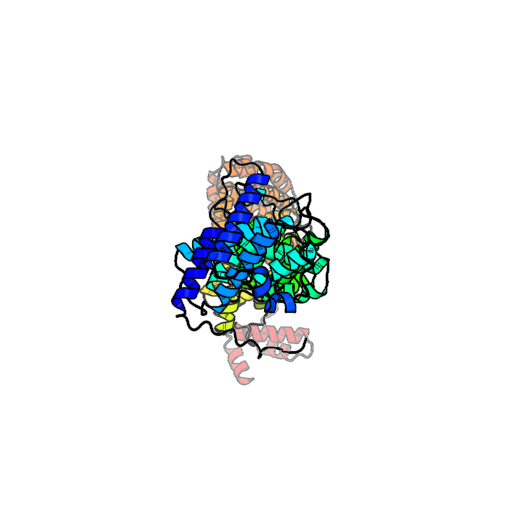8 ? -17.281 1.509 13.624 1.00 85.25 388 SER A N 1
ATOM 3053 C CA . SER A 1 388 ? -18.521 1.804 14.363 1.00 85.25 388 SER A CA 1
ATOM 3054 C C . SER A 1 388 ? -19.758 1.174 13.712 1.00 85.25 388 SER A C 1
ATOM 3056 O O . SER A 1 388 ? -20.606 0.619 14.405 1.00 85.25 388 SER A O 1
ATOM 3058 N N . ARG A 1 389 ? -19.818 1.173 12.372 1.00 86.00 389 ARG A N 1
ATOM 3059 C CA . ARG A 1 389 ? -20.917 0.586 11.585 1.00 86.00 389 ARG A CA 1
ATOM 3060 C C . ARG A 1 389 ? -21.036 -0.930 11.714 1.00 86.00 389 ARG A C 1
ATOM 3062 O O . ARG A 1 389 ? -22.139 -1.441 11.604 1.00 86.00 389 ARG A O 1
ATOM 3069 N N . HIS A 1 390 ? -19.919 -1.609 11.951 1.00 89.69 390 HIS A N 1
ATOM 3070 C CA . HIS A 1 390 ? -19.829 -3.068 12.038 1.00 89.69 390 HIS A CA 1
ATOM 3071 C C . HIS A 1 390 ? -19.564 -3.551 13.467 1.00 89.69 390 HIS A C 1
ATOM 3073 O O . HIS A 1 390 ? -19.429 -4.747 13.713 1.00 89.69 390 HIS A O 1
ATOM 3079 N N . PHE A 1 391 ? -19.457 -2.635 14.433 1.00 88.75 391 PHE A N 1
ATOM 3080 C CA . PHE A 1 391 ? -19.091 -2.967 15.804 1.00 88.75 391 PHE A CA 1
ATOM 3081 C C . PHE A 1 391 ? -20.135 -3.882 16.452 1.00 88.75 391 PHE A C 1
ATOM 3083 O O . PHE A 1 391 ? -19.773 -4.856 17.107 1.00 88.75 391 PHE A O 1
ATOM 3090 N N . ASN A 1 392 ? -21.421 -3.625 16.184 1.00 86.00 392 ASN A N 1
ATOM 3091 C CA . ASN A 1 392 ? -22.521 -4.500 16.589 1.00 86.00 392 ASN A CA 1
ATOM 3092 C C . ASN A 1 392 ? -22.356 -5.925 16.062 1.00 86.00 392 ASN A C 1
ATOM 3094 O O . ASN A 1 392 ? -22.467 -6.872 16.838 1.00 86.00 392 ASN A O 1
ATOM 3098 N N . ASP A 1 393 ? -22.038 -6.074 14.777 1.00 89.75 393 ASP A N 1
ATOM 3099 C CA . ASP A 1 393 ? -21.885 -7.382 14.137 1.00 89.75 393 ASP A CA 1
ATOM 3100 C C . ASP A 1 393 ? -20.687 -8.139 14.724 1.00 89.75 393 ASP A C 1
ATOM 3102 O O . ASP A 1 393 ? -20.779 -9.326 15.036 1.00 89.75 393 ASP A O 1
ATOM 3106 N N . ILE A 1 394 ? -19.573 -7.442 14.977 1.00 91.19 394 ILE A N 1
ATOM 3107 C CA . ILE A 1 394 ? -18.382 -8.029 15.608 1.00 91.19 394 ILE A CA 1
ATOM 3108 C C . ILE A 1 394 ? -18.693 -8.470 17.050 1.00 91.19 394 ILE A C 1
ATOM 3110 O O . ILE A 1 394 ? -18.289 -9.560 17.465 1.00 91.19 394 ILE A O 1
ATOM 3114 N N . CYS A 1 395 ? -19.429 -7.663 17.820 1.00 87.25 395 CYS A N 1
ATOM 3115 C CA . CYS A 1 395 ? -19.857 -8.020 19.174 1.00 87.25 395 CYS A CA 1
ATOM 3116 C C . CYS A 1 395 ? -20.837 -9.200 19.186 1.00 87.25 395 CYS A C 1
ATOM 3118 O O . CYS A 1 395 ? -20.681 -10.116 19.997 1.00 87.25 395 CYS A O 1
ATOM 3120 N N . ALA A 1 396 ? -21.821 -9.205 18.286 1.00 86.00 396 ALA A N 1
ATOM 3121 C CA . ALA A 1 396 ? -22.769 -10.304 18.130 1.00 86.00 396 ALA A CA 1
ATOM 3122 C C . ALA A 1 396 ? -22.041 -11.603 17.760 1.00 86.00 396 ALA A C 1
ATOM 3124 O O . ALA A 1 396 ? -22.271 -12.644 18.381 1.00 86.00 396 ALA A O 1
ATOM 3125 N N . PHE A 1 397 ? -21.086 -11.525 16.831 1.00 90.12 397 PHE A N 1
ATOM 3126 C CA . PHE A 1 397 ? -20.238 -12.648 16.454 1.00 90.12 397 PHE A CA 1
ATOM 3127 C C . PHE A 1 397 ? -19.414 -13.172 17.639 1.00 90.12 397 PHE A C 1
ATOM 3129 O O . PHE A 1 397 ? -19.399 -14.375 17.910 1.00 90.12 397 PHE A O 1
ATOM 3136 N N . TYR A 1 398 ? -18.775 -12.282 18.405 1.00 89.12 398 TYR A N 1
ATOM 3137 C CA . TYR A 1 398 ? -18.036 -12.662 19.610 1.00 89.12 398 TYR A CA 1
ATOM 3138 C C . TYR A 1 398 ? -18.926 -13.413 20.611 1.00 89.12 398 TYR A C 1
ATOM 3140 O O . TYR A 1 398 ? -18.567 -14.499 21.078 1.00 89.12 398 TYR A O 1
ATOM 3148 N N . LEU A 1 399 ? -20.119 -12.885 20.890 1.00 84.75 399 LEU A N 1
ATOM 3149 C CA . LEU A 1 399 ? -21.090 -13.517 21.782 1.00 84.75 399 LEU A CA 1
ATOM 3150 C C . LEU A 1 399 ? -21.522 -14.899 21.295 1.00 84.75 399 LEU A C 1
ATOM 3152 O O . LEU A 1 399 ? -21.577 -15.841 22.094 1.00 84.75 399 LEU A O 1
ATOM 3156 N N . ALA A 1 400 ? -21.781 -15.039 19.998 1.00 85.56 400 ALA A N 1
ATOM 3157 C CA . ALA A 1 400 ? -22.125 -16.317 19.398 1.00 85.56 400 ALA A CA 1
ATOM 3158 C C . ALA A 1 400 ? -20.976 -17.326 19.571 1.00 85.56 400 ALA A C 1
ATOM 3160 O O . ALA A 1 400 ? -21.188 -18.403 20.129 1.00 85.56 400 ALA A O 1
ATOM 3161 N N . THR A 1 401 ? -19.728 -16.948 19.257 1.00 86.44 401 THR A N 1
ATOM 3162 C CA . THR A 1 401 ? -18.560 -17.839 19.432 1.00 86.44 401 THR A CA 1
ATOM 3163 C C . THR A 1 401 ? -18.369 -18.304 20.880 1.00 86.44 401 THR A C 1
ATOM 3165 O O . THR A 1 401 ? -17.844 -19.400 21.120 1.00 86.44 401 THR A O 1
ATOM 3168 N N . ARG A 1 402 ? -18.803 -17.497 21.857 1.00 84.56 402 ARG A N 1
ATOM 3169 C CA . ARG A 1 402 ? -18.778 -17.838 23.283 1.00 84.56 402 ARG A CA 1
ATOM 3170 C C . ARG A 1 402 ? -19.880 -18.823 23.659 1.00 84.56 402 ARG A C 1
ATOM 3172 O O . ARG A 1 402 ? -19.579 -19.806 24.334 1.00 84.56 402 ARG A O 1
ATOM 3179 N N . LYS A 1 403 ? -21.122 -18.571 23.237 1.00 83.19 403 LYS A N 1
ATOM 3180 C CA . LYS A 1 403 ? -22.298 -19.372 23.621 1.00 83.19 403 LYS A CA 1
ATOM 3181 C C . LYS A 1 403 ? -22.298 -20.764 22.996 1.00 83.19 403 LYS A C 1
ATOM 3183 O O . LYS A 1 403 ? -22.759 -21.710 23.625 1.00 83.19 403 LYS A O 1
ATOM 3188 N N . THR A 1 404 ? -21.763 -20.903 21.789 1.00 76.88 404 THR A N 1
ATOM 3189 C CA . THR A 1 404 ? -22.071 -22.062 20.938 1.00 76.88 404 THR A CA 1
ATOM 3190 C C . THR A 1 404 ? -20.850 -22.908 20.587 1.00 76.88 404 THR A C 1
ATOM 3192 O O . THR A 1 404 ? -20.961 -23.846 19.806 1.00 76.88 404 THR A O 1
ATOM 3195 N N . GLY A 1 405 ? -19.685 -22.601 21.169 1.00 70.38 405 GLY A N 1
ATOM 3196 C CA . GLY A 1 405 ? -18.488 -23.433 21.031 1.00 70.38 405 GLY A CA 1
ATOM 3197 C C . GLY A 1 405 ? -17.624 -23.155 19.799 1.00 70.38 405 GLY A C 1
ATOM 3198 O O . GLY A 1 405 ? -16.948 -24.068 19.335 1.00 70.38 405 GLY A O 1
ATOM 3199 N N . GLY A 1 406 ? -17.584 -21.912 19.299 1.00 80.00 406 GLY A N 1
ATOM 3200 C CA . GLY A 1 406 ? -16.561 -21.505 18.325 1.00 80.00 406 GLY A CA 1
ATOM 3201 C C . GLY A 1 406 ? -15.146 -21.790 18.847 1.00 80.00 406 GLY A C 1
ATOM 3202 O O . GLY A 1 406 ? -14.937 -21.867 20.066 1.00 80.00 406 GLY A O 1
ATOM 3203 N N . THR A 1 407 ? -14.170 -21.959 17.949 1.00 87.44 407 THR A N 1
ATOM 3204 C CA . THR A 1 407 ? -12.827 -22.376 18.368 1.00 87.44 407 THR A CA 1
ATOM 3205 C C . THR A 1 407 ? -12.215 -21.376 19.357 1.00 87.44 407 THR A C 1
ATOM 3207 O O . THR A 1 407 ? -12.365 -20.157 19.197 1.00 87.44 407 THR A O 1
ATOM 3210 N N . PRO A 1 408 ? -11.500 -21.850 20.398 1.00 88.62 408 PRO A N 1
ATOM 3211 C CA . PRO A 1 408 ? -10.877 -20.960 21.376 1.00 88.62 408 PRO A CA 1
ATOM 3212 C C . PRO A 1 408 ? -9.932 -19.934 20.737 1.00 88.62 408 PRO A C 1
ATOM 3214 O O . PRO A 1 408 ? -9.851 -18.801 21.205 1.00 88.62 408 PRO A O 1
ATOM 3217 N N . ALA A 1 409 ? -9.253 -20.314 19.649 1.00 89.88 409 ALA A N 1
ATOM 3218 C CA . ALA A 1 409 ? -8.351 -19.438 18.911 1.00 89.88 409 ALA A CA 1
ATOM 3219 C C . ALA A 1 409 ? -9.093 -18.272 18.243 1.00 89.88 409 ALA A C 1
ATOM 3221 O O . ALA A 1 409 ? -8.667 -17.125 18.385 1.00 89.88 409 ALA A O 1
ATOM 3222 N N . LEU A 1 410 ? -10.213 -18.541 17.559 1.00 90.06 410 LEU A N 1
ATOM 3223 C CA . LEU A 1 410 ? -11.003 -17.491 16.920 1.00 90.06 410 LEU A CA 1
ATOM 3224 C C . LEU A 1 410 ? -11.616 -16.552 17.959 1.00 90.06 410 LEU A C 1
ATOM 3226 O O . LEU A 1 410 ? -11.493 -15.338 17.829 1.00 90.06 410 LEU A O 1
ATOM 3230 N N . ARG A 1 411 ? -12.180 -17.110 19.037 1.00 89.56 411 ARG A N 1
ATOM 3231 C CA . ARG A 1 411 ? -12.727 -16.326 20.152 1.00 89.56 411 ARG A CA 1
ATOM 3232 C C . ARG A 1 411 ? -11.682 -15.387 20.755 1.00 89.56 411 ARG A C 1
ATOM 3234 O O . ARG A 1 411 ? -11.986 -14.223 20.993 1.00 89.56 411 ARG A O 1
ATOM 3241 N N . CYS A 1 412 ? -10.465 -15.885 20.985 1.00 89.19 412 CYS A N 1
ATOM 3242 C CA . CYS A 1 412 ? -9.360 -15.088 21.516 1.00 89.19 412 CYS A CA 1
ATOM 3243 C C . CYS A 1 412 ? -9.012 -13.923 20.576 1.00 89.19 412 CYS A C 1
ATOM 3245 O O . CYS A 1 412 ? -8.992 -12.776 20.999 1.00 89.19 412 CYS A O 1
ATOM 3247 N N . ARG A 1 413 ? -8.870 -14.189 19.272 1.00 91.25 413 ARG A N 1
ATOM 3248 C CA . ARG A 1 413 ? -8.565 -13.153 18.269 1.00 91.25 413 ARG A CA 1
ATOM 3249 C C . ARG A 1 413 ? -9.672 -12.107 18.142 1.00 91.25 413 ARG A C 1
ATOM 3251 O O . ARG A 1 413 ? -9.385 -10.920 18.030 1.00 91.25 413 ARG A O 1
ATOM 3258 N N . THR A 1 414 ? -10.939 -12.522 18.153 1.00 91.06 414 THR A N 1
ATOM 3259 C CA . THR A 1 414 ? -12.070 -11.583 18.118 1.00 91.06 414 THR A CA 1
ATOM 3260 C C . THR A 1 414 ? -12.123 -10.744 19.394 1.00 91.06 414 THR A C 1
ATOM 3262 O O . THR A 1 414 ? -12.381 -9.544 19.308 1.00 91.06 414 THR A O 1
ATOM 3265 N N . LYS A 1 415 ? -11.825 -11.339 20.559 1.00 89.56 415 LYS A N 1
ATOM 3266 C CA . LYS A 1 415 ? -11.656 -10.596 21.814 1.00 89.56 415 LYS A CA 1
ATOM 3267 C C . LYS A 1 415 ? -10.552 -9.551 21.663 1.00 89.56 415 LYS A C 1
ATOM 3269 O O . LYS A 1 415 ? -10.828 -8.388 21.910 1.00 89.56 415 LYS A O 1
ATOM 3274 N N . ASP A 1 416 ? -9.372 -9.925 21.169 1.00 90.00 416 ASP A N 1
ATOM 3275 C CA . ASP A 1 416 ? -8.243 -9.005 20.964 1.00 90.00 416 ASP A CA 1
ATOM 3276 C C . ASP A 1 416 ? -8.595 -7.836 20.030 1.00 90.00 416 ASP A C 1
ATOM 3278 O O . ASP A 1 416 ? -8.224 -6.690 20.296 1.00 90.00 416 ASP A O 1
ATOM 3282 N N . LEU A 1 417 ? -9.341 -8.102 18.953 1.00 92.06 417 LEU A N 1
ATOM 3283 C CA . LEU A 1 417 ? -9.852 -7.063 18.058 1.00 92.06 417 LEU A CA 1
ATOM 3284 C C . LEU A 1 417 ? -10.779 -6.095 18.799 1.00 92.06 417 LEU A C 1
ATOM 3286 O O . LEU A 1 417 ? -10.569 -4.883 18.735 1.00 92.06 417 LEU A O 1
ATOM 3290 N N . LEU A 1 418 ? -11.784 -6.615 19.508 1.00 90.38 418 LEU A N 1
ATOM 3291 C CA . LEU A 1 418 ? -12.714 -5.792 20.282 1.00 90.38 418 LEU A CA 1
ATOM 3292 C C . LEU A 1 418 ? -11.966 -4.975 21.334 1.00 90.38 418 LEU A C 1
ATOM 3294 O O . LEU A 1 418 ? -12.189 -3.771 21.434 1.00 90.38 418 LEU A O 1
ATOM 3298 N N . SER A 1 419 ? -11.027 -5.594 22.047 1.00 87.94 419 SER A N 1
ATOM 3299 C CA . SER A 1 419 ? -10.152 -4.934 23.011 1.00 87.94 419 SER A CA 1
ATOM 3300 C C . SER A 1 419 ? -9.435 -3.736 22.391 1.00 87.94 419 SER A C 1
ATOM 3302 O O . SER A 1 419 ? -9.481 -2.640 22.946 1.00 87.94 419 SER A O 1
ATOM 3304 N N . GLN A 1 420 ? -8.815 -3.904 21.219 1.00 87.69 420 GLN A N 1
ATOM 3305 C CA . GLN A 1 420 ? -8.115 -2.813 20.533 1.00 87.69 420 GLN A CA 1
ATOM 3306 C C . GLN A 1 420 ? -9.059 -1.697 20.091 1.00 87.69 420 GLN A C 1
ATOM 3308 O O . GLN A 1 420 ? -8.728 -0.525 20.272 1.00 87.69 420 GLN A O 1
ATOM 3313 N N . VAL A 1 421 ? -10.232 -2.049 19.557 1.00 88.50 421 VAL A N 1
ATOM 3314 C CA . VAL A 1 421 ? -11.254 -1.067 19.171 1.00 88.50 421 VAL A CA 1
ATOM 3315 C C . VAL A 1 421 ? -11.693 -0.258 20.384 1.00 88.50 421 VAL A C 1
ATOM 3317 O O . VAL A 1 421 ? -11.673 0.963 20.333 1.00 88.50 421 VAL A O 1
ATOM 3320 N N . ILE A 1 422 ? -12.022 -0.920 21.491 1.00 86.50 422 ILE A N 1
ATOM 3321 C CA . ILE A 1 422 ? -12.507 -0.285 22.723 1.00 86.50 422 ILE A CA 1
ATOM 3322 C C . ILE A 1 422 ? -11.440 0.621 23.343 1.00 86.50 422 ILE A C 1
ATOM 3324 O O . ILE A 1 422 ? -11.749 1.722 23.797 1.00 86.50 422 ILE A O 1
ATOM 3328 N N . VAL A 1 423 ? -10.179 0.181 23.356 1.00 84.06 423 VAL A N 1
ATOM 3329 C CA . VAL A 1 423 ? -9.065 0.960 23.916 1.00 84.06 423 VAL A CA 1
ATOM 3330 C C . VAL A 1 423 ? -8.803 2.234 23.111 1.00 84.06 423 VAL A C 1
ATOM 3332 O O . VAL A 1 423 ? -8.456 3.260 23.693 1.00 84.06 423 VAL A O 1
ATOM 3335 N N . GLN A 1 424 ? -8.967 2.179 21.791 1.00 83.31 424 GLN A N 1
ATOM 3336 C CA . GLN A 1 424 ? -8.650 3.287 20.890 1.00 83.31 424 GLN A CA 1
ATOM 3337 C C . GLN A 1 424 ? -9.877 4.124 20.481 1.00 83.31 424 GLN A C 1
ATOM 3339 O O . GLN A 1 424 ? -9.709 5.144 19.819 1.00 83.31 424 GLN A O 1
ATOM 3344 N N . ALA A 1 425 ? -11.099 3.700 20.822 1.00 82.19 425 ALA A N 1
ATOM 3345 C CA . ALA A 1 425 ? -12.328 4.368 20.405 1.00 82.19 425 ALA A CA 1
ATOM 3346 C C . ALA A 1 425 ? -12.488 5.734 21.083 1.00 82.19 425 ALA A C 1
ATOM 3348 O O . ALA A 1 425 ? -12.621 5.831 22.308 1.00 82.19 425 ALA A O 1
ATOM 3349 N N . GLU A 1 426 ? -12.556 6.785 20.268 1.00 76.50 426 GLU A N 1
ATOM 3350 C CA . GLU A 1 426 ? -12.869 8.142 20.720 1.00 76.50 426 GLU A CA 1
ATOM 3351 C C . GLU A 1 426 ? -14.318 8.530 20.384 1.00 76.50 426 GLU A C 1
ATOM 3353 O O . GLU A 1 426 ? -14.911 9.328 21.117 1.00 76.50 426 GLU A O 1
ATOM 3358 N N . GLU A 1 427 ? -14.934 7.951 19.340 1.00 72.31 427 GLU A N 1
ATOM 3359 C CA . GLU A 1 427 ? -16.297 8.323 18.952 1.00 72.31 427 GLU A CA 1
ATOM 3360 C C . GLU A 1 427 ? -17.365 7.930 19.969 1.00 72.31 427 GLU A C 1
ATOM 3362 O O . GLU A 1 427 ? -17.446 6.810 20.478 1.00 72.31 427 GLU A O 1
ATOM 3367 N N . ALA A 1 428 ? -18.335 8.831 20.105 1.00 71.38 428 ALA A N 1
ATOM 3368 C CA . ALA A 1 428 ? -19.563 8.588 20.836 1.00 71.38 428 ALA A CA 1
ATOM 3369 C C . ALA A 1 428 ? -20.392 7.402 20.288 1.00 71.38 428 ALA A C 1
ATOM 3371 O O . ALA A 1 428 ? -21.154 6.805 21.050 1.00 71.38 428 ALA A O 1
ATOM 3372 N N . SER A 1 429 ? -20.275 7.062 19.004 1.00 74.94 429 SER A N 1
ATOM 3373 C CA . SER A 1 429 ? -21.056 6.000 18.350 1.00 74.94 429 SER A CA 1
ATOM 3374 C C . SER A 1 429 ? -20.720 4.607 18.909 1.00 74.94 429 SER A C 1
ATOM 3376 O O . SER A 1 429 ? -21.617 3.838 19.271 1.00 74.94 429 SER A O 1
ATOM 3378 N N . ILE A 1 430 ? -19.426 4.313 19.072 1.00 77.62 430 ILE A N 1
ATOM 3379 C CA . ILE A 1 430 ? -18.931 3.048 19.624 1.00 77.62 430 ILE A CA 1
ATOM 3380 C C . ILE A 1 430 ? -19.400 2.910 21.071 1.00 77.62 430 ILE A C 1
ATOM 3382 O O . ILE A 1 430 ? -19.954 1.882 21.444 1.00 77.62 430 ILE A O 1
ATOM 3386 N N . TRP A 1 431 ? -19.281 3.967 21.876 1.00 80.44 431 TRP A N 1
ATOM 3387 C CA . TRP A 1 431 ? -19.689 3.924 23.283 1.00 80.44 431 TRP A CA 1
ATOM 3388 C C . TRP A 1 431 ? -21.195 3.762 23.482 1.00 80.44 431 TRP A C 1
ATOM 3390 O O . TRP A 1 431 ? -21.601 3.054 24.402 1.00 80.44 431 TRP A O 1
ATOM 3400 N N . HIS A 1 432 ? -22.020 4.360 22.615 1.00 79.06 432 HIS A N 1
ATOM 3401 C CA . HIS A 1 432 ? -23.460 4.100 22.623 1.00 79.06 432 HIS A CA 1
ATOM 3402 C C . HIS A 1 432 ? -23.733 2.614 22.379 1.00 79.06 432 HIS A C 1
ATOM 3404 O O . HIS A 1 432 ? -24.460 1.975 23.133 1.00 79.06 432 HIS A O 1
ATOM 3410 N N . THR A 1 433 ? -23.046 2.036 21.399 1.00 80.31 433 THR A N 1
ATOM 3411 C CA . THR A 1 433 ? -23.174 0.618 21.076 1.00 80.31 433 THR A CA 1
ATOM 3412 C C . THR A 1 433 ? -22.737 -0.278 22.236 1.00 80.31 433 THR A C 1
ATOM 3414 O O . THR A 1 433 ? -23.474 -1.179 22.632 1.00 80.31 433 THR A O 1
ATOM 3417 N N . ILE A 1 434 ? -21.590 0.018 22.858 1.00 82.00 434 ILE A N 1
ATOM 3418 C CA . ILE A 1 434 ? -21.100 -0.718 24.033 1.00 82.00 434 ILE A CA 1
ATOM 3419 C C . ILE A 1 434 ? -22.120 -0.647 25.177 1.00 82.00 434 ILE A C 1
ATOM 3421 O O . ILE A 1 434 ? -22.351 -1.651 25.842 1.00 82.00 434 ILE A O 1
ATOM 3425 N N . SER A 1 435 ? -22.775 0.501 25.383 1.00 77.12 435 SER A N 1
ATOM 3426 C CA . SER A 1 435 ? -23.782 0.652 26.443 1.00 77.12 435 SER A CA 1
ATOM 3427 C C . SER A 1 435 ? -25.045 -0.189 26.233 1.00 77.12 435 SER A C 1
ATOM 3429 O O . SER A 1 435 ? -25.760 -0.470 27.190 1.00 77.12 435 SER A O 1
ATOM 3431 N N . THR A 1 436 ? -25.299 -0.614 24.993 1.00 80.25 436 THR A N 1
ATOM 3432 C CA . THR A 1 436 ? -26.413 -1.503 24.637 1.00 80.25 436 THR A CA 1
ATOM 3433 C C . THR A 1 436 ? -26.025 -2.981 24.615 1.00 80.25 436 THR A C 1
ATOM 3435 O O . THR A 1 436 ? -26.878 -3.832 24.359 1.00 80.25 436 THR A O 1
ATOM 3438 N N . LEU A 1 437 ? -24.751 -3.312 24.866 1.00 81.38 437 LEU A N 1
ATOM 3439 C CA . LEU A 1 437 ? -24.311 -4.701 24.868 1.00 81.38 437 LEU A CA 1
ATOM 3440 C C . LEU A 1 437 ? -24.924 -5.470 26.047 1.00 81.38 437 LEU A C 1
ATOM 3442 O O . LEU A 1 437 ? -25.017 -4.935 27.153 1.00 81.38 437 LEU A O 1
ATOM 3446 N N . PRO A 1 438 ? -25.278 -6.749 25.842 1.00 80.00 438 PRO A N 1
ATOM 3447 C CA . PRO A 1 438 ? -25.660 -7.644 26.926 1.00 80.00 438 PRO A CA 1
ATOM 3448 C C . PRO A 1 438 ? -24.613 -7.693 28.054 1.00 80.00 438 PRO A C 1
ATOM 3450 O O . PRO A 1 438 ? -23.408 -7.694 27.785 1.00 80.00 438 PRO A O 1
ATOM 3453 N N . GLU A 1 439 ? -25.063 -7.777 29.312 1.00 77.25 439 GLU A N 1
ATOM 3454 C CA . GLU A 1 439 ? -24.185 -7.811 30.499 1.00 77.25 439 GLU A CA 1
ATOM 3455 C C . GLU A 1 439 ? -23.151 -8.942 30.430 1.00 77.25 439 GLU A C 1
ATOM 3457 O O . GLU A 1 439 ? -21.979 -8.729 30.736 1.00 77.25 439 GLU A O 1
ATOM 3462 N N . ASP A 1 440 ? -23.542 -10.119 29.930 1.00 77.56 440 ASP A N 1
ATOM 3463 C CA . ASP A 1 440 ? -22.637 -11.255 29.739 1.00 77.56 440 ASP A CA 1
ATOM 3464 C C . ASP A 1 440 ? -21.480 -10.910 28.785 1.00 77.56 440 ASP A C 1
ATOM 3466 O O . ASP A 1 440 ? -20.346 -11.351 29.003 1.00 77.56 440 ASP A O 1
ATOM 3470 N N . CYS A 1 441 ? -21.730 -10.108 27.745 1.00 78.75 441 CYS A N 1
ATOM 3471 C CA . CYS A 1 441 ? -20.699 -9.608 26.833 1.00 78.75 441 CYS A CA 1
ATOM 3472 C C . CYS A 1 441 ? -19.699 -8.714 27.561 1.00 78.75 441 CYS A C 1
ATOM 3474 O O . CYS A 1 441 ? -18.486 -8.920 27.464 1.00 78.75 441 CYS A O 1
ATOM 3476 N N . LEU A 1 442 ? -20.228 -7.740 28.300 1.00 81.56 442 LEU A N 1
ATOM 3477 C CA . LEU A 1 442 ? -19.442 -6.746 29.018 1.00 81.56 442 LEU A CA 1
ATOM 3478 C C . LEU A 1 442 ? -18.561 -7.407 30.070 1.00 81.56 442 LEU A C 1
ATOM 3480 O O . LEU A 1 442 ? -17.366 -7.126 30.103 1.00 81.56 442 LEU A O 1
ATOM 3484 N N . GLU A 1 443 ? -19.100 -8.353 30.840 1.00 81.81 443 GLU A N 1
ATOM 3485 C CA . GLU A 1 443 ? -18.323 -9.139 31.800 1.00 81.81 443 GLU A CA 1
ATOM 3486 C C . GLU A 1 443 ? -17.132 -9.830 31.124 1.00 81.81 443 GLU A C 1
ATOM 3488 O O . GLU A 1 443 ? -15.999 -9.710 31.586 1.00 81.81 443 GLU A O 1
ATOM 3493 N N . SER A 1 444 ? -17.354 -10.486 29.982 1.00 81.69 444 SER A N 1
ATOM 3494 C CA . SER A 1 444 ? -16.296 -11.215 29.274 1.00 81.69 444 SER A CA 1
ATOM 3495 C C . SER A 1 444 ? -15.232 -10.310 28.655 1.00 81.69 444 SER A C 1
ATOM 3497 O O . SER A 1 444 ? -14.045 -10.647 28.677 1.00 81.69 444 SER A O 1
ATOM 3499 N N . LEU A 1 445 ? -15.638 -9.166 28.102 1.00 80.50 445 LEU A N 1
ATOM 3500 C CA . LEU A 1 445 ? -14.705 -8.158 27.597 1.00 80.50 445 LEU A CA 1
ATOM 3501 C C . LEU A 1 445 ? -13.902 -7.531 28.743 1.00 80.50 445 LEU A C 1
ATOM 3503 O O . LEU A 1 445 ? -12.718 -7.250 28.585 1.00 80.50 445 LEU A O 1
ATOM 3507 N N . SER A 1 446 ? -14.525 -7.384 29.911 1.00 81.81 446 SER A N 1
ATOM 3508 C CA . SER A 1 446 ? -13.925 -6.781 31.099 1.00 81.81 446 SER A CA 1
ATOM 3509 C C . SER A 1 446 ? -12.974 -7.697 31.886 1.00 81.81 446 SER A C 1
ATOM 3511 O O . SER A 1 446 ? -12.298 -7.241 32.807 1.00 81.81 446 SER A O 1
ATOM 3513 N N . GLU A 1 447 ? -12.861 -8.977 31.513 1.00 81.25 447 GLU A N 1
ATOM 3514 C CA . GLU A 1 447 ? -11.826 -9.875 32.049 1.00 81.25 447 GLU A CA 1
ATOM 3515 C C . GLU A 1 447 ? -10.407 -9.377 31.726 1.00 81.25 447 GLU A C 1
ATOM 3517 O O . GLU A 1 447 ? -9.472 -9.644 32.481 1.00 81.25 447 GLU A O 1
ATOM 3522 N N . ASP A 1 448 ? -10.231 -8.677 30.599 1.00 78.88 448 ASP A N 1
ATOM 3523 C CA . ASP A 1 448 ? -8.969 -8.021 30.268 1.00 78.88 448 ASP A CA 1
ATOM 3524 C C . ASP A 1 448 ? -8.871 -6.689 31.023 1.00 78.88 448 ASP A C 1
ATOM 3526 O O . ASP A 1 448 ? -9.700 -5.788 30.856 1.00 78.88 448 ASP A O 1
ATOM 3530 N N . SER A 1 449 ? -7.835 -6.554 31.854 1.00 79.31 449 SER A N 1
ATOM 3531 C CA . SER A 1 449 ? -7.619 -5.363 32.672 1.00 79.31 449 SER A CA 1
ATOM 3532 C C . SER A 1 449 ? -7.524 -4.084 31.847 1.00 79.31 449 SER A C 1
ATOM 3534 O O . SER A 1 449 ? -8.088 -3.071 32.253 1.00 79.31 449 SER A O 1
ATOM 3536 N N . ALA A 1 450 ? -6.852 -4.116 30.693 1.00 78.44 450 ALA A N 1
ATOM 3537 C CA . ALA A 1 450 ? -6.664 -2.926 29.868 1.00 78.44 450 ALA A CA 1
ATOM 3538 C C . ALA A 1 450 ? -7.988 -2.476 29.235 1.00 78.44 450 ALA A C 1
ATOM 3540 O O . ALA A 1 450 ? -8.283 -1.281 29.175 1.00 78.44 450 ALA A O 1
ATOM 3541 N N . VAL A 1 451 ? -8.821 -3.434 28.823 1.00 80.94 451 VAL A N 1
ATOM 3542 C CA . VAL A 1 451 ? -10.147 -3.163 28.255 1.00 80.94 451 VAL A CA 1
ATOM 3543 C C . VAL A 1 451 ? -11.082 -2.607 29.311 1.00 80.94 451 VAL A C 1
ATOM 3545 O O . VAL A 1 451 ? -11.716 -1.583 29.075 1.00 80.94 451 VAL A O 1
ATOM 3548 N N . ALA A 1 452 ? -11.142 -3.234 30.486 1.00 84.38 452 ALA A N 1
ATOM 3549 C CA . ALA A 1 452 ? -11.992 -2.774 31.579 1.00 84.38 452 ALA A CA 1
ATOM 3550 C C . ALA A 1 452 ? -11.630 -1.344 32.011 1.00 84.38 452 ALA A C 1
ATOM 3552 O O . ALA A 1 452 ? -12.510 -0.501 32.202 1.00 84.38 452 ALA A O 1
ATOM 3553 N N . GLN A 1 453 ? -10.331 -1.044 32.095 1.00 80.81 453 GLN A N 1
ATOM 3554 C CA . GLN A 1 453 ? -9.828 0.297 32.393 1.00 80.81 453 GLN A CA 1
ATOM 3555 C C . GLN A 1 453 ? -10.197 1.310 31.301 1.00 80.81 453 GLN A C 1
ATOM 3557 O O . GLN A 1 453 ? -10.660 2.409 31.620 1.00 80.81 453 GLN A O 1
ATOM 3562 N N . ALA A 1 454 ? -10.041 0.951 30.023 1.00 81.81 454 ALA A N 1
ATOM 3563 C CA . ALA A 1 454 ? -10.409 1.816 28.904 1.00 81.81 454 ALA A CA 1
ATOM 3564 C C . ALA A 1 454 ? -11.922 2.069 28.833 1.00 81.81 454 ALA A C 1
ATOM 3566 O O . ALA A 1 454 ? -12.339 3.223 28.710 1.00 81.81 454 ALA A O 1
ATOM 3567 N N . MET A 1 455 ? -12.742 1.020 28.979 1.00 83.69 455 MET A N 1
ATOM 3568 C CA . MET A 1 455 ? -14.201 1.132 29.054 1.00 83.69 455 MET A CA 1
ATOM 3569 C C . MET A 1 455 ? -14.610 2.090 30.165 1.00 83.69 455 MET A C 1
ATOM 3571 O O . MET A 1 455 ? -15.356 3.036 29.927 1.00 83.69 455 MET A O 1
ATOM 3575 N N . PHE A 1 456 ? -14.070 1.892 31.368 1.00 84.44 456 PHE A N 1
ATOM 3576 C CA . PHE A 1 456 ? -14.396 2.741 32.502 1.00 84.44 456 PHE A CA 1
ATOM 3577 C C . PHE A 1 456 ? -13.982 4.193 32.252 1.00 84.44 456 PHE A C 1
ATOM 3579 O O . PHE A 1 456 ? -14.798 5.098 32.415 1.00 84.44 456 PHE A O 1
ATOM 3586 N N . SER A 1 457 ? -12.739 4.441 31.818 1.00 82.69 457 SER A N 1
ATOM 3587 C CA . SER A 1 457 ? -12.245 5.799 31.549 1.00 82.69 457 SER A CA 1
ATOM 3588 C C . SER A 1 457 ? -13.107 6.536 30.523 1.00 82.69 457 SER A C 1
ATOM 3590 O O . SER A 1 457 ? -13.423 7.713 30.714 1.00 82.69 457 SER A O 1
ATOM 3592 N N . ASN A 1 458 ? -13.529 5.861 29.457 1.00 82.62 458 ASN A N 1
ATOM 3593 C CA . ASN A 1 458 ? -14.355 6.486 28.432 1.00 82.62 458 ASN A CA 1
ATOM 3594 C C . ASN A 1 458 ? -15.816 6.649 28.864 1.00 82.62 458 ASN A C 1
ATOM 3596 O O . ASN A 1 458 ? -16.403 7.693 28.580 1.00 82.62 458 ASN A O 1
ATOM 3600 N N . PHE A 1 459 ? -16.381 5.719 29.639 1.00 84.94 459 PHE A N 1
ATOM 3601 C CA . PHE A 1 459 ? -17.694 5.918 30.257 1.00 84.94 459 PHE A CA 1
ATOM 3602 C C . PHE A 1 459 ? -17.707 7.083 31.248 1.00 84.94 459 PHE A C 1
ATOM 3604 O O . PHE A 1 459 ? -18.672 7.844 31.250 1.00 84.94 459 PHE A O 1
ATOM 3611 N N . LEU A 1 460 ? -16.630 7.305 32.014 1.00 82.56 460 LEU A N 1
ATOM 3612 C CA . LEU A 1 460 ? -16.495 8.501 32.856 1.00 82.56 460 LEU A CA 1
ATOM 3613 C C . LEU A 1 460 ? -16.562 9.788 32.024 1.00 82.56 460 LEU A C 1
ATOM 3615 O O . LEU A 1 460 ? -17.303 10.712 32.364 1.00 82.56 460 LEU A O 1
ATOM 3619 N N . LYS A 1 461 ? -15.782 9.857 30.935 1.00 83.06 461 LYS A N 1
ATOM 3620 C CA . LYS A 1 461 ? -15.785 11.019 30.033 1.00 83.06 461 LYS A CA 1
ATOM 3621 C C . LYS A 1 461 ? -17.176 11.228 29.446 1.00 83.06 461 LYS A C 1
ATOM 3623 O O . LYS A 1 461 ? -17.700 12.337 29.518 1.00 83.06 461 LYS A O 1
ATOM 3628 N N . ARG A 1 462 ? -17.798 10.164 28.933 1.00 82.38 462 ARG A N 1
ATOM 3629 C CA . ARG A 1 462 ? -19.130 10.230 28.327 1.00 82.38 462 ARG A CA 1
ATOM 3630 C C . ARG A 1 462 ? -20.186 10.689 29.325 1.00 82.38 462 ARG A C 1
ATOM 3632 O O . ARG A 1 462 ? -20.963 11.582 28.998 1.00 82.38 462 ARG A O 1
ATOM 3639 N N . PHE A 1 463 ? -20.172 10.161 30.548 1.00 82.31 463 PHE A N 1
ATOM 3640 C CA . PHE A 1 463 ? -21.113 10.556 31.597 1.00 82.31 463 PHE A CA 1
ATOM 3641 C C . PHE A 1 463 ? -21.119 12.070 31.834 1.00 82.31 463 PHE A C 1
ATOM 3643 O O . PHE A 1 463 ? -22.177 12.658 32.032 1.00 82.31 463 PHE A O 1
ATOM 3650 N N . SER A 1 464 ? -19.951 12.718 31.767 1.00 79.31 464 SER A N 1
ATOM 3651 C CA . SER A 1 464 ? -19.845 14.172 31.945 1.00 79.31 464 SER A CA 1
ATOM 3652 C C . SER A 1 464 ? -20.444 15.003 30.801 1.00 79.31 464 SER A C 1
ATOM 3654 O O . SER A 1 464 ? -20.632 16.205 30.968 1.00 79.31 464 SER A O 1
ATOM 3656 N N . THR A 1 465 ? -20.734 14.378 29.656 1.00 83.44 465 THR A N 1
ATOM 3657 C CA . THR A 1 465 ? -21.217 15.042 28.430 1.00 83.44 465 THR A CA 1
ATOM 3658 C C . THR A 1 465 ? -22.655 14.707 28.059 1.00 83.44 465 THR A C 1
ATOM 3660 O O . THR A 1 465 ? -23.281 15.459 27.321 1.00 83.44 465 THR A O 1
ATOM 3663 N N . VAL A 1 466 ? -23.173 13.576 28.534 1.00 82.62 466 VAL A N 1
ATOM 3664 C CA . VAL A 1 466 ? -24.558 13.167 28.295 1.00 82.62 466 VAL A CA 1
ATOM 3665 C C . VAL A 1 466 ? -25.473 14.042 29.145 1.00 82.62 466 VAL A C 1
ATOM 3667 O O . VAL A 1 466 ? -25.188 14.258 30.319 1.00 82.62 466 VAL A O 1
ATOM 3670 N N . ASP A 1 467 ? -26.580 14.520 28.579 1.00 82.62 467 ASP A N 1
ATOM 3671 C CA . ASP A 1 467 ? -27.630 15.223 29.329 1.00 82.62 467 ASP A CA 1
ATOM 3672 C C . ASP A 1 467 ? -28.836 14.327 29.625 1.00 82.62 467 ASP A C 1
ATOM 3674 O O . ASP A 1 467 ? -29.482 14.504 30.660 1.00 82.62 467 ASP A O 1
ATOM 3678 N N . ASP A 1 468 ? -29.087 13.330 28.772 1.00 84.81 468 ASP A N 1
ATOM 3679 C CA . ASP A 1 468 ? -30.202 12.399 28.908 1.00 84.81 468 ASP A CA 1
ATOM 3680 C C . ASP A 1 468 ? -30.111 11.564 30.197 1.00 84.81 468 ASP A C 1
ATOM 3682 O O . ASP A 1 468 ? -29.085 10.958 30.519 1.00 84.81 468 ASP A O 1
ATOM 3686 N N . LEU A 1 469 ? -31.205 11.546 30.962 1.00 79.31 469 LEU A N 1
ATOM 3687 C CA . LEU A 1 469 ? -31.248 10.898 32.271 1.00 79.31 469 LEU A CA 1
ATOM 3688 C C . LEU A 1 469 ? -31.205 9.367 32.161 1.00 79.31 469 LEU A C 1
ATOM 3690 O O . LEU A 1 469 ? -30.589 8.722 33.010 1.00 79.31 469 LEU A O 1
ATOM 3694 N N . GLN A 1 470 ? -31.833 8.783 31.136 1.00 80.81 470 GLN A N 1
ATOM 3695 C CA . GLN A 1 470 ? -31.857 7.329 30.956 1.00 80.81 470 GLN A CA 1
ATOM 3696 C C . GLN A 1 470 ? -30.467 6.816 30.584 1.00 80.81 470 GLN A C 1
ATOM 3698 O O . GLN A 1 470 ? -29.972 5.870 31.200 1.00 80.81 470 GLN A O 1
ATOM 3703 N N . GLU A 1 471 ? -29.795 7.488 29.650 1.00 82.38 471 GLU A N 1
ATOM 3704 C CA . GLU A 1 471 ? -28.416 7.177 29.280 1.00 82.38 471 GLU A CA 1
ATOM 3705 C C . GLU A 1 471 ? -27.461 7.366 30.472 1.00 82.38 471 GLU A C 1
ATOM 3707 O O . GLU A 1 471 ? -26.603 6.513 30.706 1.00 82.38 471 GLU A O 1
ATOM 3712 N N . LYS A 1 472 ? -27.648 8.405 31.302 1.00 82.19 472 LYS A N 1
ATOM 3713 C CA . LYS A 1 472 ? -26.898 8.552 32.564 1.00 82.19 472 LYS A CA 1
ATOM 3714 C C . LYS A 1 472 ? -27.092 7.361 33.493 1.00 82.19 472 LYS A C 1
ATOM 3716 O O . LYS A 1 472 ? -26.104 6.850 34.011 1.00 82.19 472 LYS A O 1
ATOM 3721 N N . MET A 1 473 ? -28.326 6.910 33.715 1.00 78.56 473 MET A N 1
ATOM 3722 C CA . MET A 1 473 ? -28.595 5.765 34.593 1.00 78.56 473 MET A CA 1
ATOM 3723 C C . MET A 1 473 ? -27.946 4.475 34.077 1.00 78.56 473 MET A C 1
ATOM 3725 O O . MET A 1 473 ? -27.344 3.744 34.864 1.00 78.56 473 MET A O 1
ATOM 3729 N N . LEU A 1 474 ? -28.002 4.229 32.765 1.00 80.19 474 LEU A N 1
ATOM 3730 C CA . LEU A 1 474 ? -27.310 3.098 32.139 1.00 80.19 474 LEU A CA 1
ATOM 3731 C C . LEU A 1 474 ? -25.795 3.191 32.347 1.00 80.19 474 LEU A C 1
ATOM 3733 O O . LEU A 1 474 ? -25.174 2.232 32.802 1.00 80.19 474 LEU A O 1
ATOM 3737 N N . LEU A 1 475 ? -25.199 4.361 32.103 1.00 82.69 475 LEU A N 1
ATOM 3738 C CA . LEU A 1 475 ? -23.772 4.586 32.341 1.00 82.69 475 LEU A CA 1
ATOM 3739 C C . LEU A 1 475 ? -23.393 4.402 33.814 1.00 82.69 475 LEU A C 1
ATOM 3741 O O . LEU A 1 475 ? -22.343 3.833 34.091 1.00 82.69 475 LEU A O 1
ATOM 3745 N N . VAL A 1 476 ? -24.233 4.837 34.759 1.00 80.44 476 VAL A N 1
ATOM 3746 C CA . VAL A 1 476 ? -24.014 4.612 36.198 1.00 80.44 476 VAL A CA 1
ATOM 3747 C C . VAL A 1 476 ? -24.000 3.120 36.524 1.00 80.44 476 VAL A C 1
ATOM 3749 O O . VAL A 1 476 ? -23.106 2.666 37.238 1.00 80.44 476 VAL A O 1
ATOM 3752 N N . SER A 1 477 ? -24.954 2.353 35.994 1.00 80.81 477 SER A N 1
ATOM 3753 C CA . SER A 1 477 ? -25.009 0.900 36.187 1.00 80.81 477 SER A CA 1
ATOM 3754 C C . SER A 1 477 ? -23.756 0.215 35.629 1.00 80.81 477 SER A C 1
ATOM 3756 O O . SER A 1 477 ? -23.086 -0.526 36.348 1.00 80.81 477 SER A O 1
ATOM 3758 N N . LEU A 1 478 ? -23.358 0.557 34.401 1.00 81.31 478 LEU A N 1
ATOM 3759 C CA . LEU A 1 478 ? -22.153 0.029 33.755 1.00 81.31 478 LEU A CA 1
ATOM 3760 C C . LEU A 1 478 ? -20.875 0.390 34.517 1.00 81.31 478 LEU A C 1
ATOM 3762 O O . LEU A 1 478 ? -20.024 -0.469 34.753 1.00 81.31 478 LEU A O 1
ATOM 3766 N N . LEU A 1 479 ? -20.746 1.649 34.943 1.00 83.12 479 LEU A N 1
ATOM 3767 C CA . LEU A 1 479 ? -19.633 2.109 35.772 1.00 83.12 479 LEU A CA 1
ATOM 3768 C C . LEU A 1 479 ? -19.604 1.372 37.111 1.00 83.12 479 LEU A C 1
ATOM 3770 O O . LEU A 1 479 ? -18.525 1.007 37.564 1.00 83.12 479 LEU A O 1
ATOM 3774 N N . SER A 1 480 ? -20.756 1.107 37.729 1.00 80.31 480 SER A N 1
ATOM 3775 C CA . SER A 1 480 ? -20.835 0.321 38.964 1.00 80.31 480 SER A CA 1
ATOM 3776 C C . SER A 1 480 ? -20.334 -1.109 38.755 1.00 80.31 480 SER A C 1
ATOM 3778 O O . SER A 1 480 ? -19.537 -1.597 39.558 1.00 80.31 480 SER A O 1
ATOM 3780 N N . SER A 1 481 ? -20.757 -1.772 37.676 1.00 81.38 481 SER A N 1
ATOM 3781 C CA . SER A 1 481 ? -20.319 -3.134 37.349 1.00 81.38 481 SER A CA 1
ATOM 3782 C C . SER A 1 481 ? -18.816 -3.190 37.070 1.00 81.38 481 SER A C 1
ATOM 3784 O O . SER A 1 481 ? -18.106 -4.009 37.654 1.00 81.38 481 SER A O 1
ATOM 3786 N N . LEU A 1 482 ? -18.297 -2.258 36.265 1.00 81.50 482 LEU A N 1
ATOM 3787 C CA . LEU A 1 482 ? -16.865 -2.162 35.975 1.00 81.50 482 LEU A CA 1
ATOM 3788 C C . LEU A 1 482 ? -16.041 -1.795 37.219 1.00 81.50 482 LEU A C 1
ATOM 3790 O O . LEU A 1 482 ? -14.962 -2.347 37.415 1.00 81.50 482 LEU A O 1
ATOM 3794 N N . ALA A 1 483 ? -16.546 -0.919 38.096 1.00 80.62 483 ALA A N 1
ATOM 3795 C CA . ALA A 1 483 ? -15.903 -0.589 39.373 1.00 80.62 483 ALA A CA 1
ATOM 3796 C C . ALA A 1 483 ? -15.804 -1.793 40.319 1.00 80.62 483 ALA A C 1
ATOM 3798 O O . ALA A 1 483 ? -14.994 -1.774 41.244 1.00 80.62 483 ALA A O 1
ATOM 3799 N N . GLY A 1 484 ? -16.613 -2.835 40.122 1.00 77.94 484 GLY A N 1
ATOM 3800 C CA . GLY A 1 484 ? -16.515 -4.089 40.866 1.00 77.94 484 GLY A CA 1
ATOM 3801 C C . GLY A 1 484 ? -15.278 -4.923 40.512 1.00 77.94 484 GLY A C 1
ATOM 3802 O O . GLY A 1 484 ? -14.894 -5.794 41.294 1.00 77.94 484 GLY A O 1
ATOM 3803 N N . LEU A 1 485 ? -14.640 -4.663 39.367 1.00 79.94 485 LEU A N 1
ATOM 3804 C CA . LEU A 1 485 ? -13.532 -5.471 38.863 1.00 79.94 485 LEU A CA 1
ATOM 3805 C C . LEU A 1 485 ? -12.213 -5.118 39.569 1.00 79.94 485 LEU A C 1
ATOM 3807 O O . LEU A 1 485 ? -11.847 -3.941 39.605 1.00 79.94 485 LEU A O 1
ATOM 3811 N N . PRO A 1 486 ? -11.441 -6.106 40.068 1.00 80.56 486 PRO A N 1
ATOM 3812 C CA . PRO A 1 486 ? -10.184 -5.845 40.775 1.00 80.56 486 PRO A CA 1
ATOM 3813 C C . PRO A 1 486 ? -9.165 -5.044 39.955 1.00 80.56 486 PRO A C 1
ATOM 3815 O O . PRO A 1 486 ? -8.487 -4.175 40.489 1.00 80.56 486 PRO A O 1
ATOM 3818 N N . SER A 1 487 ? -9.087 -5.291 38.644 1.00 79.50 487 SER A N 1
ATOM 3819 C CA . SER A 1 487 ? -8.191 -4.588 37.714 1.00 79.50 487 SER A CA 1
ATOM 3820 C C . SER A 1 487 ? -8.516 -3.100 37.566 1.00 79.50 487 SER A C 1
ATOM 3822 O O . SER A 1 487 ? -7.617 -2.268 37.439 1.00 79.50 487 SER A O 1
ATOM 3824 N N . VAL A 1 488 ? -9.806 -2.768 37.589 1.00 81.88 488 VAL A N 1
ATOM 3825 C CA . VAL A 1 488 ? -10.315 -1.396 37.574 1.00 81.88 488 VAL A CA 1
ATOM 3826 C C . VAL A 1 488 ? -10.051 -0.771 38.944 1.00 81.88 488 VAL A C 1
ATOM 3828 O O . VAL A 1 488 ? -9.418 0.279 39.023 1.00 81.88 488 VAL A O 1
ATOM 3831 N N . GLN A 1 489 ? -10.424 -1.450 40.032 1.00 81.75 489 GLN A N 1
ATOM 3832 C CA . GLN A 1 489 ? -10.185 -0.983 41.402 1.00 81.75 489 GLN A CA 1
ATOM 3833 C C . GLN A 1 489 ? -8.711 -0.661 41.660 1.00 81.75 489 GLN A C 1
ATOM 3835 O O . GLN A 1 489 ? -8.414 0.430 42.135 1.00 81.75 489 GLN A O 1
ATOM 3840 N N . ASP A 1 490 ? -7.780 -1.543 41.305 1.00 81.19 490 ASP A N 1
ATOM 3841 C CA . ASP A 1 490 ? -6.349 -1.328 41.531 1.00 81.19 490 ASP A CA 1
ATOM 3842 C C . ASP A 1 490 ? -5.818 -0.076 40.816 1.00 81.19 490 ASP A C 1
ATOM 3844 O O . ASP A 1 490 ? -5.012 0.664 41.381 1.00 81.19 490 ASP A O 1
ATOM 3848 N N . GLU A 1 491 ? -6.266 0.185 39.588 1.00 78.38 491 GLU A N 1
ATOM 3849 C CA . GLU A 1 491 ? -5.882 1.369 38.807 1.00 78.38 491 GLU A CA 1
ATOM 3850 C C . GLU A 1 491 ? -6.459 2.648 39.439 1.00 78.38 491 GLU A C 1
ATOM 3852 O O . GLU A 1 491 ? -5.740 3.617 39.714 1.00 78.38 491 GLU A O 1
ATOM 3857 N N . PHE A 1 492 ? -7.762 2.622 39.742 1.00 75.38 492 PHE A N 1
ATOM 3858 C CA . PHE A 1 492 ? -8.500 3.761 40.286 1.00 75.38 492 PHE A CA 1
ATOM 3859 C C . PHE A 1 492 ? -8.041 4.154 41.673 1.00 75.38 492 PHE A C 1
ATOM 3861 O O . PHE A 1 492 ? -7.902 5.339 41.985 1.00 75.38 492 PHE A O 1
ATOM 3868 N N . MET A 1 493 ? -7.805 3.157 42.509 1.00 78.06 493 MET A N 1
ATOM 3869 C CA . MET A 1 493 ? -7.500 3.375 43.904 1.00 78.06 493 MET A CA 1
ATOM 3870 C C . MET A 1 493 ? -6.041 3.822 44.073 1.00 78.06 493 MET A C 1
ATOM 3872 O O . MET A 1 493 ? -5.755 4.631 44.959 1.00 78.06 493 MET A O 1
ATOM 3876 N N . LYS A 1 494 ? -5.124 3.404 43.182 1.00 79.00 494 LYS A N 1
ATOM 3877 C CA . LYS A 1 494 ? -3.733 3.894 43.165 1.00 79.00 494 LYS A CA 1
ATOM 3878 C C . LYS A 1 494 ? -3.633 5.361 42.743 1.00 79.00 494 LYS A C 1
ATOM 3880 O O . LYS A 1 494 ? -2.819 6.086 43.317 1.00 79.00 494 LYS A O 1
ATOM 3885 N N . LYS A 1 495 ? -4.407 5.810 41.742 1.00 80.06 495 LYS A N 1
ATOM 3886 C CA . LYS A 1 495 ? -4.380 7.199 41.237 1.00 80.06 495 LYS A CA 1
ATOM 3887 C C . LYS A 1 495 ? -5.747 7.641 40.676 1.00 80.06 495 LYS A C 1
ATOM 3889 O O . LYS A 1 495 ? -5.933 7.614 39.460 1.00 80.06 495 LYS A O 1
ATOM 3894 N N . PRO A 1 496 ? -6.673 8.159 41.505 1.00 81.69 496 PRO A N 1
ATOM 3895 C CA . PRO A 1 496 ? -7.931 8.704 41.016 1.00 81.69 496 PRO A CA 1
ATOM 3896 C C . PRO A 1 496 ? -7.646 9.914 40.118 1.00 81.69 496 PRO A C 1
ATOM 3898 O O . PRO A 1 496 ? -6.911 10.842 40.497 1.00 81.69 496 PRO A O 1
ATOM 3901 N N . SER A 1 497 ? -8.201 9.874 38.907 1.00 80.12 497 SER A N 1
ATOM 3902 C CA . SER A 1 497 ? -8.112 10.951 37.923 1.00 80.12 497 SER A CA 1
ATOM 3903 C C . SER A 1 497 ? -8.997 12.133 38.335 1.00 80.12 497 SER A C 1
ATOM 3905 O O . SER A 1 497 ? -10.025 11.958 38.992 1.00 80.12 497 SER A O 1
ATOM 3907 N N . ASP A 1 498 ? -8.642 13.355 37.924 1.00 82.50 498 ASP A N 1
ATOM 3908 C CA . ASP A 1 498 ? -9.491 14.533 38.175 1.00 82.50 498 ASP A CA 1
ATOM 3909 C C . ASP A 1 498 ? -10.882 14.386 37.526 1.00 82.50 498 ASP A C 1
ATOM 3911 O O . ASP A 1 498 ? -11.864 14.924 38.030 1.00 82.50 498 ASP A O 1
ATOM 3915 N N . GLN A 1 499 ? -10.987 13.600 36.446 1.00 77.75 499 GLN A N 1
ATOM 3916 C CA . GLN A 1 499 ? -12.256 13.255 35.798 1.00 77.75 499 GLN A CA 1
ATOM 3917 C C . GLN A 1 499 ? -13.188 12.477 36.728 1.00 77.75 499 GLN A C 1
ATOM 3919 O O . GLN A 1 499 ? -14.373 12.789 36.786 1.00 77.75 499 GLN A O 1
ATOM 3924 N N . LEU A 1 500 ? -12.665 11.515 37.493 1.00 83.06 500 LEU A N 1
ATOM 3925 C CA . LEU A 1 500 ? -13.461 10.770 38.468 1.00 83.06 500 LEU A CA 1
ATOM 3926 C C . LEU A 1 500 ? -13.924 11.667 39.618 1.00 83.06 500 LEU A C 1
ATOM 3928 O O . LEU A 1 500 ? -15.062 11.563 40.059 1.00 83.06 500 LEU A O 1
ATOM 3932 N N . ILE A 1 501 ? -13.070 12.576 40.090 1.00 87.38 501 ILE A N 1
ATOM 3933 C CA . ILE A 1 501 ? -13.448 13.533 41.140 1.00 87.38 501 ILE A CA 1
ATOM 3934 C C . ILE A 1 501 ? -14.546 14.468 40.633 1.00 87.38 501 ILE A C 1
ATOM 3936 O O . ILE A 1 501 ? -15.539 14.680 41.325 1.00 87.38 501 ILE A O 1
ATOM 3940 N N . ASN A 1 502 ? -14.413 14.984 39.412 1.00 84.50 502 ASN A N 1
ATOM 3941 C CA . ASN A 1 502 ? -15.451 15.801 38.792 1.00 84.50 502 ASN A CA 1
ATOM 3942 C C . ASN A 1 502 ? -16.748 15.012 38.588 1.00 84.50 502 ASN A C 1
ATOM 3944 O O . ASN A 1 502 ? -17.816 15.547 38.869 1.00 84.50 502 ASN A O 1
ATOM 3948 N N . LEU A 1 503 ? -16.666 13.741 38.180 1.00 83.19 503 LEU A N 1
ATOM 3949 C CA . LEU A 1 503 ? -17.830 12.865 38.109 1.00 83.19 503 LEU A CA 1
ATOM 3950 C C . LEU A 1 503 ? -18.499 12.746 39.478 1.00 83.19 503 LEU A C 1
ATOM 3952 O O . LEU A 1 503 ? -19.691 12.996 39.589 1.00 83.19 503 LEU A O 1
ATOM 3956 N N . LEU A 1 504 ? -17.745 12.391 40.520 1.00 88.12 504 LEU A N 1
ATOM 3957 C CA . LEU A 1 504 ? -18.283 12.250 41.871 1.00 88.12 504 LEU A CA 1
ATOM 3958 C C . LEU A 1 504 ? -18.939 13.545 42.335 1.00 88.12 504 LEU A C 1
ATOM 3960 O O . LEU A 1 504 ? -19.996 13.491 42.944 1.00 88.12 504 LEU A O 1
ATOM 3964 N N . LYS A 1 505 ? -18.379 14.707 41.993 1.00 90.69 505 LYS A N 1
ATOM 3965 C CA . LYS A 1 505 ? -19.026 15.994 42.254 1.00 90.69 505 LYS A CA 1
ATOM 3966 C C . LYS A 1 505 ? -20.401 16.093 41.584 1.00 90.69 505 LYS A C 1
ATOM 3968 O O . LYS A 1 505 ? -21.361 16.436 42.260 1.00 90.69 505 LYS A O 1
ATOM 3973 N N . VAL A 1 506 ? -20.490 15.771 40.291 1.00 86.25 506 VAL A N 1
ATOM 3974 C CA . VAL A 1 506 ? -21.750 15.798 39.528 1.00 86.25 506 VAL A CA 1
ATOM 3975 C C . VAL A 1 506 ? -22.756 14.793 40.092 1.00 86.25 506 VAL A C 1
ATOM 3977 O O . VAL A 1 506 ? -23.918 15.134 40.280 1.00 86.25 506 VAL A O 1
ATOM 3980 N N . LEU A 1 507 ? -22.318 13.573 40.417 1.00 86.06 507 LEU A N 1
ATOM 3981 C CA . LEU A 1 507 ? -23.180 12.547 41.007 1.00 86.06 507 LEU A CA 1
ATOM 3982 C C . LEU A 1 507 ? -23.677 12.950 42.403 1.00 86.06 507 LEU A C 1
ATOM 3984 O O . LEU A 1 507 ? -24.839 12.725 42.724 1.00 86.06 507 LEU A O 1
ATOM 3988 N N . LEU A 1 508 ? -22.824 13.591 43.211 1.00 90.31 508 LEU A N 1
ATOM 3989 C CA . LEU A 1 508 ? -23.183 14.136 44.526 1.00 90.31 508 LEU A CA 1
ATOM 3990 C C . LEU A 1 508 ? -24.148 15.326 44.439 1.00 90.31 508 LEU A C 1
ATOM 3992 O O . LEU A 1 508 ? -24.778 15.679 45.429 1.00 90.31 508 LEU A O 1
ATOM 3996 N N . GLU A 1 509 ? -24.261 15.962 43.279 1.00 88.56 509 GLU A N 1
ATOM 3997 C CA . GLU A 1 509 ? -25.242 17.016 43.018 1.00 88.56 509 GLU A CA 1
ATOM 3998 C C . GLU A 1 509 ? -26.551 16.464 42.421 1.00 88.56 509 GLU A C 1
ATOM 4000 O O . GLU A 1 509 ? -27.504 17.225 42.260 1.00 88.56 509 GLU A O 1
ATOM 4005 N N . GLY A 1 510 ? -26.614 15.161 42.118 1.00 83.19 510 GLY A N 1
ATOM 4006 C CA . GLY A 1 510 ? -27.778 14.497 41.535 1.00 83.19 510 GLY A CA 1
ATOM 4007 C C . GLY A 1 510 ? -28.965 14.349 42.495 1.00 83.19 510 GLY A C 1
ATOM 4008 O O . GLY A 1 510 ? -28.811 14.318 43.714 1.00 83.19 510 GLY A O 1
ATOM 4009 N N . GLU A 1 511 ? -30.170 14.231 41.928 1.00 81.31 511 GLU A N 1
ATOM 4010 C CA . GLU A 1 511 ? -31.428 14.146 42.691 1.00 81.31 511 GLU A CA 1
ATOM 4011 C C . GLU A 1 511 ? -31.834 12.707 43.062 1.00 81.31 511 GLU A C 1
ATOM 4013 O O . GLU A 1 511 ? -32.616 12.506 43.989 1.00 81.31 511 GLU A O 1
ATOM 4018 N N . SER A 1 512 ? -31.305 11.694 42.364 1.00 85.12 512 SER A N 1
ATOM 4019 C CA . SER A 1 512 ? -31.635 10.289 42.637 1.00 85.12 512 SER A CA 1
ATOM 4020 C C . SER A 1 512 ? -30.841 9.753 43.830 1.00 85.12 512 SER A C 1
ATOM 4022 O O . SER A 1 512 ? -29.609 9.772 43.822 1.00 85.12 512 SER A O 1
ATOM 4024 N N . ALA A 1 513 ? -31.549 9.217 44.828 1.00 84.12 513 ALA A N 1
ATOM 4025 C CA . ALA A 1 513 ? -30.949 8.617 46.020 1.00 84.12 513 ALA A CA 1
ATOM 4026 C C . ALA A 1 513 ? -29.992 7.457 45.683 1.00 84.12 513 ALA A C 1
ATOM 4028 O O . ALA A 1 513 ? -28.923 7.356 46.272 1.00 84.12 513 ALA A O 1
ATOM 4029 N N . GLU A 1 514 ? -30.323 6.638 44.681 1.00 80.38 514 GLU A N 1
ATOM 4030 C CA . GLU A 1 514 ? -29.500 5.494 44.259 1.00 80.38 514 GLU A CA 1
ATOM 4031 C C . GLU A 1 514 ? -28.159 5.943 43.664 1.00 80.38 514 GLU A C 1
ATOM 4033 O O . GLU A 1 514 ? -27.103 5.384 43.970 1.00 80.38 514 GLU A O 1
ATOM 4038 N N . ILE A 1 515 ? -28.198 6.994 42.838 1.00 82.25 515 ILE A N 1
ATOM 4039 C CA . ILE A 1 515 ? -27.003 7.605 42.247 1.00 82.25 515 ILE A CA 1
ATOM 4040 C C . ILE A 1 515 ? -26.132 8.208 43.354 1.00 82.25 515 ILE A C 1
ATOM 4042 O O . ILE A 1 515 ? -24.906 8.072 43.332 1.00 82.25 515 ILE A O 1
ATOM 4046 N N . LEU A 1 516 ? -26.774 8.836 44.341 1.00 88.50 516 LEU A N 1
ATOM 4047 C CA . LEU A 1 516 ? -26.109 9.467 45.470 1.00 88.50 516 LEU A CA 1
ATOM 4048 C C . LEU A 1 516 ? -25.396 8.446 46.362 1.00 88.50 516 LEU A C 1
ATOM 4050 O O . LEU A 1 516 ? -24.229 8.635 46.709 1.00 88.50 516 LEU A O 1
ATOM 4054 N N . ASP A 1 517 ? -26.067 7.341 46.682 1.00 84.12 517 ASP A N 1
ATOM 4055 C CA . ASP A 1 517 ? -25.501 6.255 47.480 1.00 84.12 517 ASP A CA 1
ATOM 4056 C C . ASP A 1 517 ? -24.301 5.620 46.779 1.00 84.12 517 ASP A C 1
ATOM 4058 O O . ASP A 1 517 ? -23.262 5.401 47.406 1.00 84.12 517 ASP A O 1
ATOM 4062 N N . LEU A 1 518 ? -24.396 5.377 45.467 1.00 81.38 518 LEU A N 1
ATOM 4063 C CA . LEU A 1 518 ? -23.271 4.856 44.693 1.00 81.38 518 LEU A CA 1
ATOM 4064 C C . LEU A 1 518 ? -22.089 5.831 44.682 1.00 81.38 518 LEU A C 1
ATOM 4066 O O . LEU A 1 518 ? -20.948 5.412 44.891 1.00 81.38 518 LEU A O 1
ATOM 4070 N N . ALA A 1 519 ? -22.347 7.125 44.484 1.00 87.12 519 ALA A N 1
ATOM 4071 C CA . ALA A 1 519 ? -21.307 8.149 44.499 1.00 87.12 519 ALA A CA 1
ATOM 4072 C C . ALA A 1 519 ? -20.589 8.208 45.851 1.00 87.12 519 ALA A C 1
ATOM 4074 O O . ALA A 1 519 ? -19.359 8.260 45.902 1.00 87.12 519 ALA A O 1
ATOM 4075 N N . LEU A 1 520 ? -21.339 8.146 46.952 1.00 88.06 520 LEU A N 1
ATOM 4076 C CA . LEU A 1 520 ? -20.784 8.134 48.304 1.00 88.06 520 LEU A CA 1
ATOM 4077 C C . LEU A 1 520 ? -19.992 6.851 48.581 1.00 88.06 520 LEU A C 1
ATOM 4079 O O . LEU A 1 520 ? -18.899 6.926 49.141 1.00 88.06 520 LEU A O 1
ATOM 4083 N N . MET A 1 521 ? -20.483 5.686 48.145 1.00 83.75 521 MET A N 1
ATOM 4084 C CA . MET A 1 521 ? -19.759 4.416 48.278 1.00 83.75 521 MET A CA 1
ATOM 4085 C C . MET A 1 521 ? -18.436 4.421 47.501 1.00 83.75 521 MET A C 1
ATOM 4087 O O . MET A 1 521 ? -17.403 4.033 48.052 1.00 83.75 521 MET A O 1
ATOM 4091 N N . LEU A 1 522 ? -18.442 4.902 46.254 1.00 81.94 522 LEU A N 1
ATOM 4092 C CA . LEU A 1 522 ? -17.231 5.049 45.441 1.00 81.94 522 LEU A CA 1
ATOM 4093 C C . LEU A 1 522 ? -16.247 6.037 46.080 1.00 81.94 522 LEU A C 1
ATOM 4095 O O . LEU A 1 522 ? -15.054 5.748 46.175 1.00 81.94 522 LEU A O 1
ATOM 4099 N N . LEU A 1 523 ? -16.737 7.180 46.567 1.00 87.38 523 LEU A N 1
ATOM 4100 C CA . LEU A 1 523 ? -15.914 8.188 47.233 1.00 87.38 523 LEU A CA 1
ATOM 4101 C C . LEU A 1 523 ? -15.252 7.634 48.505 1.00 87.38 523 LEU A C 1
ATOM 4103 O O . LEU A 1 523 ? -14.049 7.816 48.698 1.00 87.38 523 LEU A O 1
ATOM 4107 N N . LEU A 1 524 ? -16.004 6.914 49.339 1.00 86.06 524 LEU A N 1
ATOM 4108 C CA . LEU A 1 524 ? -15.478 6.253 50.537 1.00 86.06 524 LEU A CA 1
ATOM 4109 C C . LEU A 1 524 ? -14.403 5.217 50.200 1.00 86.06 524 LEU A C 1
ATOM 4111 O O . LEU A 1 524 ? -13.375 5.165 50.880 1.00 86.06 524 LEU A O 1
ATOM 4115 N N . ALA A 1 525 ? -14.609 4.422 49.148 1.00 82.62 525 ALA A N 1
ATOM 4116 C CA . ALA A 1 525 ? -13.618 3.457 48.681 1.00 82.62 525 ALA A CA 1
ATOM 4117 C C . ALA A 1 525 ? -12.306 4.160 48.281 1.00 82.62 525 ALA A C 1
ATOM 4119 O O . ALA A 1 525 ? -11.243 3.812 48.796 1.00 82.62 525 ALA A O 1
ATOM 4120 N N . ILE A 1 526 ? -12.386 5.207 47.453 1.00 83.88 526 ILE A N 1
ATOM 4121 C CA . ILE A 1 526 ? -11.221 5.970 46.962 1.00 83.88 526 ILE A CA 1
ATOM 4122 C C . ILE A 1 526 ? -10.425 6.594 48.109 1.00 83.88 526 ILE A C 1
ATOM 4124 O O . ILE A 1 526 ? -9.190 6.532 48.119 1.00 83.88 526 ILE A O 1
ATOM 4128 N N . ILE A 1 527 ? -11.128 7.191 49.074 1.00 86.00 527 ILE A N 1
ATOM 4129 C CA . ILE A 1 527 ? -10.521 7.813 50.254 1.00 86.00 527 ILE A CA 1
ATOM 4130 C C . ILE A 1 527 ? -9.803 6.774 51.120 1.00 86.00 527 ILE A C 1
ATOM 4132 O O . ILE A 1 527 ? -8.720 7.047 51.634 1.00 86.00 527 ILE A O 1
ATOM 4136 N N . SER A 1 528 ? -10.381 5.582 51.264 1.00 82.25 528 SER A N 1
ATOM 4137 C CA . SER A 1 528 ? -9.846 4.538 52.145 1.00 82.25 528 SER A CA 1
ATOM 4138 C C . SER A 1 528 ? -8.536 3.922 51.641 1.00 82.25 528 SER A C 1
ATOM 4140 O O . SER A 1 528 ? -7.872 3.220 52.398 1.00 82.25 528 SER A O 1
ATOM 4142 N N . HIS A 1 529 ? -8.155 4.151 50.380 1.00 81.12 529 HIS A N 1
ATOM 4143 C CA . HIS A 1 529 ? -7.003 3.478 49.779 1.00 81.12 529 HIS A CA 1
ATOM 4144 C C . HIS A 1 529 ? -5.675 4.246 49.873 1.00 81.12 529 HIS A C 1
ATOM 4146 O O . HIS A 1 529 ? -4.618 3.620 49.849 1.00 81.12 529 HIS A O 1
ATOM 4152 N N . SER A 1 530 ? -5.691 5.583 49.962 1.00 82.56 530 SER A N 1
ATOM 4153 C CA . SER A 1 530 ? -4.463 6.395 50.030 1.00 82.56 530 SER A CA 1
ATOM 4154 C C . SER A 1 530 ? -4.706 7.788 50.622 1.00 82.56 530 SER A C 1
ATOM 4156 O O . SER A 1 530 ? -5.671 8.467 50.264 1.00 82.56 530 SER A O 1
ATOM 4158 N N . GLU A 1 531 ? -3.782 8.268 51.464 1.00 84.38 531 GLU A N 1
ATOM 4159 C CA . GLU A 1 531 ? -3.799 9.641 52.001 1.00 84.38 531 GLU A CA 1
ATOM 4160 C C . GLU A 1 531 ? -3.705 10.716 50.904 1.00 84.38 531 GLU A C 1
ATOM 4162 O O . GLU A 1 531 ? -4.268 11.806 51.036 1.00 84.38 531 GLU A O 1
ATOM 4167 N N . ASP A 1 532 ? -3.033 10.428 49.786 1.00 85.50 532 ASP A N 1
ATOM 4168 C CA . ASP A 1 532 ? -2.940 11.378 48.673 1.00 85.50 532 ASP A CA 1
ATOM 4169 C C . ASP A 1 532 ? -4.283 11.543 47.949 1.00 85.50 532 ASP A C 1
ATOM 4171 O O . ASP A 1 532 ? -4.607 12.636 47.472 1.00 85.50 532 ASP A O 1
ATOM 4175 N N . ASN A 1 533 ? -5.108 10.491 47.920 1.00 85.31 533 ASN A N 1
ATOM 4176 C CA . ASN A 1 533 ? -6.462 10.559 47.369 1.00 85.31 533 ASN A CA 1
ATOM 4177 C C . ASN A 1 533 ? -7.348 11.448 48.234 1.00 85.31 533 ASN A C 1
ATOM 4179 O O . ASN A 1 533 ? -8.104 12.263 47.707 1.00 85.31 533 ASN A O 1
ATOM 4183 N N . LEU A 1 534 ? -7.199 11.351 49.555 1.00 87.00 534 LEU A N 1
ATOM 4184 C CA . LEU A 1 534 ? -7.944 12.164 50.507 1.00 87.00 534 LEU A CA 1
ATOM 4185 C C . LEU A 1 534 ? -7.741 13.663 50.265 1.00 87.00 534 LEU A C 1
ATOM 4187 O O . LEU A 1 534 ? -8.720 14.405 50.181 1.00 87.00 534 LEU A O 1
ATOM 4191 N N . LYS A 1 535 ? -6.494 14.102 50.049 1.00 87.81 535 LYS A N 1
ATOM 4192 C CA . LYS A 1 535 ? -6.184 15.504 49.705 1.00 87.81 535 LYS A CA 1
ATOM 4193 C C . LYS A 1 535 ? -6.887 15.956 48.425 1.00 87.81 535 LYS A C 1
ATOM 4195 O O . LYS A 1 535 ? -7.368 17.083 48.349 1.00 87.81 535 LYS A O 1
ATOM 4200 N N . LYS A 1 536 ? -6.979 15.093 47.409 1.00 88.44 536 LYS A N 1
ATOM 4201 C CA . LYS A 1 536 ? -7.691 15.423 46.164 1.00 88.44 536 LYS A CA 1
ATOM 4202 C C . LYS A 1 536 ? -9.211 15.462 46.368 1.00 88.44 536 LYS A C 1
ATOM 4204 O O . LYS A 1 536 ? -9.867 16.377 45.868 1.00 88.44 536 LYS A O 1
ATOM 4209 N N . CYS A 1 537 ? -9.758 14.522 47.138 1.00 90.00 537 CYS A N 1
ATOM 4210 C CA . CYS A 1 537 ? -11.183 14.423 47.463 1.00 90.00 537 CYS A CA 1
ATOM 4211 C C . CYS A 1 537 ? -11.691 15.567 48.353 1.00 90.00 537 CYS A C 1
ATOM 4213 O O . CYS A 1 537 ? -12.892 15.817 48.381 1.00 90.00 537 CYS A O 1
ATOM 4215 N N . GLN A 1 538 ? -10.818 16.334 49.011 1.00 91.19 538 GLN A N 1
ATOM 4216 C CA . GLN A 1 538 ? -11.221 17.538 49.754 1.00 91.19 538 GLN A CA 1
ATOM 4217 C C . GLN A 1 538 ? -11.927 18.587 48.907 1.00 91.19 538 GLN A C 1
ATOM 4219 O O . GLN A 1 538 ? -12.776 19.316 49.419 1.00 91.19 538 GLN A O 1
ATOM 4224 N N . LYS A 1 539 ? -11.659 18.615 47.599 1.00 93.00 539 LYS A N 1
ATOM 4225 C CA . LYS A 1 539 ? -12.397 19.461 46.653 1.00 93.00 539 LYS A CA 1
ATOM 4226 C C . LYS A 1 539 ? -13.903 19.148 46.627 1.00 93.00 539 LYS A C 1
ATOM 4228 O O . LYS A 1 539 ? -14.684 20.002 46.220 1.00 93.00 539 LYS A O 1
ATOM 4233 N N . LEU A 1 540 ? -14.311 17.954 47.070 1.00 94.00 540 LEU A N 1
ATOM 4234 C CA . LEU A 1 540 ? -15.706 17.506 47.142 1.00 94.00 540 LEU A CA 1
ATOM 4235 C C . LEU A 1 540 ? -16.386 17.838 48.474 1.00 94.00 540 LEU A C 1
ATOM 4237 O O . LEU A 1 540 ? -17.607 17.716 48.567 1.00 94.00 540 LEU A O 1
ATOM 4241 N N . LEU A 1 541 ? -15.641 18.299 49.486 1.00 94.38 541 LEU A N 1
ATOM 4242 C CA . LEU A 1 541 ? -16.191 18.633 50.803 1.00 94.38 541 LEU A CA 1
ATOM 4243 C C . LEU A 1 541 ? -17.399 19.591 50.732 1.00 94.38 541 LEU A C 1
ATOM 4245 O O . LEU A 1 541 ? -18.381 19.318 51.421 1.00 94.38 541 LEU A O 1
ATOM 4249 N N . PRO A 1 542 ? -17.415 20.643 49.881 1.00 95.69 542 PRO A N 1
ATOM 4250 C CA . PRO A 1 542 ? -18.581 21.520 49.764 1.00 95.69 542 PRO A CA 1
ATOM 4251 C C . PRO A 1 542 ? -19.837 20.801 49.252 1.00 95.69 542 PRO A C 1
ATOM 4253 O O . PRO A 1 542 ? -20.935 21.072 49.736 1.00 95.69 542 PRO A O 1
ATOM 4256 N N . ALA A 1 543 ? -19.686 19.867 48.305 1.00 94.88 543 ALA A N 1
ATOM 4257 C CA . ALA A 1 543 ? -20.804 19.091 47.768 1.00 94.88 543 ALA A CA 1
ATOM 4258 C C . ALA A 1 543 ? -21.370 18.143 48.837 1.00 94.88 543 ALA A C 1
ATOM 4260 O O . ALA A 1 543 ? -22.574 18.138 49.090 1.00 94.88 543 ALA A O 1
ATOM 4261 N N . VAL A 1 544 ? -20.495 17.432 49.556 1.00 95.38 544 VAL A N 1
ATOM 4262 C CA . VAL A 1 544 ? -20.897 16.556 50.670 1.00 95.38 544 VAL A CA 1
ATOM 4263 C C . VAL A 1 544 ? -21.551 17.361 51.803 1.00 95.38 544 VAL A C 1
ATOM 4265 O O . VAL A 1 544 ? -22.555 16.939 52.371 1.00 95.38 544 VAL A O 1
ATOM 4268 N N . GLN A 1 545 ? -21.046 18.559 52.110 1.00 95.69 545 GLN A N 1
ATOM 4269 C CA . GLN A 1 545 ? -21.639 19.442 53.118 1.00 95.69 545 GLN A CA 1
ATOM 4270 C C . GLN A 1 545 ? -23.030 19.946 52.714 1.00 95.69 545 GLN A C 1
ATOM 4272 O O . GLN A 1 545 ? -23.913 20.047 53.566 1.00 95.69 545 GLN A O 1
ATOM 4277 N N . LYS A 1 546 ? -23.244 20.240 51.428 1.00 94.94 546 LYS A N 1
ATOM 4278 C CA . LYS A 1 546 ? -24.562 20.609 50.895 1.00 94.94 546 LYS A CA 1
ATOM 4279 C C . LYS A 1 546 ? -25.561 19.456 51.029 1.00 94.94 546 LYS A C 1
ATOM 4281 O O . LYS A 1 546 ? -26.706 19.687 51.403 1.00 94.94 546 LYS A O 1
ATOM 4286 N N . LEU A 1 547 ? -25.129 18.221 50.776 1.00 94.88 547 LEU A N 1
ATOM 4287 C CA . LEU A 1 547 ? -25.964 17.034 50.982 1.00 94.88 547 LEU A CA 1
ATOM 4288 C C . LEU A 1 547 ? -26.319 16.829 52.452 1.00 94.88 547 LEU A C 1
ATOM 4290 O O . LEU A 1 547 ? -27.463 16.525 52.770 1.00 94.88 547 LEU A O 1
ATOM 4294 N N . ARG A 1 548 ? -25.364 17.067 53.354 1.00 94.81 548 ARG A N 1
ATOM 4295 C CA . ARG A 1 548 ? -25.551 16.928 54.803 1.00 94.81 548 ARG A CA 1
ATOM 4296 C C . ARG A 1 548 ? -26.698 17.786 55.341 1.00 94.81 548 ARG A C 1
ATOM 4298 O O . ARG A 1 548 ? -27.408 17.375 56.255 1.00 94.81 548 ARG A O 1
ATOM 4305 N N . THR A 1 549 ? -26.875 18.986 54.792 1.00 95.06 549 THR A N 1
ATOM 4306 C CA . THR A 1 549 ? -27.935 19.920 55.202 1.00 95.06 549 THR A CA 1
ATOM 4307 C C . THR A 1 549 ? -29.243 19.727 54.432 1.00 95.06 549 THR A C 1
ATOM 4309 O O . THR A 1 549 ? -30.244 20.370 54.763 1.00 95.06 549 THR A O 1
ATOM 4312 N N . SER A 1 550 ? -29.266 18.839 53.434 1.00 93.75 550 SER A N 1
ATOM 4313 C CA . SER A 1 550 ? -30.464 18.535 52.657 1.00 93.75 550 SER A CA 1
ATOM 4314 C C . SER A 1 550 ? -31.486 17.765 53.494 1.00 93.75 550 SER A C 1
ATOM 4316 O O . SER A 1 550 ? -31.161 16.795 54.175 1.00 93.75 550 SER A O 1
ATOM 4318 N N . LYS A 1 551 ? -32.755 18.183 53.424 1.00 91.69 551 LYS A N 1
ATOM 4319 C CA . LYS A 1 551 ? -33.873 17.525 54.124 1.00 91.69 551 LYS A CA 1
ATOM 4320 C C . LYS A 1 551 ? -34.469 16.340 53.356 1.00 91.69 551 LYS A C 1
ATOM 4322 O O . LYS A 1 551 ? -35.292 15.629 53.916 1.00 91.69 551 LYS A O 1
ATOM 4327 N N . HIS A 1 552 ? -34.090 16.157 52.091 1.00 89.50 552 HIS A N 1
ATOM 4328 C CA . HIS A 1 552 ? -34.764 15.245 51.158 1.00 89.50 552 HIS A CA 1
ATOM 4329 C C . HIS A 1 552 ? -34.001 13.939 50.887 1.00 89.50 552 HIS A C 1
ATOM 4331 O O . HIS A 1 552 ? -34.391 13.187 50.002 1.00 89.50 552 HIS A O 1
ATOM 4337 N N . ILE A 1 553 ? -32.926 13.660 51.628 1.00 92.94 553 ILE A N 1
ATOM 4338 C CA . ILE A 1 553 ? -32.148 12.423 51.475 1.00 92.94 553 ILE A CA 1
ATOM 4339 C C . ILE A 1 553 ? -32.655 11.324 52.412 1.00 92.94 553 ILE A C 1
ATOM 4341 O O . ILE A 1 553 ? -33.156 11.609 53.501 1.00 92.94 553 ILE A O 1
ATOM 4345 N N . SER A 1 554 ? -32.515 10.066 51.987 1.00 92.69 554 SER A N 1
ATOM 4346 C CA . SER A 1 554 ? -32.863 8.912 52.819 1.00 92.69 554 SER A CA 1
ATOM 4347 C C . SER A 1 554 ? -31.975 8.850 54.070 1.00 92.69 554 SER A C 1
ATOM 4349 O O . SER A 1 554 ? -30.850 9.358 54.073 1.00 92.69 554 SER A O 1
ATOM 4351 N N . GLU A 1 555 ? -32.454 8.215 55.142 1.00 90.75 555 GLU A N 1
ATOM 4352 C CA . GLU A 1 555 ? -31.672 8.091 56.380 1.00 90.75 555 GLU A CA 1
ATOM 4353 C C . GLU A 1 555 ? -30.398 7.248 56.168 1.00 90.75 555 GLU A C 1
ATOM 4355 O O . GLU A 1 555 ? -29.356 7.536 56.753 1.00 90.75 555 GLU A O 1
ATOM 4360 N N . GLU A 1 556 ? -30.441 6.258 55.272 1.00 88.88 556 GLU A N 1
ATOM 4361 C CA . GLU A 1 556 ? -29.280 5.439 54.900 1.00 88.88 556 GLU A CA 1
ATOM 4362 C C . GLU A 1 556 ? -28.220 6.271 54.170 1.00 88.88 556 GLU A C 1
ATOM 4364 O O . GLU A 1 556 ? -27.049 6.287 54.563 1.00 88.88 556 GLU A O 1
ATOM 4369 N N . THR A 1 557 ? -28.647 7.052 53.178 1.00 91.00 557 THR A N 1
ATOM 4370 C CA . THR A 1 557 ? -27.795 8.004 52.459 1.00 91.00 557 THR A CA 1
ATOM 4371 C C . THR A 1 557 ? -27.188 9.024 53.417 1.00 91.00 557 THR A C 1
ATOM 4373 O O . THR A 1 557 ? -26.003 9.340 53.337 1.00 91.00 557 THR A O 1
ATOM 4376 N N . LYS A 1 558 ? -27.971 9.522 54.378 1.00 93.00 558 LYS A N 1
ATOM 4377 C CA . LYS A 1 558 ? -27.513 10.494 55.376 1.00 93.00 558 LYS A CA 1
ATOM 4378 C C . LYS A 1 558 ? -26.390 9.938 56.249 1.00 93.00 558 LYS A C 1
ATOM 4380 O O . LYS A 1 558 ? -25.439 10.663 56.539 1.00 93.00 558 LYS A O 1
ATOM 4385 N N . ILE A 1 559 ? -26.443 8.652 56.603 1.00 91.25 559 ILE A N 1
ATOM 4386 C CA . ILE A 1 559 ? -25.344 7.970 57.302 1.00 91.25 559 ILE A CA 1
ATOM 4387 C C . ILE A 1 559 ? -24.078 7.970 56.435 1.00 91.25 559 ILE A C 1
ATOM 4389 O O . ILE A 1 559 ? -23.006 8.313 56.936 1.00 91.25 559 ILE A O 1
ATOM 4393 N N . LEU A 1 560 ? -24.189 7.632 55.146 1.00 89.81 560 LEU A N 1
ATOM 4394 C CA . LEU A 1 560 ? -23.052 7.652 54.219 1.00 89.81 560 LEU A CA 1
ATOM 4395 C C . LEU A 1 560 ? -22.482 9.068 54.040 1.00 89.81 560 LEU A C 1
ATOM 4397 O O . LEU A 1 560 ? -21.262 9.237 54.035 1.00 89.81 560 LEU A O 1
ATOM 4401 N N . VAL A 1 561 ? -23.337 10.091 53.950 1.00 94.44 561 VAL A N 1
ATOM 4402 C CA . VAL A 1 561 ? -22.932 11.503 53.851 1.00 94.44 561 VAL A CA 1
ATOM 4403 C C . VAL A 1 561 ? -22.169 11.947 55.099 1.00 94.44 561 VAL A C 1
ATOM 4405 O O . VAL A 1 561 ? -21.083 12.509 54.970 1.00 94.44 561 VAL A O 1
ATOM 4408 N N . GLU A 1 562 ? -22.691 11.683 56.300 1.00 93.31 562 GLU A N 1
ATOM 4409 C CA . GLU A 1 562 ? -22.029 12.041 57.565 1.00 93.31 562 GLU A CA 1
ATOM 4410 C C . GLU A 1 562 ? -20.671 11.343 57.708 1.00 93.31 562 GLU A C 1
ATOM 4412 O O . GLU A 1 562 ? -19.681 11.976 58.079 1.00 93.31 562 GLU A O 1
ATOM 4417 N N . GLN A 1 563 ? -20.596 10.058 57.352 1.00 88.81 563 GLN A N 1
ATOM 4418 C CA . GLN A 1 563 ? -19.347 9.292 57.370 1.00 88.81 563 GLN A CA 1
ATOM 4419 C C . GLN A 1 563 ? -18.320 9.862 56.394 1.00 88.81 563 GLN A C 1
ATOM 4421 O O . GLN A 1 563 ? -17.177 10.127 56.768 1.00 88.81 563 GLN A O 1
ATOM 4426 N N . THR A 1 564 ? -18.736 10.095 55.153 1.00 91.31 564 THR A N 1
ATOM 4427 C CA . THR A 1 564 ? -17.870 10.652 54.111 1.00 91.31 564 THR A CA 1
ATOM 4428 C C . THR A 1 564 ? -17.377 12.043 54.505 1.00 91.31 564 THR A C 1
ATOM 4430 O O . THR A 1 564 ? -16.186 12.336 54.395 1.00 91.31 564 THR A O 1
ATOM 4433 N N . PHE A 1 565 ? -18.265 12.888 55.040 1.00 94.00 565 PHE A N 1
ATOM 4434 C CA . PHE A 1 565 ? -17.922 14.218 55.537 1.00 94.00 565 PHE A CA 1
ATOM 4435 C C . PHE A 1 565 ? -16.884 14.150 56.658 1.00 94.00 565 PHE A C 1
ATOM 4437 O O . PHE A 1 565 ? -15.880 14.857 56.595 1.00 94.00 565 PHE A O 1
ATOM 4444 N N . ALA A 1 566 ? -17.096 13.292 57.660 1.00 89.56 566 ALA A N 1
ATOM 4445 C CA . ALA A 1 566 ? -16.189 13.154 58.794 1.00 89.56 566 ALA A CA 1
ATOM 4446 C C . ALA A 1 566 ? -14.778 12.749 58.349 1.00 89.56 566 ALA A C 1
ATOM 4448 O O . ALA A 1 566 ? -13.800 13.354 58.792 1.00 89.56 566 ALA A O 1
ATOM 4449 N N . ILE A 1 567 ? -14.659 11.785 57.432 1.00 87.00 567 ILE A N 1
ATOM 4450 C CA . ILE A 1 567 ? -13.357 11.314 56.943 1.00 87.00 567 ILE A CA 1
ATOM 4451 C C . ILE A 1 567 ? -12.636 12.419 56.154 1.00 87.00 567 ILE A C 1
ATOM 4453 O O . ILE A 1 567 ? -11.456 12.679 56.403 1.00 87.00 567 ILE A O 1
ATOM 4457 N N . ILE A 1 568 ? -13.340 13.115 55.251 1.00 89.81 568 ILE A N 1
ATOM 4458 C CA . ILE A 1 568 ? -12.750 14.196 54.441 1.00 89.81 568 ILE A CA 1
ATOM 4459 C C . ILE A 1 568 ? -12.345 15.393 55.311 1.00 89.81 568 ILE A C 1
ATOM 4461 O O . ILE A 1 568 ? -11.232 15.907 55.168 1.00 89.81 568 ILE A O 1
ATOM 4465 N N . ALA A 1 569 ? -13.226 15.830 56.216 1.00 88.50 569 ALA A N 1
ATOM 4466 C CA . ALA A 1 569 ? -13.018 17.011 57.056 1.00 88.50 569 ALA A CA 1
ATOM 4467 C C . ALA A 1 569 ? -11.881 16.826 58.071 1.00 88.50 569 ALA A C 1
ATOM 4469 O O . ALA A 1 569 ? -11.193 17.785 58.411 1.00 88.50 569 ALA A O 1
ATOM 4470 N N . THR A 1 570 ? -11.664 15.597 58.542 1.00 86.25 570 THR A N 1
ATOM 4471 C CA . THR A 1 570 ? -10.628 15.290 59.539 1.00 86.25 570 THR A CA 1
ATOM 4472 C C . THR A 1 570 ? -9.297 14.875 58.921 1.00 86.25 570 THR A C 1
ATOM 4474 O O . THR A 1 570 ? -8.392 14.495 59.659 1.00 86.25 570 THR A O 1
ATOM 4477 N N . PHE A 1 571 ? -9.152 14.929 57.589 1.00 78.38 571 PHE A N 1
ATOM 4478 C CA . PHE A 1 571 ? -7.968 14.416 56.885 1.00 78.38 571 PHE A CA 1
ATOM 4479 C C . PHE A 1 571 ? -7.635 12.965 57.285 1.00 78.38 571 PHE A C 1
ATOM 4481 O O . PHE A 1 571 ? -6.475 12.569 57.303 1.00 78.38 571 PHE A O 1
ATOM 4488 N N . GLY A 1 572 ? -8.650 12.157 57.616 1.00 64.88 572 GLY A N 1
ATOM 4489 C CA . GLY A 1 572 ? -8.447 10.762 58.003 1.00 64.88 572 GLY A CA 1
ATOM 4490 C C . GLY A 1 572 ? -7.817 10.582 59.389 1.00 64.88 572 GLY A C 1
ATOM 4491 O O . GLY A 1 572 ? -7.546 9.451 59.780 1.00 64.88 572 GLY A O 1
ATOM 4492 N N . ALA A 1 573 ? -7.633 11.655 60.171 1.00 62.56 573 ALA A N 1
ATOM 4493 C CA . ALA A 1 573 ? -7.065 11.590 61.521 1.00 62.56 573 ALA A CA 1
ATOM 4494 C C . ALA A 1 573 ? -7.925 10.762 62.497 1.00 62.56 573 ALA A C 1
ATOM 4496 O O . ALA A 1 573 ? -7.421 10.247 63.493 1.00 62.56 573 ALA A O 1
ATOM 4497 N N . VAL A 1 574 ? -9.212 10.568 62.189 1.00 58.47 574 VAL A N 1
ATOM 4498 C CA . VAL A 1 574 ? -10.136 9.692 62.930 1.00 58.47 574 VAL A CA 1
ATOM 4499 C C . VAL A 1 574 ? -10.184 8.299 62.274 1.00 58.47 574 VAL A C 1
ATOM 4501 O O . VAL A 1 574 ? -11.239 7.770 61.942 1.00 58.47 574 VAL A O 1
ATOM 4504 N N . SER A 1 575 ? -9.020 7.689 62.023 1.00 49.41 575 SER A N 1
ATOM 4505 C CA . SER A 1 575 ? -8.918 6.402 61.301 1.00 49.41 575 SER A CA 1
ATOM 4506 C C . SER A 1 575 ? -9.394 5.186 62.124 1.00 49.41 575 SER A C 1
ATOM 4508 O O . SER A 1 575 ? -9.719 4.133 61.575 1.00 49.41 575 SER A O 1
ATOM 4510 N N . GLY A 1 576 ? -9.525 5.329 63.451 1.00 57.00 576 GLY A N 1
ATOM 4511 C CA . GLY A 1 576 ? -10.046 4.271 64.330 1.00 57.00 576 GLY A CA 1
ATOM 4512 C C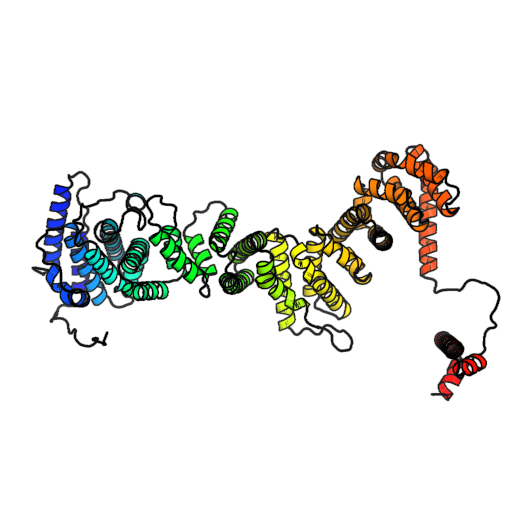 . GLY A 1 576 ? -11.471 3.817 63.974 1.00 57.00 576 GLY A C 1
ATOM 4513 O O . GLY A 1 576 ? -11.770 2.625 64.052 1.00 57.00 576 GLY A O 1
ATOM 4514 N N . ASP A 1 577 ? -12.311 4.736 63.488 1.00 52.69 577 ASP A N 1
ATOM 4515 C CA . ASP A 1 577 ? -13.681 4.440 63.047 1.00 52.69 577 ASP A CA 1
ATOM 4516 C C . ASP A 1 577 ? -13.749 3.955 61.587 1.00 52.69 577 ASP A C 1
ATOM 4518 O O . ASP A 1 577 ? -14.698 3.267 61.207 1.00 52.69 577 ASP A O 1
ATOM 4522 N N . VAL A 1 578 ? -12.717 4.207 60.772 1.00 51.25 578 VAL A N 1
ATOM 4523 C CA . VAL A 1 578 ? -12.627 3.734 59.375 1.00 51.25 578 VAL A CA 1
ATOM 4524 C C . VAL A 1 578 ? -12.514 2.205 59.314 1.00 51.25 578 VAL A C 1
ATOM 4526 O O . VAL A 1 578 ? -13.151 1.570 58.477 1.00 51.25 578 VAL A O 1
ATOM 4529 N N . LEU A 1 579 ? -11.818 1.578 60.269 1.00 53.78 579 LEU A N 1
ATOM 4530 C CA . LEU A 1 579 ? -11.805 0.113 60.442 1.00 53.78 579 LEU A CA 1
ATOM 4531 C C . LEU A 1 579 ? -13.189 -0.456 60.801 1.00 53.78 579 LEU A C 1
ATOM 4533 O O . LEU A 1 579 ? -13.521 -1.593 60.445 1.00 53.78 579 LEU A O 1
ATOM 4537 N N . LEU A 1 580 ? -14.011 0.325 61.505 1.00 58.25 580 LEU A N 1
ATOM 4538 C CA . LEU A 1 580 ? -15.396 -0.030 61.805 1.00 58.25 580 LEU A CA 1
ATOM 4539 C C . LEU A 1 580 ? -16.258 0.055 60.536 1.00 58.25 580 LEU A C 1
ATOM 4541 O O . LEU A 1 580 ? -17.096 -0.818 60.304 1.00 58.25 580 LEU A O 1
ATOM 4545 N N . VAL A 1 581 ? -16.009 1.062 59.696 1.00 54.41 581 VAL A N 1
ATOM 4546 C CA . VAL A 1 581 ? -16.657 1.269 58.392 1.00 54.41 581 VAL A CA 1
ATOM 4547 C C . VAL A 1 581 ? -16.281 0.169 57.403 1.00 54.41 581 VAL A C 1
ATOM 4549 O O . VAL A 1 581 ? -17.170 -0.398 56.779 1.00 54.41 581 VAL A O 1
ATOM 4552 N N . GLU A 1 582 ? -15.014 -0.232 57.317 1.00 55.06 582 GLU A N 1
ATOM 4553 C CA . GLU A 1 582 ? -14.577 -1.327 56.444 1.00 55.06 582 GLU A CA 1
ATOM 4554 C C . GLU A 1 582 ? -15.232 -2.661 56.852 1.00 55.06 582 GLU A C 1
ATOM 4556 O O . GLU A 1 582 ? -15.687 -3.437 56.006 1.00 55.06 582 GLU A O 1
ATOM 4561 N N . LYS A 1 583 ? -15.373 -2.907 58.165 1.00 63.94 583 LYS A N 1
ATOM 4562 C CA . LYS A 1 583 ? -16.146 -4.042 58.699 1.00 63.94 583 LYS A CA 1
ATOM 4563 C C . LYS A 1 583 ? -17.636 -3.935 58.370 1.00 63.94 583 LYS A C 1
ATOM 4565 O O . LYS A 1 583 ? -18.247 -4.956 58.049 1.00 63.94 583 LYS A O 1
ATOM 4570 N N . LYS A 1 584 ? -18.226 -2.738 58.441 1.00 61.12 584 LYS A N 1
ATOM 4571 C CA . LYS A 1 584 ? -19.652 -2.504 58.167 1.00 61.12 584 LYS A CA 1
ATOM 4572 C C . LYS A 1 584 ? -19.972 -2.601 56.671 1.00 61.12 584 LYS A C 1
ATOM 4574 O O . LYS A 1 584 ? -20.951 -3.249 56.330 1.00 61.12 584 LYS A O 1
ATOM 4579 N N . LEU A 1 585 ? -19.102 -2.102 55.791 1.00 56.59 585 LEU A N 1
ATOM 4580 C CA . LEU A 1 585 ? -19.169 -2.276 54.335 1.00 56.59 585 LEU A CA 1
ATOM 4581 C C . LEU A 1 585 ? -19.014 -3.745 53.947 1.00 56.59 585 LEU A C 1
ATOM 4583 O O . LEU A 1 585 ? -19.866 -4.282 53.249 1.00 56.59 585 LEU A O 1
ATOM 4587 N N . LYS A 1 586 ? -17.995 -4.450 54.461 1.00 64.56 586 LYS A N 1
ATOM 4588 C CA . LYS A 1 586 ? -17.840 -5.900 54.228 1.00 64.56 586 LYS A CA 1
ATOM 4589 C C . LYS A 1 586 ? -19.054 -6.693 54.719 1.00 64.56 586 LYS A C 1
ATOM 4591 O O . LYS A 1 586 ? -19.402 -7.706 54.113 1.00 64.56 586 LYS A O 1
ATOM 4596 N N . LYS A 1 587 ? -19.705 -6.245 55.798 1.00 69.69 587 LYS A N 1
ATOM 4597 C CA . LYS A 1 587 ? -20.960 -6.822 56.294 1.00 69.69 587 LYS A CA 1
ATOM 4598 C C . LYS A 1 587 ? -22.134 -6.509 55.361 1.00 69.69 587 LYS A C 1
ATOM 4600 O O . LYS A 1 587 ? -22.821 -7.447 54.981 1.00 69.69 587 LYS A O 1
ATOM 4605 N N . MET A 1 588 ? -22.293 -5.263 54.917 1.00 56.09 588 MET A N 1
ATOM 4606 C CA . MET A 1 588 ? -23.315 -4.848 53.950 1.00 56.09 588 MET A CA 1
ATOM 4607 C C . MET A 1 588 ? -23.178 -5.580 52.613 1.00 56.09 588 MET A C 1
ATOM 4609 O O . MET A 1 588 ? -24.166 -6.103 52.123 1.00 56.09 588 MET A O 1
ATOM 4613 N N . PHE A 1 589 ? -21.972 -5.710 52.051 1.00 53.53 589 PHE A N 1
ATOM 4614 C CA . PHE A 1 589 ? -21.741 -6.470 50.816 1.00 53.53 589 PHE A CA 1
ATOM 4615 C C . PHE A 1 589 ? -22.015 -7.967 50.994 1.00 53.53 589 PHE A C 1
ATOM 4617 O O . PHE A 1 589 ? -22.602 -8.593 50.115 1.00 53.53 589 PHE A O 1
ATOM 4624 N N . LYS A 1 590 ? -21.649 -8.553 52.144 1.00 64.56 590 LYS A N 1
ATOM 4625 C CA . LYS A 1 590 ? -22.006 -9.945 52.468 1.00 64.56 590 LYS A CA 1
ATOM 4626 C C . LYS A 1 590 ? -23.508 -10.132 52.666 1.00 64.56 590 LYS A C 1
ATOM 4628 O O . LYS A 1 590 ? -24.020 -11.189 52.316 1.00 64.56 590 LYS A O 1
ATOM 4633 N N . GLU A 1 591 ? -24.201 -9.156 53.242 1.00 61.09 591 GLU A N 1
ATOM 4634 C CA . GLU A 1 591 ? -25.652 -9.191 53.434 1.00 61.09 591 GLU A CA 1
ATOM 4635 C C . GLU A 1 591 ? -26.386 -8.983 52.106 1.00 61.09 591 GLU A C 1
ATOM 4637 O O . GLU A 1 591 ? -27.266 -9.777 51.809 1.00 61.09 591 GLU A O 1
ATOM 4642 N N . LYS A 1 592 ? -25.959 -8.049 51.245 1.00 51.81 592 LYS A N 1
ATOM 4643 C CA . LYS A 1 592 ? -26.504 -7.859 49.887 1.00 51.81 592 LYS A CA 1
ATOM 4644 C C . LYS A 1 592 ? -26.313 -9.099 49.011 1.00 51.81 592 LYS A C 1
ATOM 4646 O O . LYS A 1 592 ? -27.273 -9.573 48.420 1.00 51.81 592 LYS A O 1
ATOM 4651 N N . LYS A 1 593 ? -25.119 -9.704 49.033 1.00 50.03 593 LYS A N 1
ATOM 4652 C CA . LYS A 1 593 ? -24.832 -10.955 48.312 1.00 50.03 593 LYS A CA 1
ATOM 4653 C C . LYS A 1 593 ? -25.644 -12.141 48.850 1.00 50.03 593 LYS A C 1
ATOM 4655 O O . LYS A 1 593 ? -26.122 -12.958 48.077 1.00 50.03 593 LYS A O 1
ATOM 4660 N N . LYS A 1 594 ? -25.875 -12.205 50.170 1.00 58.22 594 LYS A N 1
ATOM 4661 C CA . LYS A 1 594 ? -26.813 -13.171 50.771 1.00 58.22 594 LYS A CA 1
ATOM 4662 C C . LYS A 1 594 ? -28.267 -12.896 50.383 1.00 58.22 594 LYS A C 1
ATOM 4664 O O . LYS A 1 594 ? -29.020 -13.846 50.241 1.00 58.22 594 LYS A O 1
ATOM 4669 N N . ILE A 1 595 ? -28.666 -11.636 50.234 1.00 48.69 595 ILE A N 1
ATOM 4670 C CA . ILE A 1 595 ? -30.018 -11.239 49.817 1.00 48.69 595 ILE A CA 1
ATOM 4671 C C . ILE A 1 595 ? -30.252 -11.561 48.330 1.00 48.69 595 ILE A C 1
ATOM 4673 O O . ILE A 1 595 ? -31.349 -11.979 47.984 1.00 48.69 595 ILE A O 1
ATOM 4677 N N . GLU A 1 596 ? -29.232 -11.464 47.474 1.00 44.50 596 GLU A N 1
ATOM 4678 C CA . GLU A 1 596 ? -29.293 -11.853 46.052 1.00 44.50 596 GLU A CA 1
ATOM 4679 C C . GLU A 1 596 ? -29.189 -13.376 45.830 1.00 44.50 596 GLU A C 1
ATOM 4681 O O . GLU A 1 596 ? -29.838 -13.919 44.937 1.00 44.50 596 GLU A O 1
ATOM 4686 N N . GLU A 1 597 ? -28.439 -14.100 46.671 1.00 46.78 597 GLU A N 1
ATOM 4687 C CA . GLU A 1 597 ? -28.372 -15.574 46.646 1.00 46.78 597 GLU A CA 1
ATOM 4688 C C . GLU A 1 597 ? -29.620 -16.244 47.267 1.00 46.78 597 GLU A C 1
ATOM 4690 O O . GLU A 1 597 ? -29.863 -17.440 47.067 1.00 46.78 597 GLU A O 1
ATOM 4695 N N . ILE A 1 598 ? -30.467 -15.486 47.973 1.00 45.25 598 ILE A N 1
ATOM 4696 C CA . ILE A 1 598 ? -31.774 -15.938 48.459 1.00 45.25 598 ILE A CA 1
ATOM 4697 C C . ILE A 1 598 ? -32.843 -15.575 47.417 1.00 45.25 598 ILE A C 1
ATOM 4699 O O . ILE A 1 598 ? -33.275 -14.435 47.292 1.00 45.25 598 ILE A O 1
ATOM 4703 N N . LYS A 1 599 ? -33.325 -16.589 46.687 1.00 41.47 599 LYS A N 1
ATOM 4704 C CA . LYS A 1 599 ? -34.561 -16.524 45.878 1.00 41.47 599 LYS A CA 1
ATOM 4705 C C . LYS A 1 599 ? -35.697 -15.796 46.627 1.00 41.47 599 LYS A C 1
ATOM 4707 O O . LYS A 1 599 ? -35.823 -15.960 47.840 1.00 41.47 599 LYS A O 1
ATOM 4712 N N . PRO A 1 600 ? -36.589 -15.080 45.917 1.00 41.22 600 PRO A N 1
ATOM 4713 C CA . PRO A 1 600 ? -37.432 -14.051 46.512 1.00 41.22 600 PRO A CA 1
ATOM 4714 C C . PRO A 1 600 ? -38.443 -14.636 47.501 1.00 41.22 600 PRO A C 1
ATOM 4716 O O . PRO A 1 600 ? -39.403 -15.310 47.116 1.00 41.22 600 PRO A O 1
ATOM 4719 N N . GLN A 1 601 ? -38.265 -14.314 48.781 1.00 35.34 601 GLN A N 1
ATOM 4720 C CA . GLN A 1 601 ? -39.368 -14.257 49.731 1.00 35.34 601 GLN A CA 1
ATOM 4721 C C . GLN A 1 601 ? -40.038 -12.887 49.593 1.00 35.34 601 GLN A C 1
ATOM 4723 O O . GLN A 1 601 ? -39.406 -11.844 49.731 1.00 35.34 601 GLN A O 1
ATOM 4728 N N . LYS A 1 602 ? -41.330 -12.916 49.255 1.00 38.19 602 LYS A N 1
ATOM 4729 C CA . LYS A 1 602 ? -42.200 -11.742 49.144 1.00 38.19 602 LYS A CA 1
ATOM 4730 C C . LYS A 1 602 ? -42.328 -10.991 50.484 1.00 38.19 602 LYS A C 1
ATOM 4732 O O . LYS A 1 602 ? -42.287 -11.637 51.532 1.00 38.19 602 LYS A O 1
ATOM 4737 N N . PRO A 1 603 ? -42.609 -9.674 50.455 1.00 37.25 603 PRO A N 1
ATOM 4738 C CA . PRO A 1 603 ? -42.986 -8.914 51.639 1.00 37.25 603 PRO A CA 1
ATOM 4739 C C . PRO A 1 603 ? -44.361 -9.344 52.167 1.00 37.25 603 PRO A C 1
ATOM 4741 O O . PRO A 1 603 ? -45.288 -9.603 51.397 1.00 37.25 603 PRO A O 1
ATOM 4744 N N . GLN A 1 604 ? -44.496 -9.363 53.493 1.00 36.97 604 GLN A N 1
ATOM 4745 C CA . GLN A 1 604 ? -45.784 -9.375 54.179 1.00 36.97 604 GLN A CA 1
ATOM 4746 C C . GLN A 1 604 ? -46.466 -8.011 53.997 1.00 36.97 604 GLN A C 1
ATOM 4748 O O . GLN A 1 604 ? -46.149 -7.044 54.682 1.00 36.97 604 GLN A O 1
ATOM 4753 N N . GLN A 1 605 ? -47.432 -7.957 53.087 1.00 38.50 605 GLN A N 1
ATOM 4754 C CA . GLN A 1 605 ? -48.624 -7.126 53.231 1.00 38.50 605 GLN A CA 1
ATOM 4755 C C . GLN A 1 605 ? -49.838 -8.061 53.186 1.00 38.50 605 GLN A C 1
ATOM 4757 O O . GLN A 1 605 ? -49.787 -9.133 52.584 1.00 38.50 605 GLN A O 1
ATOM 4762 N N . ALA A 1 606 ? -50.882 -7.693 53.923 1.00 38.97 606 ALA A N 1
ATOM 4763 C CA . ALA A 1 606 ? -52.060 -8.506 54.195 1.00 38.97 606 ALA A CA 1
ATOM 4764 C C . ALA A 1 606 ? -52.705 -9.119 52.930 1.00 38.97 606 ALA A C 1
ATOM 4766 O O . ALA A 1 606 ? -52.959 -8.399 51.976 1.00 38.97 606 ALA A O 1
ATOM 4767 N N . GLY A 1 607 ? -52.981 -10.435 52.989 1.00 38.69 607 GLY A N 1
ATOM 4768 C CA . GLY A 1 607 ? -53.939 -11.230 52.189 1.00 38.69 607 GLY A CA 1
ATOM 4769 C C . GLY A 1 607 ? -53.942 -11.074 50.658 1.00 38.69 607 GLY A C 1
ATOM 4770 O O . GLY A 1 607 ? -54.353 -10.045 50.138 1.00 38.69 607 GLY A O 1
ATOM 4771 N N . PRO A 1 608 ? -53.681 -12.165 49.917 1.00 37.31 608 PRO A N 1
ATOM 4772 C CA . PRO A 1 608 ? -54.824 -12.991 49.527 1.00 37.31 608 PRO A CA 1
ATOM 4773 C C . PRO A 1 608 ? -54.653 -14.424 50.029 1.00 37.31 608 PRO A C 1
ATOM 4775 O O . PRO A 1 608 ? -53.533 -14.910 50.207 1.00 37.31 608 PRO A O 1
ATOM 4778 N N . ALA A 1 609 ? -55.773 -15.084 50.317 1.00 47.34 609 ALA A N 1
ATOM 4779 C CA . ALA A 1 609 ? -55.796 -16.481 50.725 1.00 47.34 609 ALA A CA 1
ATOM 4780 C C . ALA A 1 609 ? -54.956 -17.332 49.755 1.00 47.34 609 ALA A C 1
ATOM 4782 O O . ALA A 1 609 ? -54.957 -17.099 48.547 1.00 47.34 609 ALA A O 1
ATOM 4783 N N . LYS A 1 610 ? -54.206 -18.307 50.285 1.00 52.88 610 LYS A N 1
ATOM 4784 C CA . LYS A 1 610 ? -53.610 -19.358 49.453 1.00 52.88 610 LYS A CA 1
ATOM 4785 C C . LYS A 1 610 ? -54.758 -20.057 48.723 1.00 52.88 610 LYS A C 1
ATOM 4787 O O . LYS A 1 610 ? -55.453 -20.849 49.350 1.00 52.88 610 LYS A O 1
ATOM 4792 N N . LEU A 1 611 ? -54.928 -19.757 47.439 1.00 62.00 611 LEU A N 1
ATOM 4793 C CA . LEU A 1 611 ? -55.835 -20.490 46.569 1.00 62.00 611 LEU A CA 1
ATOM 4794 C C . LEU A 1 611 ? -55.318 -21.927 46.456 1.00 62.00 611 LEU A C 1
ATOM 4796 O O . LEU A 1 611 ? -54.137 -22.170 46.181 1.00 62.00 611 LEU A O 1
ATOM 4800 N N . SER A 1 612 ? -56.191 -22.877 46.743 1.00 80.44 612 SER A N 1
ATOM 4801 C CA . SER A 1 612 ? -55.963 -24.298 46.522 1.00 80.44 612 SER A CA 1
ATOM 4802 C C . SER A 1 612 ? -55.790 -24.587 45.024 1.00 80.44 612 SER A C 1
ATOM 4804 O O . SER A 1 612 ? -56.180 -23.789 44.168 1.00 80.44 612 SER A O 1
ATOM 4806 N N . PHE A 1 613 ? -55.213 -25.746 44.686 1.00 83.00 613 PHE A N 1
ATOM 4807 C CA . PHE A 1 613 ? -55.081 -26.196 43.293 1.00 83.00 613 PHE A CA 1
ATOM 4808 C C . PHE A 1 613 ? -56.416 -26.123 42.538 1.00 83.00 613 PHE A C 1
ATOM 4810 O O . PHE A 1 613 ? -56.449 -25.685 41.394 1.00 83.00 613 PHE A O 1
ATOM 4817 N N . LYS A 1 614 ? -57.517 -26.477 43.213 1.00 82.81 614 LYS A N 1
ATOM 4818 C CA . LYS A 1 614 ? -58.865 -26.456 42.647 1.00 82.81 614 LYS A CA 1
ATOM 4819 C C . LYS A 1 614 ? -59.330 -25.042 42.293 1.00 82.81 614 LYS A C 1
ATOM 4821 O O . LYS A 1 614 ? -59.797 -24.829 41.185 1.00 82.81 614 LYS A O 1
ATOM 4826 N N . GLU A 1 615 ? -59.127 -24.074 43.181 1.00 85.38 615 GLU A N 1
ATOM 4827 C CA . GLU A 1 615 ? -59.507 -22.679 42.915 1.00 85.38 615 GLU A CA 1
ATOM 4828 C C . GLU A 1 615 ? -58.620 -22.055 41.824 1.00 85.38 615 GLU A C 1
ATOM 4830 O O . GLU A 1 615 ? -59.105 -21.317 40.977 1.00 85.38 615 GLU A O 1
ATOM 4835 N N . SER A 1 616 ? -57.332 -22.420 41.767 1.00 88.69 616 SER A N 1
ATOM 4836 C CA . SER A 1 616 ? -56.438 -21.982 40.679 1.00 88.69 616 SER A CA 1
ATOM 4837 C C . SER A 1 616 ? -56.825 -22.582 39.320 1.00 88.69 616 SER A C 1
ATOM 4839 O O . SER A 1 616 ? -56.585 -21.967 38.282 1.00 88.69 616 SER A O 1
ATOM 4841 N N . LEU A 1 617 ? -57.399 -23.790 39.319 1.00 87.56 617 LEU A N 1
ATOM 4842 C CA . LEU A 1 617 ? -57.929 -24.449 38.127 1.00 87.56 617 LEU A CA 1
ATOM 4843 C C . LEU A 1 617 ? -59.242 -23.799 37.670 1.00 87.56 617 LEU A C 1
ATOM 4845 O O . LEU A 1 617 ? -59.425 -23.586 36.475 1.00 87.56 617 LEU A O 1
ATOM 4849 N N . GLU A 1 618 ? -60.119 -23.449 38.614 1.00 88.06 618 GLU A N 1
ATOM 4850 C CA . GLU A 1 618 ? -61.364 -22.716 38.353 1.00 88.06 618 GLU A CA 1
ATOM 4851 C C . GLU A 1 618 ? -61.071 -21.315 37.786 1.00 88.06 618 GLU A C 1
ATOM 4853 O O . GLU A 1 618 ? -61.636 -20.952 36.759 1.00 88.06 618 GLU A O 1
ATOM 4858 N N . GLU A 1 619 ? -60.098 -20.581 38.341 1.00 90.56 619 GLU A N 1
ATOM 4859 C CA . GLU A 1 619 ? -59.649 -19.289 37.792 1.00 90.56 619 GLU A CA 1
ATOM 4860 C C . GLU A 1 619 ? -59.021 -19.419 36.394 1.00 90.56 619 GLU A C 1
ATOM 4862 O O . GLU A 1 619 ? -59.190 -18.544 35.550 1.00 90.56 619 GLU A O 1
ATOM 4867 N N . ALA A 1 620 ? -58.296 -20.508 36.112 1.00 86.50 620 ALA A N 1
ATOM 4868 C CA . ALA A 1 620 ? -57.708 -20.749 34.789 1.00 86.50 620 ALA A CA 1
ATOM 4869 C C . ALA A 1 620 ? -58.749 -21.158 33.728 1.00 86.50 620 ALA A C 1
ATOM 4871 O O . ALA A 1 620 ? -58.475 -21.065 32.525 1.00 86.50 620 ALA A O 1
ATOM 4872 N N . ALA A 1 621 ? -59.920 -21.623 34.166 1.00 84.31 621 ALA A N 1
ATOM 4873 C CA . ALA A 1 621 ? -61.056 -21.955 33.315 1.00 84.31 621 ALA A CA 1
ATOM 4874 C C . ALA A 1 621 ? -61.996 -20.758 33.074 1.00 84.31 621 ALA A C 1
ATOM 4876 O O . ALA A 1 621 ? -62.894 -20.869 32.240 1.00 84.31 621 ALA A O 1
ATOM 4877 N N . ASP A 1 622 ? -61.775 -19.628 33.753 1.00 89.25 622 ASP A N 1
ATOM 4878 C CA . ASP A 1 622 ? -62.566 -18.406 33.596 1.00 89.25 622 ASP A CA 1
ATOM 4879 C C . ASP A 1 622 ? -62.365 -17.769 32.199 1.00 89.25 622 ASP A C 1
ATOM 4881 O O . ASP A 1 622 ? -61.264 -17.790 31.630 1.00 89.25 622 ASP A O 1
ATOM 4885 N N . GLU A 1 623 ? -63.441 -17.231 31.611 1.00 83.75 623 GLU A N 1
ATOM 4886 C CA . GLU A 1 623 ? -63.417 -16.584 30.290 1.00 83.75 623 GLU A CA 1
ATOM 4887 C C . GLU A 1 623 ? -62.815 -15.168 30.339 1.00 83.75 623 GLU A C 1
ATOM 4889 O O . GLU A 1 623 ? -62.336 -14.666 29.313 1.00 83.75 623 GLU A O 1
ATOM 4894 N N . GLU A 1 624 ? -62.758 -14.530 31.512 1.00 72.50 624 GLU A N 1
ATOM 4895 C CA . GLU A 1 624 ? -62.156 -13.211 31.674 1.00 72.50 624 GLU A CA 1
ATOM 4896 C C . GLU A 1 624 ? -60.620 -13.287 31.713 1.00 72.50 624 GLU A C 1
ATOM 4898 O O . GLU A 1 624 ? -59.990 -13.851 32.611 1.00 72.50 624 GLU A O 1
ATOM 4903 N N . ILE A 1 625 ? -59.987 -12.647 30.724 1.00 68.75 625 ILE A N 1
ATOM 4904 C CA . ILE A 1 625 ? -58.533 -12.673 30.481 1.00 68.75 625 ILE A CA 1
ATOM 4905 C C . ILE A 1 625 ? -57.679 -12.362 31.735 1.00 68.75 625 ILE A C 1
ATOM 4907 O O . ILE A 1 625 ? -56.671 -13.049 31.936 1.00 68.75 625 ILE A O 1
ATOM 4911 N N . PRO A 1 626 ? -58.022 -11.381 32.599 1.00 70.69 626 PRO A N 1
ATOM 4912 C CA . PRO A 1 626 ? -57.218 -11.080 33.786 1.00 70.69 626 PRO A CA 1
ATOM 4913 C C . PRO A 1 626 ? -57.242 -12.201 34.835 1.00 70.69 626 PRO A C 1
ATOM 4915 O O . PRO A 1 626 ? -56.205 -12.510 35.427 1.00 70.69 626 PRO A O 1
ATOM 4918 N N . VAL A 1 627 ? -58.402 -12.832 35.034 1.00 81.44 627 VAL A N 1
ATOM 4919 C CA . VAL A 1 627 ? -58.607 -13.923 36.002 1.00 81.44 627 VAL A CA 1
ATOM 4920 C C . VAL A 1 627 ? -57.907 -15.184 35.506 1.00 81.44 627 VAL A C 1
ATOM 4922 O O . VAL A 1 627 ? -57.117 -15.793 36.231 1.00 81.44 627 VAL A O 1
ATOM 4925 N N . LYS A 1 628 ? -58.050 -15.470 34.211 1.00 83.50 628 LYS A N 1
ATOM 4926 C CA . LYS A 1 628 ? -57.367 -16.571 33.531 1.00 83.50 628 LYS A CA 1
ATOM 4927 C C . LYS A 1 628 ? -55.845 -16.487 33.638 1.00 83.50 628 LYS A C 1
ATOM 4929 O O . LYS A 1 628 ? -55.166 -17.482 33.909 1.00 83.50 628 LYS A O 1
ATOM 4934 N N . GLY A 1 629 ? -55.293 -15.284 33.466 1.00 79.00 629 GLY A N 1
ATOM 4935 C CA . GLY A 1 629 ? -53.865 -15.024 33.652 1.00 79.00 629 GLY A CA 1
ATOM 4936 C C . GLY A 1 629 ? -53.395 -15.311 35.082 1.00 79.00 629 GLY A C 1
ATOM 4937 O O . GLY A 1 629 ? -52.335 -15.913 35.274 1.00 79.00 629 GLY A O 1
ATOM 4938 N N . HIS A 1 630 ? -54.199 -14.939 36.081 1.00 84.62 630 HIS A N 1
ATOM 4939 C CA . HIS A 1 630 ? -53.937 -15.237 37.489 1.00 84.62 630 HIS A CA 1
ATOM 4940 C C . HIS A 1 630 ? -53.975 -16.744 37.785 1.00 84.62 630 HIS A C 1
ATOM 4942 O O . HIS A 1 630 ? -53.027 -17.253 38.399 1.00 84.62 630 HIS A O 1
ATOM 4948 N N . GLY A 1 631 ? -54.975 -17.464 37.270 1.00 89.50 631 GLY A N 1
ATOM 4949 C CA . GLY A 1 631 ? -55.100 -18.917 37.411 1.00 89.50 631 GLY A CA 1
ATOM 4950 C C . GLY A 1 631 ? -53.894 -19.674 36.843 1.00 89.50 631 GLY A C 1
ATOM 4951 O O . GLY A 1 631 ? -53.272 -20.479 37.544 1.00 89.50 631 GLY A O 1
ATOM 4952 N N . TYR A 1 632 ? -53.457 -19.349 35.618 1.00 81.75 632 TYR A N 1
ATOM 4953 C CA . TYR A 1 632 ? -52.270 -19.978 35.014 1.00 81.75 632 TYR A CA 1
ATOM 4954 C C . TYR A 1 632 ? -50.975 -19.679 35.773 1.00 81.75 632 TYR A C 1
ATOM 4956 O O . TYR A 1 632 ? -50.131 -20.569 35.944 1.00 81.75 632 TYR A O 1
ATOM 4964 N N . LEU A 1 633 ? -50.796 -18.447 36.261 1.00 78.44 633 LEU A N 1
ATOM 4965 C CA . LEU A 1 633 ? -49.625 -18.098 37.065 1.00 78.44 633 LEU A CA 1
ATOM 4966 C C . LEU A 1 633 ? -49.605 -18.857 38.399 1.00 78.44 633 LEU A C 1
ATOM 4968 O O . LEU A 1 633 ? -48.527 -19.243 38.866 1.00 78.44 633 LEU A O 1
ATOM 4972 N N . SER A 1 634 ? -50.770 -19.059 39.015 1.00 86.56 634 SER A N 1
ATOM 4973 C CA . SER A 1 634 ? -50.926 -19.806 40.267 1.00 86.56 634 SER A CA 1
ATOM 4974 C C . SER A 1 634 ? -50.671 -21.303 40.064 1.00 86.56 634 SER A C 1
ATOM 4976 O O . SER A 1 634 ? -49.848 -21.871 40.786 1.00 86.56 634 SER A O 1
ATOM 4978 N N . LEU A 1 635 ? -51.231 -21.913 39.014 1.00 82.25 635 LEU A N 1
ATOM 4979 C CA . LEU A 1 635 ? -50.954 -23.305 38.622 1.00 82.25 635 LEU A CA 1
ATOM 4980 C C . LEU A 1 635 ? -49.466 -23.540 38.329 1.00 82.25 635 LEU A C 1
ATOM 4982 O O . LEU A 1 635 ? -48.860 -24.472 38.859 1.00 82.25 635 LEU A O 1
ATOM 4986 N N . THR A 1 636 ? -48.835 -22.647 37.561 1.00 80.44 636 THR A N 1
ATOM 4987 C CA . THR A 1 636 ? -47.401 -22.744 37.236 1.00 80.44 636 THR A CA 1
ATOM 4988 C C . THR A 1 636 ? -46.538 -22.693 38.500 1.00 80.44 636 THR A C 1
ATOM 4990 O O . THR A 1 636 ? -45.542 -23.412 38.616 1.00 80.44 636 THR A O 1
ATOM 4993 N N . LYS A 1 637 ? -46.921 -21.872 39.488 1.00 81.56 637 LYS A N 1
ATOM 4994 C CA . LYS A 1 637 ? -46.231 -21.803 40.785 1.00 81.56 637 LYS A CA 1
ATOM 4995 C C . LYS A 1 637 ? -46.425 -23.074 41.610 1.00 81.56 637 LYS A C 1
ATOM 4997 O O . LYS A 1 637 ? -45.449 -23.533 42.201 1.00 81.56 637 LYS A O 1
ATOM 5002 N N . LEU A 1 638 ? -47.629 -23.648 41.637 1.00 82.81 638 LEU A N 1
ATOM 5003 C CA . LEU A 1 638 ? -47.907 -24.904 42.346 1.00 82.81 638 LEU A CA 1
ATOM 5004 C C . LEU A 1 638 ? -47.081 -26.067 41.772 1.00 82.81 638 LEU A C 1
ATOM 5006 O O . LEU A 1 638 ? -46.417 -26.784 42.524 1.00 82.81 638 LEU A O 1
ATOM 5010 N N . ILE A 1 639 ? -46.999 -26.168 40.441 1.00 76.81 639 ILE A N 1
ATOM 5011 C CA . ILE A 1 639 ? -46.182 -27.176 39.746 1.00 76.81 639 ILE A CA 1
ATOM 5012 C C . ILE A 1 639 ? -44.686 -26.960 40.021 1.00 76.81 639 ILE A C 1
ATOM 5014 O O . ILE A 1 639 ? -43.969 -27.895 40.396 1.00 76.81 639 ILE A O 1
ATOM 5018 N N . ARG A 1 640 ? -44.197 -25.717 39.895 1.00 76.75 640 ARG A N 1
ATOM 5019 C CA . ARG A 1 640 ? -42.778 -25.376 40.109 1.00 76.75 640 ARG A CA 1
ATOM 5020 C C . ARG A 1 640 ? -42.320 -25.642 41.545 1.00 76.75 640 ARG A C 1
ATOM 5022 O O . ARG A 1 640 ? -41.174 -26.039 41.752 1.00 76.75 640 ARG A O 1
ATOM 5029 N N . ASN A 1 641 ? -43.215 -25.475 42.517 1.00 83.50 641 ASN A N 1
ATOM 5030 C CA . ASN A 1 641 ? -42.947 -25.732 43.932 1.00 83.50 641 ASN A CA 1
ATOM 5031 C C . ASN A 1 641 ? -43.020 -27.218 44.316 1.00 83.50 641 ASN A C 1
ATOM 5033 O O . ASN A 1 641 ? -42.824 -27.547 45.483 1.00 83.50 641 ASN A O 1
ATOM 5037 N N . LYS A 1 642 ? -43.227 -28.115 43.342 1.00 77.81 642 LYS A N 1
ATOM 5038 C CA . LYS A 1 642 ? -43.304 -29.567 43.540 1.00 77.81 642 LYS A CA 1
ATOM 5039 C C . LYS A 1 642 ? -44.378 -29.989 44.548 1.00 77.81 642 LYS A C 1
ATOM 5041 O O . LYS A 1 642 ? -44.176 -30.984 45.238 1.00 77.81 642 LYS A O 1
ATOM 5046 N N . ASP A 1 643 ? -45.496 -29.270 44.611 1.00 80.50 643 ASP A N 1
ATOM 5047 C CA . ASP A 1 643 ? -46.632 -29.703 45.418 1.00 80.50 643 ASP A CA 1
ATOM 5048 C C . ASP A 1 643 ? -47.119 -31.078 44.933 1.00 80.50 643 ASP A C 1
ATOM 5050 O O . ASP A 1 643 ? -47.404 -31.266 43.747 1.00 80.50 643 ASP A O 1
ATOM 5054 N N . GLN A 1 644 ? -47.124 -32.057 45.838 1.00 74.69 644 GLN A N 1
ATOM 5055 C CA . GLN A 1 644 ? -47.339 -33.465 45.498 1.00 74.69 644 GLN A CA 1
ATOM 5056 C C . GLN A 1 644 ? -48.761 -33.687 44.957 1.00 74.69 644 GLN A C 1
ATOM 5058 O O . GLN A 1 644 ? -48.929 -34.352 43.940 1.00 74.69 644 GLN A O 1
ATOM 5063 N N . TYR A 1 645 ? -49.754 -33.026 45.560 1.00 77.19 645 TYR A N 1
ATOM 5064 C CA . TYR A 1 645 ? -51.156 -33.084 45.144 1.00 77.19 645 TYR A CA 1
ATOM 5065 C C . TYR A 1 645 ? -51.378 -32.462 43.756 1.00 77.19 645 TYR A C 1
ATOM 5067 O O . TYR A 1 645 ? -52.011 -33.064 42.892 1.00 77.19 645 TYR A O 1
ATOM 5075 N N . SER A 1 646 ? -50.786 -31.289 43.500 1.00 73.94 646 SER A N 1
ATOM 5076 C CA . SER A 1 646 ? -50.869 -30.615 42.193 1.00 73.94 646 SER A CA 1
ATOM 5077 C C . SER A 1 646 ? -50.197 -31.409 41.066 1.00 73.94 646 SER A C 1
ATOM 5079 O O . SER A 1 646 ? -50.617 -31.327 39.915 1.00 73.94 646 SER A O 1
ATOM 5081 N N . LYS A 1 647 ? -49.147 -32.180 41.377 1.00 73.81 647 LYS A N 1
ATOM 5082 C CA . LYS A 1 647 ? -48.481 -33.066 40.411 1.00 73.81 647 LYS A CA 1
ATOM 5083 C C . LYS A 1 647 ? -49.308 -34.296 40.071 1.00 73.81 647 LYS A C 1
ATOM 5085 O O . LYS A 1 647 ? -49.346 -34.671 38.906 1.00 73.81 647 LYS A O 1
ATOM 5090 N N . GLU A 1 648 ? -49.932 -34.909 41.072 1.00 79.06 648 GLU A N 1
ATOM 5091 C CA . GLU A 1 648 ? -50.801 -36.074 40.883 1.00 79.06 648 GLU A CA 1
ATOM 5092 C C . GLU A 1 648 ? -52.031 -35.698 40.044 1.00 79.06 648 GLU A C 1
ATOM 5094 O O . GLU A 1 648 ? -52.327 -36.374 39.068 1.00 79.06 648 GLU A O 1
ATOM 5099 N N . GLN A 1 649 ? -52.655 -34.549 40.320 1.00 77.62 649 GLN A N 1
ATOM 5100 C CA . GLN A 1 649 ? -53.792 -34.041 39.541 1.00 77.62 649 GLN A CA 1
ATOM 5101 C C . GLN A 1 649 ? -53.413 -33.569 38.126 1.00 77.62 649 GLN A C 1
ATOM 5103 O O . GLN A 1 649 ? -54.145 -33.819 37.172 1.00 77.62 649 GLN A O 1
ATOM 5108 N N . ALA A 1 650 ? -52.262 -32.908 37.948 1.00 68.19 650 ALA A N 1
ATOM 5109 C CA . ALA A 1 650 ? -51.793 -32.533 36.611 1.00 68.19 650 ALA A CA 1
ATOM 5110 C C . ALA A 1 650 ? -51.456 -33.763 35.750 1.00 68.19 650 ALA A C 1
ATOM 5112 O O . ALA A 1 650 ? -51.668 -33.725 34.545 1.00 68.19 650 ALA A O 1
ATOM 5113 N N . ALA A 1 651 ? -50.969 -34.850 36.356 1.00 73.12 651 ALA A N 1
ATOM 5114 C CA . ALA A 1 651 ? -50.709 -36.110 35.661 1.00 73.12 651 ALA A CA 1
ATOM 5115 C C . ALA A 1 651 ? -51.985 -36.891 35.289 1.00 73.12 651 ALA A C 1
ATOM 5117 O O . ALA A 1 651 ? -51.906 -37.799 34.474 1.00 73.12 651 ALA A O 1
ATOM 5118 N N . GLU A 1 652 ? -53.142 -36.565 35.875 1.00 73.69 652 GLU A N 1
ATOM 5119 C CA . GLU A 1 652 ? -54.446 -37.111 35.463 1.00 73.69 652 GLU A CA 1
ATOM 5120 C C . GLU A 1 652 ? -55.106 -36.293 34.334 1.00 73.69 652 GLU A C 1
ATOM 5122 O O . GLU A 1 652 ? -55.986 -36.801 33.642 1.00 73.69 652 GLU A O 1
ATOM 5127 N N . LEU A 1 653 ? -54.699 -35.029 34.147 1.00 62.00 653 LEU A N 1
ATOM 5128 C CA . LEU A 1 653 ? -55.262 -34.093 33.160 1.00 62.00 653 LEU A CA 1
ATOM 5129 C C . LEU A 1 653 ? -54.499 -34.053 31.819 1.00 62.00 653 LEU A C 1
ATOM 5131 O O . LEU A 1 653 ? -55.046 -33.546 30.838 1.00 62.00 653 LEU A O 1
ATOM 5135 N N . PHE A 1 654 ? -53.263 -34.562 31.784 1.00 49.31 654 PHE A N 1
ATOM 5136 C CA . PHE A 1 654 ? -52.420 -34.741 30.592 1.00 49.31 654 PHE A CA 1
ATOM 5137 C C . PHE A 1 654 ? -52.199 -36.227 30.331 1.00 49.31 654 PHE A C 1
ATOM 5139 O O . PHE A 1 654 ? -52.184 -36.609 29.137 1.00 49.31 654 PHE A O 1
#

Sequence (654 aa):
MTPIMDTLSLMDMKQEPADGENRLFAALAVLLKAPDRKKSFKSVEDSLRIKISEANHTLGFENLAQSVDPLIQQCGPLPESNTSDTAWDFSCVTLSILFELKNILKDGALLSVQHKSHLRAAAEFLSALGVSPLLQPGVGIPLESRCNAPITFPRNDTKKLSYLLRAILCLMQNKNTDIYSVFTANLMLDILAGLFQLSHEDKSFKLETSKFIRSTHPPTVMKYLLLLLKPNPKCPKWFLLTTTSYLNKCLMSPGGVISTVRALHDVQSEHDVLEKYAKTARIILQPDFARNAEYYKKLCPQVLYLLNSSNEEYKKVASEIVQGLHLKNAEFCHQGLFFPICQVFEQDFGDLEGRLILDQEQEIKISSSVELLILLISHSKISPDVLSRHFNDICAFYLATRKTGGTPALRCRTKDLLSQVIVQAEEASIWHTISTLPEDCLESLSEDSAVAQAMFSNFLKRFSTVDDLQEKMLLVSLLSSLAGLPSVQDEFMKKPSDQLINLLKVLLEGESAEILDLALMLLLAIISHSEDNLKKCQKLLPAVQKLRTSKHISEETKILVEQTFAIIATFGAVSGDVLLVEKKLKKMFKEKKKIEEIKPQKPQQAGPAKLSFKESLEEAADEEIPVKGHGYLSLTKLIRNKDQYSKEQAAELF